Protein AF-0000000080988020 (afdb_homodimer)

Solvent-accessible surface area (backbone atoms only — not comparable to full-atom values): 21691 Å² total; per-residue (Å²): 130,79,79,67,74,65,74,64,48,17,72,82,79,58,51,64,45,86,57,64,85,36,54,38,65,32,44,47,107,84,44,82,41,38,26,29,44,51,51,42,49,70,73,42,59,46,46,32,17,86,78,80,43,48,66,62,51,99,72,67,59,69,86,47,51,36,59,26,80,86,51,73,35,31,30,45,45,88,68,57,84,64,92,52,88,73,61,70,84,49,68,44,68,56,76,75,34,79,84,65,71,76,54,59,79,51,40,87,88,72,38,30,24,46,47,66,26,47,42,40,43,31,38,28,33,24,53,21,29,34,30,40,41,52,50,50,49,51,51,49,53,50,50,50,50,50,50,49,51,51,50,49,50,52,48,52,51,48,51,53,52,52,54,51,51,52,53,53,52,50,54,52,52,52,52,54,54,55,56,56,55,59,62,68,61,67,68,71,63,68,78,113,131,80,78,69,74,64,68,62,46,16,73,81,81,58,52,62,39,78,59,67,84,35,55,38,64,31,44,47,107,84,45,81,41,38,27,29,44,51,51,41,49,69,72,43,58,46,46,32,17,87,78,81,40,48,66,64,52,99,73,65,57,68,86,48,50,38,60,26,80,85,50,73,34,31,28,43,45,88,69,58,85,65,93,51,88,73,61,72,84,48,68,45,68,57,77,75,35,78,85,65,71,77,54,60,78,52,39,87,86,72,38,31,26,47,47,65,27,47,43,39,44,30,38,28,33,24,53,20,27,33,30,40,41,52,50,51,51,52,52,48,52,50,51,50,50,51,50,50,52,52,50,48,51,51,48,52,51,48,53,52,51,53,54,51,52,51,55,54,51,51,54,55,53,54,52,54,54,55,57,55,56,59,64,67,60,68,69,70,66,68,80,116

Organism: Clitoria ternatea (NCBI:txid43366)

pLDDT: mean 82.25, std 14.52, range [19.45, 95.56]

Secondary structure (DSSP, 8-state):
--------B-TTT--B-SSGGGEEEEEETTEEEEEEHHHHHHH-TTSB-TTT--B--TTS-GGGEEE-SSSS-EEEGGG----SSSPPPP--HHHH-TT--S-PPPPTTT--B-HHHHHHHHHHHHHHHHHHHHHHHHHHHHHHHHHHHHHHHHHHHHHHHHHHHHHHHHHHHHHHHHHHHHHHHGGGSTT-/--------B-TTT--B-SSGGGEEEEEETTEEEEEEHHHHHHH-TTSB-TTT--B--TTS-GGGEEE-SSSS-EEEGGG----SSSPPPP--HHHH-TT--S-PPPPTTT--B-HHHHHHHHHHHHHHHHHHHHHHHHHHHHHHHHHHHHHHHHHHHHHHHHHHHHHHHHHHHHHHHHHHHHHHHGGGSTT-

Nearest PDB structures (foldseek):
  7zez-assembly1_B  TM=6.148E-01  e=2.085E-02  Homo sapiens
  2miq-assembly1_A  TM=4.624E-01  e=1.808E-01  Drosophila melanogaster
  8otz-assembly1_BQ  TM=6.153E-01  e=8.483E+00  Bos taurus
  7zez-assembly1_B  TM=6.147E-01  e=2.230E-02  Homo sapiens
  2miq-assembly1_A  TM=4.622E-01  e=1.905E-01  Drosophila melanogaster

Sequence (384 aa):
MNSSSSPSQCDLCSTTQSLSLIIHNVRSRFHNRRFCTNCVLKQHPGTFCPICFELFDDSISPHHRLMCVRCPAVAHRSCVFSSATPPPPFKCPTCLHPNLTFFNPPNPKTGAIDAQSAKVLVTAARIAAVSMSKAAAAARSEAERCAREACLAKKRAKEALETLLEIVAKEKEGHKEQQKGRASGAGRLHVAMNSSSSPSQCDLCSTTQSLSLIIHNVRSRFHNRRFCTNCVLKQHPGTFCPICFELFDDSISPHHRLMCVRCPAVAHRSCVFSSATPPPPFKCPTCLHPNLTFFNPPNPKTGAIDAQSAKVLVTAARIAAVSMSKAAAAARSEAERCAREACLAKKRAKEALETLLEIVAKEKEGHKEQQKGRASGAGRLHVA

Structure (mmCIF, N/CA/C/O backbone):
data_AF-0000000080988020-model_v1
#
loop_
_entity.id
_entity.type
_entity.pdbx_description
1 polymer 'RING-type domain-containing protein'
#
loop_
_atom_site.group_PDB
_atom_site.id
_atom_site.type_symbol
_atom_site.label_atom_id
_atom_site.label_alt_id
_atom_site.label_comp_id
_atom_site.label_asym_id
_atom_site.label_entity_id
_atom_site.label_seq_id
_atom_site.pdbx_PDB_ins_code
_atom_site.Cartn_x
_atom_site.Cartn_y
_atom_site.Cartn_z
_atom_site.occupancy
_atom_site.B_iso_or_equiv
_atom_site.auth_seq_id
_atom_site.auth_comp_id
_atom_site.auth_asym_id
_atom_site.auth_atom_id
_atom_site.pdbx_PDB_model_num
ATOM 1 N N . MET A 1 1 ? 27.359 -13.258 14.422 1 19.59 1 MET A N 1
ATOM 2 C CA . MET A 1 1 ? 25.938 -13.312 14.734 1 19.59 1 MET A CA 1
ATOM 3 C C . MET A 1 1 ? 25.109 -13.367 13.453 1 19.59 1 MET A C 1
ATOM 5 O O . MET A 1 1 ? 25.125 -12.422 12.656 1 19.59 1 MET A O 1
ATOM 9 N N . ASN A 1 2 ? 25.125 -14.445 12.703 1 24 2 ASN A N 1
ATOM 10 C CA . ASN A 1 2 ? 24.312 -14.812 11.539 1 24 2 ASN A CA 1
ATOM 11 C C . ASN A 1 2 ? 22.859 -14.391 11.703 1 24 2 ASN A C 1
ATOM 13 O O . ASN A 1 2 ? 22.188 -14.82 12.633 1 24 2 ASN A O 1
ATOM 17 N N . SER A 1 3 ? 22.578 -13.141 11.641 1 30.72 3 SER A N 1
ATOM 18 C CA . SER A 1 3 ? 21.172 -12.781 11.797 1 30.72 3 SER A CA 1
ATOM 19 C C . SER A 1 3 ? 20.266 -13.797 11.102 1 30.72 3 SER A C 1
ATOM 21 O O . SER A 1 3 ? 20.172 -13.805 9.875 1 30.72 3 SER A O 1
ATOM 23 N N . SER A 1 4 ? 20.25 -15.008 11.453 1 34.16 4 SER A N 1
ATOM 24 C CA . SER A 1 4 ? 19.219 -16 11.164 1 34.16 4 SER A CA 1
ATOM 25 C C . SER A 1 4 ? 17.844 -15.375 11.125 1 34.16 4 SER A C 1
ATOM 27 O O . SER A 1 4 ? 17.344 -14.883 12.141 1 34.16 4 SER A O 1
ATOM 29 N N . SER A 1 5 ? 17.578 -14.555 10.203 1 40.91 5 SER A N 1
ATOM 30 C CA . SER A 1 5 ? 16.234 -14 10.117 1 40.91 5 SER A CA 1
ATOM 31 C C . SER A 1 5 ? 15.172 -15.062 10.414 1 40.91 5 SER A C 1
ATOM 33 O O . SER A 1 5 ? 15.055 -16.047 9.68 1 40.91 5 SER A O 1
ATOM 35 N N . SER A 1 6 ? 15.062 -15.555 11.555 1 47 6 SER A N 1
ATOM 36 C CA . SER A 1 6 ? 13.953 -16.406 11.977 1 47 6 SER A CA 1
ATOM 37 C C . SER A 1 6 ? 12.695 -16.109 11.156 1 47 6 SER A C 1
ATOM 39 O O . SER A 1 6 ? 12.445 -14.961 10.789 1 47 6 SER A O 1
ATOM 41 N N . PRO A 1 7 ? 12.18 -17.203 10.5 1 57.81 7 PRO A N 1
ATOM 42 C CA . PRO A 1 7 ? 10.984 -17.016 9.664 1 57.81 7 PRO A CA 1
ATOM 43 C C . PRO A 1 7 ? 9.914 -16.172 10.344 1 57.81 7 PRO A C 1
ATOM 45 O O . PRO A 1 7 ? 9.672 -16.328 11.547 1 57.81 7 PRO A O 1
ATOM 48 N N . SER A 1 8 ? 9.711 -15.039 9.867 1 70.88 8 SER A N 1
ATOM 49 C CA . SER A 1 8 ? 8.68 -14.148 10.398 1 70.88 8 SER A CA 1
ATOM 50 C C . SER A 1 8 ? 7.344 -14.859 10.531 1 70.88 8 SER A C 1
ATOM 52 O O . SER A 1 8 ? 6.977 -15.672 9.672 1 70.88 8 SER A O 1
ATOM 54 N N . GLN A 1 9 ? 6.922 -15.047 11.859 1 81.44 9 GLN A N 1
ATOM 55 C CA . GLN A 1 9 ? 5.637 -15.648 12.188 1 81.44 9 GLN A CA 1
ATOM 56 C C . GLN A 1 9 ? 4.535 -14.594 12.266 1 81.44 9 GLN A C 1
ATOM 58 O O . GLN A 1 9 ? 4.797 -13.445 12.617 1 81.44 9 GLN A O 1
ATOM 63 N N . CYS A 1 10 ? 3.377 -15.117 11.836 1 87.06 10 CYS A N 1
ATOM 64 C CA . CYS A 1 10 ? 2.199 -14.273 11.977 1 87.06 10 CYS A CA 1
ATOM 65 C C . CYS A 1 10 ? 1.857 -14.055 13.445 1 87.06 10 CYS A C 1
ATOM 67 O O . CYS A 1 10 ? 1.812 -15.008 14.227 1 87.06 10 CYS A O 1
ATOM 69 N N . ASP A 1 11 ? 1.627 -12.906 13.828 1 86.06 11 ASP A N 1
ATOM 70 C CA . ASP A 1 11 ? 1.355 -12.562 15.219 1 86.06 11 ASP A CA 1
ATOM 71 C C . ASP A 1 11 ? -0.014 -13.078 15.656 1 86.06 11 ASP A C 1
ATOM 73 O O . ASP A 1 11 ? -0.269 -13.242 16.844 1 86.06 11 ASP A O 1
ATOM 77 N N . LEU A 1 12 ? -0.896 -13.32 14.742 1 83.81 12 LEU A N 1
ATOM 78 C CA . LEU A 1 12 ? -2.271 -13.664 15.094 1 83.81 12 LEU A CA 1
ATOM 79 C C . LEU A 1 12 ? -2.471 -15.172 15.102 1 83.81 12 LEU A C 1
ATOM 81 O O . LEU A 1 12 ? -3.033 -15.727 16.047 1 83.81 12 LEU A O 1
ATOM 85 N N . CYS A 1 13 ? -2.02 -15.891 14.109 1 84.69 13 CYS A N 1
ATOM 86 C CA . CYS A 1 13 ? -2.328 -17.312 14 1 84.69 13 CYS A CA 1
ATOM 87 C C . CYS A 1 13 ? -1.067 -18.156 14.141 1 84.69 13 CYS A C 1
ATOM 89 O O . CYS A 1 13 ? -1.131 -19.391 14.094 1 84.69 13 CYS A O 1
ATOM 91 N N . SER A 1 14 ? 0.144 -17.609 14.102 1 80.75 14 SER A N 1
ATOM 92 C CA . SER A 1 14 ? 1.421 -18.281 14.336 1 80.75 14 SER A CA 1
ATOM 93 C C . SER A 1 14 ? 1.867 -19.062 13.109 1 80.75 14 SER A C 1
ATOM 95 O O . SER A 1 14 ? 2.764 -19.906 13.195 1 80.75 14 SER A O 1
ATOM 97 N N . THR A 1 15 ? 1.072 -18.875 12.055 1 79.12 15 THR A N 1
ATOM 98 C CA . THR A 1 15 ? 1.525 -19.516 10.828 1 79.12 15 THR A CA 1
ATOM 99 C C . THR A 1 15 ? 2.914 -19.031 10.438 1 79.12 15 THR A C 1
ATOM 101 O O . THR A 1 15 ? 3.209 -17.828 10.555 1 79.12 15 THR A O 1
ATOM 104 N N . THR A 1 16 ? 3.713 -20.047 10.258 1 70.19 16 THR A N 1
ATOM 105 C CA . THR A 1 16 ? 5.082 -19.75 9.852 1 70.19 16 THR A CA 1
ATOM 106 C C . THR A 1 16 ? 5.254 -19.938 8.352 1 70.19 16 THR A C 1
ATOM 108 O O . THR A 1 16 ? 4.566 -20.766 7.742 1 70.19 16 THR A O 1
ATOM 111 N N . GLN A 1 17 ? 5.023 -19.062 7.387 1 58.59 17 GLN A N 1
ATOM 112 C CA . GLN A 1 17 ? 5.227 -19.484 6.008 1 58.59 17 GLN A CA 1
ATOM 113 C C . GLN A 1 17 ? 6.598 -19.062 5.496 1 58.59 17 GLN A C 1
ATOM 115 O O . GLN A 1 17 ? 7.156 -18.062 5.957 1 58.59 17 GLN A O 1
ATOM 120 N N . SER A 1 18 ? 7.184 -20.141 5.066 1 55 18 SER A N 1
ATOM 121 C CA . SER A 1 18 ? 8.516 -20.062 4.484 1 55 18 SER A CA 1
ATOM 122 C C . SER A 1 18 ? 8.617 -18.906 3.498 1 55 18 SER A C 1
ATOM 124 O O . SER A 1 18 ? 9.711 -18.375 3.26 1 55 18 SER A O 1
ATOM 126 N N . LEU A 1 19 ? 7.504 -18.828 2.688 1 54.41 19 LEU A N 1
ATOM 127 C CA . LEU A 1 19 ? 7.781 -17.812 1.671 1 54.41 19 LEU A CA 1
ATOM 128 C C . LEU A 1 19 ? 7.426 -16.422 2.174 1 54.41 19 LEU A C 1
ATOM 130 O O . LEU A 1 19 ? 6.418 -16.25 2.863 1 54.41 19 LEU A O 1
ATOM 134 N N . SER A 1 20 ? 8.391 -15.734 2.666 1 53.41 20 SER A N 1
ATOM 135 C CA . SER A 1 20 ? 8.359 -14.352 3.127 1 53.41 20 SER A CA 1
ATOM 136 C C . SER A 1 20 ? 7.141 -13.609 2.576 1 53.41 20 SER A C 1
ATOM 138 O O . SER A 1 20 ? 6.617 -12.703 3.217 1 53.41 20 SER A O 1
ATOM 140 N N . LEU A 1 21 ? 6.594 -14.141 1.385 1 57.28 21 LEU A N 1
ATOM 141 C CA . LEU A 1 21 ? 5.547 -13.406 0.681 1 57.28 21 LEU A CA 1
ATOM 142 C C . LEU A 1 21 ? 4.215 -13.523 1.413 1 57.28 21 LEU A C 1
ATOM 144 O O . LEU A 1 21 ? 3.309 -12.719 1.191 1 57.28 21 LEU A O 1
ATOM 148 N N . ILE A 1 22 ? 4.32 -14.125 2.662 1 69.62 22 ILE A N 1
ATOM 149 C CA . ILE A 1 22 ? 3.008 -14.391 3.242 1 69.62 22 ILE A CA 1
ATOM 150 C C . ILE A 1 22 ? 2.842 -13.602 4.535 1 69.62 22 ILE A C 1
ATOM 152 O O . ILE A 1 22 ? 1.721 -13.281 4.938 1 69.62 22 ILE A O 1
ATOM 156 N N . ILE A 1 23 ? 3.982 -12.969 4.77 1 81.5 23 ILE A N 1
ATOM 157 C CA . ILE A 1 23 ? 3.879 -12.164 5.988 1 81.5 23 ILE A CA 1
ATOM 158 C C . ILE A 1 23 ? 3.975 -10.688 5.637 1 81.5 23 ILE A C 1
ATOM 160 O O . ILE A 1 23 ? 4.871 -10.273 4.898 1 81.5 23 ILE A O 1
ATOM 164 N N . HIS A 1 24 ? 3.031 -9.945 6.152 1 88.12 24 HIS A N 1
ATOM 165 C CA . HIS A 1 24 ? 2.928 -8.516 5.871 1 88.12 24 HIS A CA 1
ATOM 166 C C . HIS A 1 24 ? 3.121 -7.691 7.141 1 88.12 24 HIS A C 1
ATOM 168 O O . HIS A 1 24 ? 2.674 -8.086 8.219 1 88.12 24 HIS A O 1
ATOM 174 N N . ASN A 1 25 ? 3.865 -6.625 6.953 1 83.19 25 ASN A N 1
ATOM 175 C CA . ASN A 1 25 ? 3.938 -5.648 8.039 1 83.19 25 ASN A CA 1
ATOM 176 C C . ASN A 1 25 ? 2.74 -4.699 8.016 1 83.19 25 ASN A C 1
ATOM 178 O O . ASN A 1 25 ? 2.482 -4.043 7.008 1 83.19 25 ASN A O 1
ATOM 182 N N . VAL A 1 26 ? 2.037 -4.691 9.133 1 87.25 26 VAL A N 1
ATOM 183 C CA . VAL A 1 26 ? 0.846 -3.854 9.242 1 87.25 26 VAL A CA 1
ATOM 184 C C . VAL A 1 26 ? 0.977 -2.924 10.445 1 87.25 26 VAL A C 1
ATOM 186 O O . VAL A 1 26 ? 1.487 -3.326 11.5 1 87.25 26 VAL A O 1
ATOM 189 N N . ARG A 1 27 ? 0.657 -1.691 10.133 1 81.44 27 ARG A N 1
ATOM 190 C CA . ARG A 1 27 ? 0.695 -0.728 11.234 1 81.44 27 ARG A CA 1
ATOM 191 C C . ARG A 1 27 ? -0.705 -0.463 11.773 1 81.44 27 ARG A C 1
ATOM 193 O O . ARG A 1 27 ? -1.631 -0.182 11.008 1 81.44 27 ARG A O 1
ATOM 200 N N . SER A 1 28 ? -0.8 -0.804 13.047 1 65.19 28 SER A N 1
ATOM 201 C CA . SER A 1 28 ? -2.031 -0.459 13.75 1 65.19 28 SER A CA 1
ATOM 202 C C . SER A 1 28 ? -1.773 0.567 14.852 1 65.19 28 SER A C 1
ATOM 204 O O . SER A 1 28 ? -1.042 0.294 15.805 1 65.19 28 SER A O 1
ATOM 206 N N . ARG A 1 29 ? -2.459 1.791 14.898 1 61.03 29 ARG A N 1
ATOM 207 C CA . ARG A 1 29 ? -2.443 2.898 15.852 1 61.03 29 ARG A CA 1
ATOM 208 C C . ARG A 1 29 ? -1.112 2.969 16.594 1 61.03 29 ARG A C 1
ATOM 210 O O . ARG A 1 29 ? -0.448 4.008 16.594 1 61.03 29 ARG A O 1
ATOM 217 N N . PHE A 1 30 ? -0.721 1.72 17.234 1 62.41 30 PHE A N 1
ATOM 218 C CA . PHE A 1 30 ? 0.412 1.91 18.125 1 62.41 30 PHE A CA 1
ATOM 219 C C . PHE A 1 30 ? 1.451 0.813 17.922 1 62.41 30 PHE A C 1
ATOM 221 O O . PHE A 1 30 ? 2.549 0.883 18.484 1 62.41 30 PHE A O 1
ATOM 228 N N . HIS A 1 31 ? 1.131 -0.056 17 1 77.19 31 HIS A N 1
ATOM 229 C CA . HIS A 1 31 ? 2.084 -1.16 16.969 1 77.19 31 HIS A CA 1
ATOM 230 C C . HIS A 1 31 ? 2.252 -1.703 15.562 1 77.19 31 HIS A C 1
ATOM 232 O O . HIS A 1 31 ? 1.314 -1.666 14.758 1 77.19 31 HIS A O 1
ATOM 238 N N . ASN A 1 32 ? 3.467 -2.098 15.328 1 83.19 32 ASN A N 1
ATOM 239 C CA . ASN A 1 32 ? 3.762 -2.891 14.141 1 83.19 32 ASN A CA 1
ATOM 240 C C . ASN A 1 32 ? 3.457 -4.367 14.367 1 83.19 32 ASN A C 1
ATOM 242 O O . ASN A 1 32 ? 3.854 -4.941 15.383 1 83.19 32 ASN A O 1
ATOM 246 N N . ARG A 1 33 ? 2.648 -4.875 13.586 1 87.44 33 ARG A N 1
ATOM 247 C CA . ARG A 1 33 ? 2.311 -6.293 13.656 1 87.44 33 ARG A CA 1
ATOM 248 C C . ARG A 1 33 ? 2.666 -7.008 12.359 1 87.44 33 ARG A C 1
ATOM 250 O O . ARG A 1 33 ? 2.729 -6.387 11.297 1 87.44 33 ARG A O 1
ATOM 257 N N . ARG A 1 34 ? 2.939 -8.336 12.57 1 88.69 34 ARG A N 1
ATOM 258 C CA . ARG A 1 34 ? 3.18 -9.195 11.422 1 88.69 34 ARG A CA 1
ATOM 259 C C . ARG A 1 34 ? 2.016 -10.156 11.203 1 88.69 34 ARG A C 1
ATOM 261 O O . ARG A 1 34 ? 1.716 -10.984 12.07 1 88.69 34 ARG A O 1
ATOM 268 N N . PHE A 1 35 ? 1.377 -9.969 10.039 1 90.12 35 PHE A N 1
ATOM 269 C CA . PHE A 1 35 ? 0.233 -10.812 9.719 1 90.12 35 PHE A CA 1
ATOM 270 C C . PHE A 1 35 ? 0.476 -11.594 8.43 1 90.12 35 PHE A C 1
ATOM 272 O O . PHE A 1 35 ? 1.073 -11.07 7.484 1 90.12 35 PHE A O 1
ATOM 279 N N . CYS A 1 36 ? -0.013 -12.781 8.477 1 90 36 CYS A N 1
ATOM 280 C CA . CYS A 1 36 ? -0.044 -13.508 7.207 1 90 36 CYS A CA 1
ATOM 281 C C . CYS A 1 36 ? -1.13 -12.961 6.289 1 90 36 CYS A C 1
ATOM 283 O O . CYS A 1 36 ? -1.943 -12.141 6.711 1 90 36 CYS A O 1
ATOM 285 N N . THR A 1 37 ? -1.157 -13.43 5.086 1 91.75 37 THR A N 1
ATOM 286 C CA . THR A 1 37 ? -2.08 -12.938 4.07 1 91.75 37 THR A CA 1
ATOM 287 C C . THR A 1 37 ? -3.527 -13.109 4.523 1 91.75 37 THR A C 1
ATOM 289 O O . THR A 1 37 ? -4.328 -12.18 4.43 1 91.75 37 THR A O 1
ATOM 292 N N . ASN A 1 38 ? -3.783 -14.219 5.094 1 91.19 38 ASN A N 1
ATOM 293 C CA . ASN A 1 38 ? -5.145 -14.477 5.551 1 91.19 38 ASN A CA 1
ATOM 294 C C . ASN A 1 38 ? -5.535 -13.555 6.703 1 91.19 38 ASN A C 1
ATOM 296 O O . ASN A 1 38 ? -6.625 -12.977 6.699 1 91.19 38 ASN A O 1
ATOM 300 N N . CYS A 1 39 ? -4.676 -13.359 7.578 1 90.62 39 CYS A N 1
ATOM 301 C CA . CYS A 1 39 ? -4.969 -12.57 8.773 1 90.62 39 CYS A CA 1
ATOM 302 C C . CYS A 1 39 ? -5.062 -11.086 8.438 1 90.62 39 CYS A C 1
ATOM 304 O O . CYS A 1 39 ? -5.836 -10.352 9.055 1 90.62 39 CYS A O 1
ATOM 306 N N . VAL A 1 40 ? -4.344 -10.641 7.457 1 93.44 40 VAL A N 1
ATOM 307 C CA . VAL A 1 40 ? -4.469 -9.25 7.023 1 93.44 40 VAL A CA 1
ATOM 308 C C . VAL A 1 40 ? -5.902 -8.977 6.586 1 93.44 40 VAL A C 1
ATOM 310 O O . VAL A 1 40 ? -6.516 -8 7.031 1 93.44 40 VAL A O 1
ATOM 313 N N . LEU A 1 41 ? -6.41 -9.836 5.789 1 93.69 41 LEU A N 1
ATOM 314 C CA . LEU A 1 41 ? -7.754 -9.633 5.25 1 93.69 41 LEU A CA 1
ATOM 315 C C . LEU A 1 41 ? -8.805 -9.773 6.348 1 93.69 41 LEU A C 1
ATOM 317 O O . LEU A 1 41 ? -9.734 -8.969 6.43 1 93.69 41 LEU A O 1
ATOM 321 N N . LYS A 1 42 ? -8.602 -10.719 7.215 1 90.94 42 LYS A N 1
ATOM 322 C CA . LYS A 1 42 ? -9.562 -10.945 8.289 1 90.94 42 LYS A CA 1
ATOM 323 C C . LYS A 1 42 ? -9.609 -9.766 9.25 1 90.94 42 LYS A C 1
ATOM 325 O O . LYS A 1 42 ? -10.656 -9.461 9.82 1 90.94 42 LYS A O 1
ATOM 330 N N . GLN A 1 43 ? -8.508 -9.102 9.359 1 91.31 43 GLN A N 1
ATOM 331 C CA . GLN A 1 43 ? -8.406 -8.008 10.32 1 91.31 43 GLN A CA 1
ATOM 332 C C . GLN A 1 43 ? -8.836 -6.688 9.695 1 91.31 43 GLN A C 1
ATOM 334 O O . GLN A 1 43 ? -8.977 -5.68 10.391 1 91.31 43 GLN A O 1
ATOM 339 N N . HIS A 1 44 ? -9.102 -6.648 8.406 1 92.5 44 HIS A N 1
ATOM 340 C CA . HIS A 1 44 ? -9.438 -5.402 7.73 1 92.5 44 HIS A CA 1
ATOM 341 C C . HIS A 1 44 ? -10.688 -5.562 6.875 1 92.5 44 HIS A C 1
ATOM 343 O O . HIS A 1 44 ? -10.695 -5.188 5.699 1 92.5 44 HIS A O 1
ATOM 349 N N . PRO A 1 45 ? -11.711 -6 7.664 1 90.75 45 PRO A N 1
ATOM 350 C CA . PRO A 1 45 ? -12.953 -6.113 6.898 1 90.75 45 PRO A CA 1
ATOM 351 C C . PRO A 1 45 ? -13.461 -4.762 6.406 1 90.75 45 PRO A C 1
ATOM 353 O O . PRO A 1 45 ? -13.266 -3.742 7.07 1 90.75 45 PRO A O 1
ATOM 356 N N . GLY A 1 46 ? -14 -4.613 5.23 1 92.06 46 GLY A N 1
ATOM 357 C CA . GLY A 1 46 ? -14.609 -3.387 4.742 1 92.06 46 GLY A CA 1
ATOM 358 C C . GLY A 1 46 ? -13.688 -2.588 3.836 1 92.06 46 GLY A C 1
ATOM 359 O O . GLY A 1 46 ? -14.109 -1.6 3.23 1 92.06 46 GLY A O 1
ATOM 360 N N . THR A 1 47 ? -12.406 -2.994 3.848 1 91.81 47 THR A N 1
ATOM 361 C CA . THR A 1 47 ? -11.461 -2.25 3.029 1 91.81 47 THR A CA 1
ATOM 362 C C . THR A 1 47 ? -11.383 -2.834 1.622 1 91.81 47 THR A C 1
ATOM 364 O O . THR A 1 47 ? -10.797 -2.227 0.723 1 91.81 47 THR A O 1
ATOM 367 N N . PHE A 1 48 ? -11.945 -3.984 1.473 1 93.12 48 PHE A N 1
ATOM 368 C CA . PHE A 1 48 ? -11.906 -4.676 0.19 1 93.12 48 PHE A CA 1
ATOM 369 C C . PHE A 1 48 ? -13.203 -5.445 -0.045 1 93.12 48 PHE A C 1
ATOM 371 O O . PHE A 1 48 ? -13.945 -5.723 0.899 1 93.12 48 PHE A O 1
ATOM 378 N N . CYS A 1 49 ? -13.461 -5.734 -1.256 1 94.19 49 CYS A N 1
ATOM 379 C CA . CYS A 1 49 ? -14.562 -6.625 -1.596 1 94.19 49 CYS A CA 1
ATOM 380 C C . CYS A 1 49 ? -14.164 -8.086 -1.4 1 94.19 49 CYS A C 1
ATOM 382 O O . CYS A 1 49 ? -13.219 -8.562 -2.029 1 94.19 49 CYS A O 1
ATOM 384 N N . PRO A 1 50 ? -14.898 -8.82 -0.606 1 94.88 50 PRO A N 1
ATOM 385 C CA . PRO A 1 50 ? -14.508 -10.203 -0.325 1 94.88 50 PRO A CA 1
ATOM 386 C C . PRO A 1 50 ? -14.836 -11.156 -1.476 1 94.88 50 PRO A C 1
ATOM 388 O O . PRO A 1 50 ? -14.523 -12.352 -1.402 1 94.88 50 PRO A O 1
ATOM 391 N N . ILE A 1 51 ? -15.336 -10.625 -2.568 1 92.88 51 ILE A N 1
ATOM 392 C CA . ILE A 1 51 ? -15.703 -11.438 -3.723 1 92.88 51 ILE A CA 1
ATOM 393 C C . ILE A 1 51 ? -14.656 -11.258 -4.824 1 92.88 51 ILE A C 1
ATOM 395 O O . ILE A 1 51 ? -14.094 -12.234 -5.32 1 92.88 51 ILE A O 1
ATOM 399 N N . CYS A 1 52 ? -14.297 -10.094 -5.086 1 90.31 52 CYS A N 1
ATOM 400 C CA . CYS A 1 52 ? -13.359 -9.859 -6.18 1 90.31 52 CYS A CA 1
ATOM 401 C C . CYS A 1 52 ? -11.984 -9.477 -5.645 1 90.31 52 CYS A C 1
ATOM 403 O O . CYS A 1 52 ? -11.016 -9.422 -6.402 1 90.31 52 CYS A O 1
ATOM 405 N N . PHE A 1 53 ? -11.867 -9.055 -4.406 1 91.81 53 PHE A N 1
ATOM 406 C CA . PHE A 1 53 ? -10.633 -8.766 -3.686 1 91.81 53 PHE A CA 1
ATOM 407 C C . PHE A 1 53 ? -10.039 -7.438 -4.145 1 91.81 53 PHE A C 1
ATOM 409 O O . PHE A 1 53 ? -8.844 -7.191 -3.969 1 91.81 53 PHE A O 1
ATOM 416 N N . GLU A 1 54 ? -10.906 -6.57 -4.676 1 88.12 54 GLU A N 1
ATOM 417 C CA . GLU A 1 54 ? -10.469 -5.215 -4.992 1 88.12 54 GLU A CA 1
ATOM 418 C C . GLU A 1 54 ? -10.578 -4.305 -3.771 1 88.12 54 GLU A C 1
ATOM 420 O O . GLU A 1 54 ? -11.555 -4.367 -3.025 1 88.12 54 GLU A O 1
ATOM 425 N N . LEU A 1 55 ? -9.547 -3.529 -3.607 1 89.19 55 LEU A N 1
ATOM 426 C CA . LEU A 1 55 ? -9.547 -2.564 -2.512 1 89.19 55 LEU A CA 1
ATOM 427 C C . LEU A 1 55 ? -10.516 -1.42 -2.801 1 89.19 55 LEU A C 1
ATOM 429 O O . LEU A 1 55 ? -10.656 -0.997 -3.951 1 89.19 55 LEU A O 1
ATOM 433 N N . PHE A 1 56 ? -11.164 -1.029 -1.715 1 85.06 56 PHE A N 1
ATOM 434 C CA . PHE A 1 56 ? -12.031 0.14 -1.85 1 85.06 56 PHE A CA 1
ATOM 435 C C . PHE A 1 56 ? -11.219 1.425 -1.754 1 85.06 56 PHE A C 1
ATOM 437 O O . PHE A 1 56 ? -10.406 1.586 -0.839 1 85.06 56 PHE A O 1
ATOM 444 N N . ASP A 1 57 ? -11.086 1.967 -3.008 1 67.31 57 ASP A N 1
ATOM 445 C CA . ASP A 1 57 ? -10.438 3.271 -2.973 1 67.31 57 ASP A CA 1
ATOM 446 C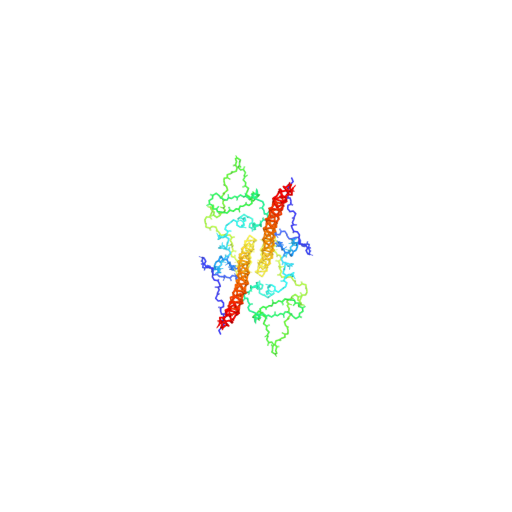 C . ASP A 1 57 ? -11.414 4.367 -2.561 1 67.31 57 ASP A C 1
ATOM 448 O O . ASP A 1 57 ? -12.625 4.148 -2.551 1 67.31 57 ASP A O 1
ATOM 452 N N . ASP A 1 58 ? -10.93 5.387 -1.83 1 59.31 58 ASP A N 1
ATOM 453 C CA . ASP A 1 58 ? -11.773 6.48 -1.351 1 59.31 58 ASP A CA 1
ATOM 454 C C . ASP A 1 58 ? -12.727 6.953 -2.441 1 59.31 58 ASP A C 1
ATOM 456 O O . ASP A 1 58 ? -13.594 7.797 -2.191 1 59.31 58 ASP A O 1
ATOM 460 N N . SER A 1 59 ? -12.625 6.223 -3.6 1 57.59 59 SER A N 1
ATOM 461 C CA . SER A 1 59 ? -13.367 6.82 -4.707 1 57.59 59 SER A CA 1
ATOM 462 C C . SER A 1 59 ? -14.68 6.086 -4.957 1 57.59 59 SER A C 1
ATOM 464 O O . SER A 1 59 ? -15.539 6.574 -5.695 1 57.59 59 SER A O 1
ATOM 466 N N . ILE A 1 60 ? -14.859 4.98 -4.363 1 62.81 60 ILE A N 1
ATOM 467 C CA . ILE A 1 60 ? -16.062 4.262 -4.777 1 62.81 60 ILE A CA 1
ATOM 468 C C . ILE A 1 60 ? -17.266 4.785 -4.004 1 62.81 60 ILE A C 1
ATOM 470 O O . ILE A 1 60 ? -17.25 4.859 -2.773 1 62.81 60 ILE A O 1
ATOM 474 N N . SER A 1 61 ? -18.266 5.137 -4.781 1 71.56 61 SER A N 1
ATOM 475 C CA . SER A 1 61 ? -19.516 5.66 -4.234 1 71.56 61 SER A CA 1
ATOM 476 C C . SER A 1 61 ? -20.219 4.625 -3.357 1 71.56 61 SER A C 1
ATOM 478 O O . SER A 1 61 ? -20.203 3.432 -3.672 1 71.56 61 SER A O 1
ATOM 480 N N . PRO A 1 62 ? -20.75 5.105 -2.314 1 69 62 PRO A N 1
ATOM 481 C CA . PRO A 1 62 ? -21.484 4.238 -1.397 1 69 62 PRO A CA 1
ATOM 482 C C . PRO A 1 62 ? -22.609 3.463 -2.092 1 69 62 PRO A C 1
ATOM 484 O O . PRO A 1 62 ? -22.938 2.346 -1.686 1 69 62 PRO A O 1
ATOM 487 N N . HIS A 1 63 ? -23.078 3.986 -3.096 1 75.12 63 HIS A N 1
ATOM 488 C CA . HIS A 1 63 ? -24.203 3.355 -3.764 1 75.12 63 HIS A CA 1
ATOM 489 C C . HIS A 1 63 ? -23.781 2.061 -4.453 1 75.12 63 HIS A C 1
ATOM 491 O O . HIS A 1 63 ? -24.625 1.206 -4.742 1 75.12 63 HIS A O 1
ATOM 497 N N . HIS A 1 64 ? -22.609 1.96 -4.516 1 84.56 64 HIS A N 1
ATOM 498 C CA . HIS A 1 64 ? -22.125 0.774 -5.207 1 84.56 64 HIS A CA 1
ATOM 499 C C . HIS A 1 64 ? -21.578 -0.257 -4.219 1 84.56 64 HIS A C 1
ATOM 501 O O . HIS A 1 64 ? -21.031 -1.281 -4.621 1 84.56 64 HIS A O 1
ATOM 507 N N . ARG A 1 65 ? -22.016 0.013 -2.932 1 88.56 65 ARG A N 1
ATOM 508 C CA . ARG A 1 65 ? -21.5 -0.865 -1.89 1 88.56 65 ARG A CA 1
ATOM 509 C C . ARG A 1 65 ? -22.625 -1.618 -1.19 1 88.56 65 ARG A C 1
ATOM 511 O O . ARG A 1 65 ? -23.734 -1.105 -1.068 1 88.56 65 ARG A O 1
ATOM 518 N N . LEU A 1 66 ? -22.422 -2.826 -0.854 1 91.81 66 LEU A N 1
ATOM 519 C CA . LEU A 1 66 ? -23.312 -3.668 -0.072 1 91.81 66 LEU A CA 1
ATOM 520 C C . LEU A 1 66 ? -22.641 -4.137 1.213 1 91.81 66 LEU A C 1
ATOM 522 O O . LEU A 1 66 ? -21.594 -4.781 1.168 1 91.81 66 LEU A O 1
ATOM 526 N N . MET A 1 67 ? -23.234 -3.896 2.312 1 93.75 67 MET A N 1
ATOM 527 C CA . MET A 1 67 ? -22.656 -4.262 3.602 1 93.75 67 MET A CA 1
ATOM 528 C C . MET A 1 67 ? -23.203 -5.598 4.09 1 93.75 67 MET A C 1
ATOM 530 O O . MET A 1 67 ? -24.391 -5.879 3.934 1 93.75 67 MET A O 1
ATOM 534 N N . CYS A 1 68 ? -22.328 -6.375 4.625 1 95.56 68 CYS A N 1
ATOM 535 C CA . CYS A 1 68 ? -22.734 -7.633 5.242 1 95.56 68 CYS A CA 1
ATOM 536 C C . CYS A 1 68 ? -23.656 -7.383 6.441 1 95.56 68 CYS A C 1
ATOM 538 O O . CYS A 1 68 ? -23.438 -6.438 7.203 1 95.56 68 CYS A O 1
ATOM 540 N N . VAL A 1 69 ? -24.609 -8.266 6.668 1 95.5 69 VAL A N 1
ATOM 541 C CA . VAL A 1 69 ? -25.594 -8.07 7.727 1 95.5 69 VAL A CA 1
ATOM 542 C C . VAL A 1 69 ? -25.016 -8.523 9.062 1 95.5 69 VAL A C 1
ATOM 544 O O . VAL A 1 69 ? -25.547 -8.188 10.125 1 95.5 69 VAL A O 1
ATOM 547 N N . ARG A 1 70 ? -23.891 -9.195 9.109 1 95.06 70 ARG A N 1
ATOM 548 C CA . ARG A 1 70 ? -23.375 -9.797 10.336 1 95.06 70 ARG A CA 1
ATOM 549 C C . ARG A 1 70 ? -22.062 -9.148 10.758 1 95.06 70 ARG A C 1
ATOM 551 O O . ARG A 1 70 ? -21.656 -9.273 11.914 1 95.06 70 ARG A O 1
ATOM 558 N N . CYS A 1 71 ? -21.344 -8.492 9.875 1 94.69 71 CYS A N 1
ATOM 559 C CA . CYS A 1 71 ? -20.031 -7.926 10.164 1 94.69 71 CYS A CA 1
ATOM 560 C C . CYS A 1 71 ? -19.781 -6.691 9.312 1 94.69 71 CYS A C 1
ATOM 562 O O . CYS A 1 71 ? -20.578 -6.344 8.445 1 94.69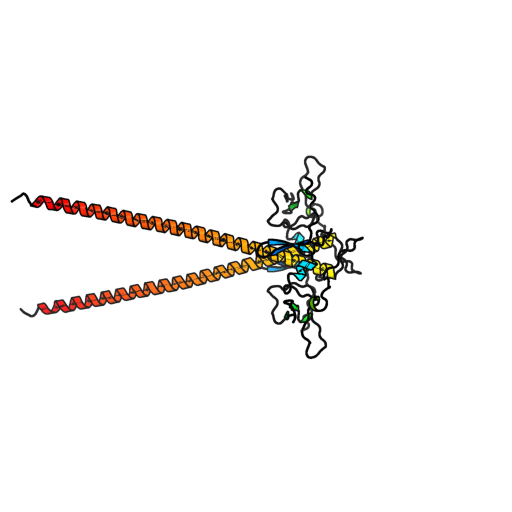 71 CYS A O 1
ATOM 564 N N . PRO A 1 72 ? -18.672 -5.965 9.477 1 94.56 72 PRO A N 1
ATOM 565 C CA . PRO A 1 72 ? -18.422 -4.719 8.75 1 94.56 72 PRO A CA 1
ATOM 566 C C . PRO A 1 72 ? -17.891 -4.953 7.336 1 94.56 72 PRO A C 1
ATOM 568 O O . PRO A 1 72 ? -17.406 -4.023 6.695 1 94.56 72 PRO A O 1
ATOM 571 N N . ALA A 1 73 ? -17.984 -6.129 6.82 1 95 73 ALA A N 1
ATOM 572 C CA . ALA A 1 73 ? -17.531 -6.395 5.457 1 95 73 ALA A CA 1
ATOM 573 C C . ALA A 1 73 ? -18.422 -5.695 4.434 1 95 73 ALA A C 1
ATOM 575 O O . ALA A 1 73 ? -19.641 -5.57 4.645 1 95 73 ALA A O 1
ATOM 576 N N . VAL A 1 74 ? -17.797 -5.203 3.367 1 94.62 74 VAL A N 1
ATOM 577 C CA . VAL A 1 74 ? -18.469 -4.492 2.293 1 94.62 74 VAL A CA 1
ATOM 578 C C . VAL A 1 74 ? -18.125 -5.125 0.948 1 94.62 74 VAL A C 1
ATOM 580 O O . VAL A 1 74 ? -16.969 -5.461 0.696 1 94.62 74 VAL A O 1
ATOM 583 N N . ALA A 1 75 ? -19.156 -5.359 0.109 1 94.5 75 ALA A N 1
ATOM 584 C CA . ALA A 1 75 ? -18.938 -5.895 -1.23 1 94.5 75 ALA A CA 1
ATOM 585 C C . ALA A 1 75 ? -19.469 -4.945 -2.299 1 94.5 75 ALA A C 1
ATOM 587 O O . ALA A 1 75 ? -20.266 -4.059 -2.004 1 94.5 75 ALA A O 1
ATOM 588 N N . HIS A 1 76 ? -18.844 -5.121 -3.459 1 90.75 76 HIS A N 1
ATOM 589 C CA . HIS A 1 76 ? -19.484 -4.461 -4.594 1 90.75 76 HIS A CA 1
ATOM 590 C C . HIS A 1 76 ? -20.891 -5.004 -4.832 1 90.75 76 HIS A C 1
ATOM 592 O O . HIS A 1 76 ? -21.109 -6.219 -4.785 1 90.75 76 HIS A O 1
ATOM 598 N N . ARG A 1 77 ? -21.75 -4.078 -5.082 1 90.62 77 ARG A N 1
ATOM 599 C CA . ARG A 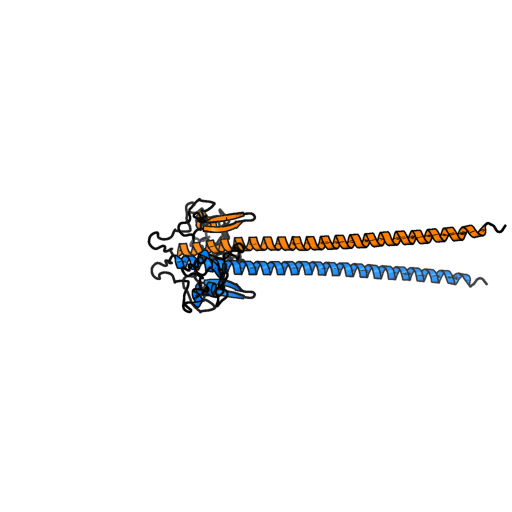1 77 ? -23.078 -4.547 -5.43 1 90.62 77 ARG A CA 1
ATOM 600 C C . ARG A 1 77 ? -23.047 -5.43 -6.672 1 90.62 77 ARG A C 1
ATOM 602 O O . ARG A 1 77 ? -23.766 -6.434 -6.742 1 90.62 77 ARG A O 1
ATOM 609 N N . SER A 1 78 ? -22.188 -5.043 -7.602 1 88.69 78 SER A N 1
ATOM 610 C CA . SER A 1 78 ? -22.078 -5.762 -8.867 1 88.69 78 SER A CA 1
ATOM 611 C C . SER A 1 78 ? -21.469 -7.145 -8.664 1 88.69 78 SER A C 1
ATOM 613 O O . SER A 1 78 ? -21.609 -8.023 -9.516 1 88.69 78 SER A O 1
ATOM 615 N N . CYS A 1 79 ? -20.828 -7.355 -7.551 1 92.25 79 CYS A N 1
ATOM 616 C CA . CYS A 1 79 ? -20.156 -8.633 -7.305 1 92.25 79 CYS A CA 1
ATOM 617 C C . CYS A 1 79 ? -21.094 -9.609 -6.605 1 92.25 79 CYS A C 1
ATOM 619 O O . CYS A 1 79 ? -20.844 -10.812 -6.578 1 92.25 79 CYS A O 1
ATOM 621 N N . VAL A 1 80 ? -22.125 -9.094 -6.066 1 90.56 80 VAL A N 1
ATOM 622 C CA . VAL A 1 80 ? -23.078 -9.938 -5.344 1 90.56 80 VAL A CA 1
ATOM 623 C C . VAL A 1 80 ? -24.281 -10.25 -6.238 1 90.56 80 VAL A C 1
ATOM 625 O O . VAL A 1 80 ? -25.062 -9.359 -6.578 1 90.56 80 VAL A O 1
ATOM 628 N N . PHE A 1 81 ? -24.156 -11.469 -6.883 1 79.69 81 PHE A N 1
ATOM 629 C CA . PHE A 1 81 ? -25.25 -11.852 -7.777 1 79.69 81 PHE A CA 1
ATOM 630 C C . PHE A 1 81 ? -26.375 -12.516 -7 1 79.69 81 PHE A C 1
ATOM 632 O O . PHE A 1 81 ? -26.125 -13.352 -6.129 1 79.69 81 PHE A O 1
ATOM 639 N N . SER A 1 82 ? -27.625 -11.852 -7.039 1 76.19 82 SER A N 1
ATOM 640 C CA . SER A 1 82 ? -28.781 -12.562 -6.512 1 76.19 82 SER A CA 1
ATOM 641 C C . SER A 1 82 ? -29.891 -12.641 -7.547 1 76.19 82 SER A C 1
ATOM 643 O O . SER A 1 82 ? -30.25 -11.633 -8.164 1 76.19 82 SER A O 1
ATOM 645 N N . SER A 1 83 ? -30.281 -13.875 -7.879 1 78.5 83 SER A N 1
ATOM 646 C CA . SER A 1 83 ? -31.406 -14.094 -8.773 1 78.5 83 SER A CA 1
ATOM 647 C C . SER A 1 83 ? -32.719 -13.883 -8.047 1 78.5 83 SER A C 1
ATOM 649 O O . SER A 1 83 ? -33.781 -13.727 -8.68 1 78.5 83 SER A O 1
ATOM 651 N N . ALA A 1 84 ? -32.75 -13.781 -6.746 1 76.25 84 ALA A N 1
ATOM 652 C CA . ALA A 1 84 ? -34 -13.68 -5.969 1 76.25 84 ALA A CA 1
ATOM 653 C C . ALA A 1 84 ? -34.5 -12.25 -5.938 1 76.25 84 ALA A C 1
ATOM 655 O O . ALA A 1 84 ? -33.719 -11.297 -5.961 1 76.25 84 ALA A O 1
ATOM 656 N N . THR A 1 85 ? -35.844 -12.047 -6.172 1 81.69 85 THR A N 1
ATOM 657 C CA . THR A 1 85 ? -36.5 -10.766 -6.008 1 81.69 85 THR A CA 1
ATOM 658 C C . THR A 1 85 ? -37.469 -10.812 -4.836 1 81.69 85 THR A C 1
ATOM 660 O O . THR A 1 85 ? -38.438 -11.586 -4.852 1 81.69 85 THR A O 1
ATOM 663 N N . PRO A 1 86 ? -37.25 -10.07 -3.719 1 83.12 86 PRO A N 1
ATOM 664 C CA . PRO A 1 86 ? -36.125 -9.148 -3.52 1 83.12 86 PRO A CA 1
ATOM 665 C C . PRO A 1 86 ? -34.844 -9.867 -3.152 1 83.12 86 PRO A C 1
ATOM 667 O O . PRO A 1 86 ? -34.875 -11 -2.658 1 83.12 86 PRO A O 1
ATOM 670 N N . PRO A 1 87 ? -33.812 -9.234 -3.385 1 84.94 87 PRO A N 1
ATOM 671 C CA . PRO A 1 87 ? -32.531 -9.898 -3.039 1 84.94 87 PRO A CA 1
ATOM 672 C C . PRO A 1 87 ? -32.375 -10.109 -1.536 1 84.94 87 PRO A C 1
ATOM 674 O O . PRO A 1 87 ? -32.781 -9.258 -0.741 1 84.94 87 PRO A O 1
ATOM 677 N N . PRO A 1 88 ? -32 -11.266 -1.169 1 88.81 88 PRO A N 1
ATOM 678 C CA . PRO A 1 88 ? -31.75 -11.508 0.254 1 88.81 88 PRO A CA 1
ATOM 679 C C . PRO A 1 88 ? -30.656 -10.609 0.821 1 88.81 88 PRO A C 1
ATOM 681 O O . PRO A 1 88 ? -29.891 -10.023 0.063 1 88.81 88 PRO A O 1
ATOM 684 N N . PRO A 1 89 ? -30.688 -10.555 2.164 1 92.5 89 PRO A N 1
ATOM 685 C CA . PRO A 1 89 ? -29.609 -9.797 2.797 1 92.5 89 PRO A CA 1
ATOM 686 C C . PRO A 1 89 ? -28.219 -10.383 2.508 1 92.5 89 PRO A C 1
ATOM 688 O O . PRO A 1 89 ? -28.078 -11.602 2.43 1 92.5 89 PRO A O 1
ATOM 691 N N . PHE A 1 90 ? -27.359 -9.5 2.314 1 94.31 90 PHE A N 1
ATOM 692 C CA . PHE A 1 90 ? -26.031 -9.945 1.929 1 94.31 90 PHE A CA 1
ATOM 693 C C . PHE A 1 90 ? -25.266 -10.477 3.135 1 94.31 90 PHE A C 1
ATOM 695 O O . PHE A 1 90 ? -25.188 -9.812 4.172 1 94.31 90 PHE A O 1
ATOM 702 N N . LYS A 1 91 ? -24.766 -11.688 3 1 94.94 91 LYS A N 1
ATOM 703 C CA . LYS A 1 91 ? -23.812 -12.273 3.936 1 94.94 91 LYS A CA 1
ATOM 704 C C . LYS A 1 91 ? -22.469 -12.523 3.256 1 94.94 91 LYS A C 1
ATOM 706 O O . LYS A 1 91 ? -22.406 -13.141 2.193 1 94.94 91 LYS A O 1
ATOM 711 N N . CYS A 1 92 ? -21.391 -12.039 3.947 1 94.44 92 CYS A N 1
ATOM 712 C CA . CYS A 1 92 ? -20.062 -12.164 3.338 1 94.44 92 CYS A CA 1
ATOM 713 C C . CYS A 1 92 ? -19.562 -13.602 3.432 1 94.44 92 CYS A C 1
ATOM 715 O O . CYS A 1 92 ? -20.078 -14.398 4.215 1 94.44 92 CYS A O 1
ATOM 717 N N . PRO A 1 93 ? -18.594 -13.938 2.639 1 93.06 93 PRO A N 1
ATOM 718 C CA . PRO A 1 93 ? -18.078 -15.312 2.604 1 93.06 93 PRO A CA 1
ATOM 719 C C . PRO A 1 93 ? -17.578 -15.789 3.965 1 93.06 93 PRO A C 1
ATOM 721 O O . PRO A 1 93 ? -17.781 -16.953 4.328 1 93.06 93 PRO A O 1
ATOM 724 N N . THR A 1 94 ? -16.984 -14.969 4.719 1 92 94 THR A N 1
ATOM 725 C CA . THR A 1 94 ? -16.438 -15.375 6.012 1 92 94 THR A CA 1
ATOM 726 C C . THR A 1 94 ? -17.562 -15.68 6.996 1 92 94 THR A C 1
ATOM 728 O O . THR A 1 94 ? -17.438 -16.562 7.852 1 92 94 THR A O 1
ATOM 731 N N . CYS A 1 95 ? -18.641 -14.93 6.887 1 94.06 95 CYS A N 1
ATOM 732 C CA . CYS A 1 95 ? -19.781 -15.172 7.754 1 94.06 95 CYS A CA 1
ATOM 733 C C . CYS A 1 95 ? -20.547 -16.406 7.309 1 94.06 95 CYS A C 1
ATOM 735 O O . CYS A 1 95 ? -21.125 -17.125 8.141 1 94.06 95 CYS A O 1
ATOM 737 N N . LEU A 1 96 ? -20.578 -16.672 5.996 1 93.38 96 LEU A N 1
ATOM 738 C CA . LEU A 1 96 ? -21.25 -17.844 5.465 1 93.38 96 LEU A CA 1
ATOM 739 C C . LEU A 1 96 ? -20.453 -19.109 5.777 1 93.38 96 LEU A C 1
ATOM 741 O O . LEU A 1 96 ? -21.031 -20.172 6.039 1 93.38 96 LEU A O 1
ATOM 745 N N . HIS A 1 97 ? -19.094 -18.969 5.734 1 93.56 97 HIS A N 1
ATOM 746 C CA . HIS A 1 97 ? -18.188 -20.078 5.977 1 93.56 97 HIS A CA 1
ATOM 747 C C . HIS A 1 97 ? -17.094 -19.688 6.965 1 93.56 97 HIS A C 1
ATOM 749 O O . HIS A 1 97 ? -16.016 -19.25 6.559 1 93.56 97 HIS A O 1
ATOM 755 N N . PRO A 1 98 ? -17.281 -19.875 8.242 1 87.62 98 PRO A N 1
ATOM 756 C CA . PRO A 1 98 ? -16.375 -19.375 9.281 1 87.62 98 PRO A CA 1
ATOM 757 C C . PRO A 1 98 ? -14.961 -19.938 9.148 1 87.62 98 PRO A C 1
ATOM 759 O O . PRO A 1 98 ? -14 -19.297 9.586 1 87.62 98 PRO A O 1
ATOM 762 N N . ASN A 1 99 ? -14.734 -21.062 8.484 1 87.88 99 ASN A N 1
ATOM 763 C CA . ASN A 1 99 ? -13.406 -21.672 8.375 1 87.88 99 ASN A CA 1
ATOM 764 C C . ASN A 1 99 ? -12.789 -21.406 7.004 1 87.88 99 ASN A C 1
ATOM 766 O O . ASN A 1 99 ? -11.828 -22.078 6.617 1 87.88 99 ASN A O 1
ATOM 770 N N . LEU A 1 100 ? -13.273 -20.391 6.363 1 90.12 100 LEU A N 1
ATOM 771 C CA . LEU A 1 100 ? -12.805 -20.094 5.016 1 90.12 100 LEU A CA 1
ATOM 772 C C . LEU A 1 100 ? -11.422 -19.453 5.047 1 90.12 100 LEU A C 1
ATOM 774 O O . LEU A 1 100 ? -11.156 -18.578 5.879 1 90.12 100 LEU A O 1
ATOM 778 N N . THR A 1 101 ? -10.562 -19.984 4.176 1 90.75 101 THR A N 1
ATOM 779 C CA . THR A 1 101 ? -9.273 -19.328 3.932 1 90.75 101 THR A CA 1
ATOM 780 C C . THR A 1 101 ? -9.258 -18.656 2.564 1 90.75 101 THR A C 1
ATOM 782 O O . THR A 1 101 ? -9.609 -19.266 1.557 1 90.75 101 THR A O 1
ATOM 785 N N . PHE A 1 102 ? -8.93 -17.359 2.586 1 91.75 102 PHE A N 1
ATOM 786 C CA . PHE A 1 102 ? -8.883 -16.625 1.334 1 91.75 102 PHE A CA 1
ATOM 787 C C . PHE A 1 102 ? -7.676 -17.031 0.501 1 91.75 102 PHE A C 1
ATOM 789 O O . PHE A 1 102 ? -7.746 -17.078 -0.729 1 91.75 102 PHE A O 1
ATOM 796 N N . PHE A 1 103 ? -6.637 -17.375 1.208 1 91.69 103 PHE A N 1
ATOM 797 C CA . PHE A 1 103 ? -5.34 -17.562 0.569 1 91.69 103 PHE A CA 1
ATOM 798 C C . PHE A 1 103 ? -4.902 -19.016 0.665 1 91.69 103 PHE A C 1
ATOM 800 O O . PHE A 1 103 ? -4.859 -19.594 1.757 1 91.69 103 PHE A O 1
ATOM 807 N N . ASN A 1 104 ? -4.547 -19.547 -0.489 1 89.81 104 ASN A N 1
ATOM 808 C CA . ASN A 1 104 ? -3.924 -20.859 -0.545 1 89.81 104 ASN A CA 1
ATOM 809 C C . ASN A 1 104 ? -2.408 -20.75 -0.692 1 89.81 104 ASN A C 1
ATOM 811 O O . ASN A 1 104 ? -1.913 -20.031 -1.561 1 89.81 104 ASN A O 1
ATOM 815 N N . PRO A 1 105 ? -1.757 -21.531 0.168 1 85.75 105 PRO A N 1
ATOM 816 C CA . PRO A 1 105 ? -0.296 -21.484 0.07 1 85.75 105 PRO A CA 1
ATOM 817 C C . PRO A 1 105 ? 0.22 -21.938 -1.293 1 85.75 105 PRO A C 1
ATOM 819 O O . PRO A 1 105 ? -0.484 -22.641 -2.021 1 85.75 105 PRO A O 1
ATOM 822 N N . PRO A 1 106 ? 1.427 -21.5 -1.604 1 87.88 106 PRO A N 1
ATOM 823 C CA . PRO A 1 106 ? 2.025 -21.906 -2.877 1 87.88 106 PRO A CA 1
ATOM 824 C C . PRO A 1 106 ? 2.221 -23.406 -2.977 1 87.88 106 PRO A C 1
ATOM 826 O O . PRO A 1 106 ? 2.348 -24.094 -1.955 1 87.88 106 PRO A O 1
ATOM 829 N N . ASN A 1 107 ? 2.227 -23.844 -4.262 1 88.56 107 ASN A N 1
ATOM 830 C CA . ASN A 1 107 ? 2.574 -25.25 -4.496 1 88.56 107 ASN A CA 1
ATOM 831 C C . ASN A 1 107 ? 3.939 -25.594 -3.904 1 88.56 107 ASN A C 1
ATOM 833 O O . ASN A 1 107 ? 4.934 -24.922 -4.203 1 88.56 107 ASN A O 1
ATOM 837 N N . PRO A 1 108 ? 3.988 -26.578 -3.121 1 84.88 108 PRO A N 1
ATOM 838 C CA . PRO A 1 108 ? 5.25 -26.875 -2.438 1 84.88 108 PRO A CA 1
ATOM 839 C C . PRO A 1 108 ? 6.352 -27.312 -3.4 1 84.88 108 PRO A C 1
ATOM 841 O O . PRO A 1 108 ? 7.539 -27.156 -3.098 1 84.88 108 PRO A O 1
ATOM 844 N N . LYS A 1 109 ? 6.047 -27.844 -4.559 1 87 109 LYS A N 1
ATOM 845 C CA . LYS A 1 109 ? 7.039 -28.328 -5.512 1 87 109 LYS A CA 1
ATOM 846 C C . LYS A 1 109 ? 7.496 -27.219 -6.445 1 87 109 LYS A C 1
ATOM 848 O O . LYS A 1 109 ? 8.695 -27.047 -6.676 1 87 109 LYS A O 1
ATOM 853 N N . THR A 1 110 ? 6.578 -26.391 -6.871 1 86.69 110 THR A N 1
ATOM 854 C CA . THR A 1 110 ? 6.902 -25.438 -7.918 1 86.69 110 THR A CA 1
ATOM 855 C C . THR A 1 110 ? 6.984 -24.016 -7.348 1 86.69 110 THR A C 1
ATOM 857 O O . THR A 1 110 ? 7.547 -23.125 -7.977 1 86.69 110 THR A O 1
ATOM 860 N N . GLY A 1 111 ? 6.355 -23.828 -6.215 1 87.31 111 GLY A N 1
ATOM 861 C CA . GLY A 1 111 ? 6.27 -22.484 -5.66 1 87.31 111 GLY A CA 1
ATOM 862 C C . GLY A 1 111 ? 5.203 -21.625 -6.324 1 87.31 111 GLY A C 1
ATOM 863 O O . GLY A 1 111 ? 5.086 -20.438 -6.031 1 87.31 111 GLY A O 1
ATOM 864 N N . ALA A 1 112 ? 4.441 -22.219 -7.133 1 89.06 112 ALA A N 1
ATOM 865 C CA . ALA A 1 112 ? 3.438 -21.484 -7.902 1 89.06 112 ALA A CA 1
ATOM 866 C C . ALA A 1 112 ? 2.221 -21.156 -7.043 1 89.06 112 ALA A C 1
ATOM 868 O O . ALA A 1 112 ? 1.864 -21.922 -6.141 1 89.06 112 ALA A O 1
ATOM 869 N N . ILE A 1 113 ? 1.673 -20.016 -7.344 1 90.69 113 ILE A N 1
ATOM 870 C CA . ILE A 1 113 ? 0.46 -19.562 -6.672 1 90.69 113 ILE A CA 1
ATOM 871 C C . ILE A 1 113 ? -0.698 -19.531 -7.664 1 90.69 113 ILE A C 1
ATOM 873 O O . ILE A 1 113 ? -0.529 -19.094 -8.805 1 90.69 113 ILE A O 1
ATOM 877 N N . ASP A 1 114 ? -1.811 -20.016 -7.18 1 90.94 114 ASP A N 1
ATOM 878 C CA . ASP A 1 114 ? -2.961 -19.984 -8.078 1 90.94 114 ASP A CA 1
ATOM 879 C C . ASP A 1 114 ? -3.471 -18.562 -8.266 1 90.94 114 ASP A C 1
ATOM 881 O O . ASP A 1 114 ? -3.105 -17.656 -7.512 1 90.94 114 ASP A O 1
ATOM 885 N N . ALA A 1 115 ? -4.328 -18.391 -9.234 1 88.12 115 ALA A N 1
ATOM 886 C CA . ALA A 1 115 ? -4.777 -17.062 -9.648 1 88.12 115 ALA A CA 1
ATOM 887 C C . ALA A 1 115 ? -5.5 -16.344 -8.516 1 88.12 115 ALA A C 1
ATOM 889 O O . ALA A 1 115 ? -5.25 -15.164 -8.266 1 88.12 115 ALA A O 1
ATOM 890 N N . GLN A 1 116 ? -6.406 -16.969 -7.906 1 89.94 116 GLN A N 1
ATOM 891 C CA . GLN A 1 116 ? -7.164 -16.344 -6.828 1 89.94 116 GLN A CA 1
ATOM 892 C C . GLN A 1 116 ? -6.25 -15.961 -5.664 1 89.94 116 GLN A C 1
ATOM 894 O O . GLN A 1 116 ? -6.371 -14.875 -5.102 1 89.94 116 GLN A O 1
ATOM 899 N N . SER A 1 117 ? -5.367 -16.828 -5.355 1 92.25 117 SER A N 1
ATOM 900 C CA . SER A 1 117 ? -4.438 -16.562 -4.266 1 92.25 117 SER A CA 1
ATOM 901 C C . SER A 1 117 ? -3.508 -15.398 -4.605 1 92.25 117 SER A C 1
ATOM 903 O O . SER A 1 117 ? -3.119 -14.625 -3.723 1 92.25 117 SER A O 1
ATOM 905 N N . ALA A 1 118 ? -3.232 -15.305 -5.824 1 90.5 118 ALA A N 1
ATOM 906 C CA . ALA A 1 118 ? -2.424 -14.164 -6.25 1 90.5 118 ALA A CA 1
ATOM 907 C C . ALA A 1 118 ? -3.158 -12.844 -6.012 1 90.5 118 ALA A C 1
ATOM 909 O O . ALA A 1 118 ? -2.57 -11.883 -5.523 1 90.5 118 ALA A O 1
ATOM 910 N N . LYS A 1 119 ? -4.398 -12.836 -6.293 1 89.69 119 LYS A N 1
ATOM 911 C CA . LYS A 1 119 ? -5.211 -11.641 -6.051 1 89.69 119 LYS A CA 1
ATOM 912 C C . LYS A 1 119 ? -5.273 -11.312 -4.562 1 89.69 119 LYS A C 1
ATOM 914 O O . LYS A 1 119 ? -5.16 -10.148 -4.172 1 89.69 119 LYS A O 1
ATOM 919 N N . VAL A 1 120 ? -5.453 -12.305 -3.867 1 93.06 120 VAL A N 1
ATOM 920 C CA . VAL A 1 120 ? -5.566 -12.148 -2.42 1 93.06 120 VAL A CA 1
ATOM 921 C C . VAL A 1 120 ? -4.246 -11.625 -1.854 1 93.06 120 VAL A C 1
ATOM 923 O O . VAL A 1 120 ? -4.242 -10.75 -0.984 1 93.06 120 VAL A O 1
ATOM 926 N N . LEU A 1 121 ? -3.215 -12.172 -2.375 1 91.62 121 LEU A N 1
ATOM 927 C CA . LEU A 1 121 ? -1.882 -11.75 -1.96 1 91.62 121 LEU A CA 1
ATOM 928 C C . LEU A 1 121 ? -1.663 -10.273 -2.26 1 91.62 121 LEU A C 1
ATOM 930 O O . LEU A 1 121 ? -1.155 -9.531 -1.415 1 91.62 121 LEU A O 1
ATOM 934 N N . VAL A 1 122 ? -2.053 -9.875 -3.369 1 91.81 122 VAL A N 1
ATOM 935 C CA . VAL A 1 122 ? -1.931 -8.484 -3.779 1 91.81 122 VAL A CA 1
ATOM 936 C C . VAL A 1 122 ? -2.771 -7.598 -2.861 1 91.81 122 VAL A C 1
ATOM 938 O O . VAL A 1 122 ? -2.307 -6.555 -2.395 1 91.81 122 VAL A O 1
ATOM 941 N N . THR A 1 123 ? -3.932 -7.98 -2.582 1 92.94 123 THR A N 1
ATOM 942 C CA . THR A 1 123 ? -4.832 -7.215 -1.729 1 92.94 123 THR A CA 1
ATOM 943 C C . THR A 1 123 ? -4.242 -7.047 -0.333 1 92.94 123 THR A C 1
ATOM 945 O O . THR A 1 123 ? -4.234 -5.941 0.216 1 92.94 123 THR A O 1
ATOM 948 N N . ALA A 1 124 ? -3.76 -8.102 0.158 1 93.62 124 ALA A N 1
ATOM 949 C CA . ALA A 1 124 ? -3.145 -8.055 1.482 1 93.62 124 ALA A CA 1
ATOM 950 C C . ALA A 1 124 ? -1.967 -7.082 1.502 1 93.62 124 ALA A C 1
ATOM 952 O O . ALA A 1 124 ? -1.821 -6.293 2.436 1 93.62 124 ALA A O 1
ATOM 953 N N . ALA A 1 125 ? -1.215 -7.188 0.474 1 92.19 125 ALA A N 1
ATOM 954 C CA . ALA A 1 125 ? -0.049 -6.312 0.386 1 92.19 125 ALA A CA 1
ATOM 955 C C . ALA A 1 125 ? -0.468 -4.844 0.332 1 92.19 125 ALA A C 1
ATOM 957 O O . ALA A 1 125 ? 0.152 -3.992 0.973 1 92.19 125 ALA A O 1
ATOM 958 N N . ARG A 1 126 ? -1.475 -4.582 -0.416 1 91.56 126 ARG A N 1
ATOM 959 C CA . ARG A 1 126 ? -1.963 -3.211 -0.529 1 91.56 126 ARG A CA 1
ATOM 960 C C . ARG A 1 126 ? -2.492 -2.705 0.809 1 91.56 126 ARG A C 1
ATOM 962 O O . ARG A 1 126 ? -2.193 -1.581 1.216 1 91.56 126 ARG A O 1
ATOM 969 N N . ILE A 1 127 ? -3.221 -3.49 1.447 1 92.5 127 ILE A N 1
ATOM 970 C CA . ILE A 1 127 ? -3.775 -3.129 2.748 1 92.5 127 ILE A CA 1
ATOM 971 C C . ILE A 1 127 ? -2.645 -2.82 3.725 1 92.5 127 ILE A C 1
ATOM 973 O O . ILE A 1 127 ? -2.674 -1.801 4.418 1 92.5 127 ILE A O 1
ATOM 977 N N . ALA A 1 128 ? -1.73 -3.689 3.709 1 91.56 128 ALA A N 1
ATOM 978 C CA . ALA A 1 128 ? -0.592 -3.512 4.605 1 91.56 128 ALA A CA 1
ATOM 979 C C . ALA A 1 128 ? 0.155 -2.217 4.297 1 91.56 128 ALA A C 1
ATOM 981 O O . ALA A 1 128 ? 0.475 -1.445 5.203 1 91.56 128 ALA A O 1
ATOM 982 N N . ALA A 1 129 ? 0.394 -1.963 3.049 1 90.69 129 ALA A N 1
ATOM 983 C CA . ALA A 1 129 ? 1.126 -0.77 2.631 1 90.69 129 ALA A CA 1
ATOM 984 C C . ALA A 1 129 ? 0.37 0.5 3.012 1 90.69 129 ALA A C 1
ATOM 986 O O . ALA A 1 129 ? 0.967 1.466 3.492 1 90.69 129 ALA A O 1
ATOM 987 N N . VAL A 1 130 ? -0.873 0.465 2.848 1 88.25 130 VAL A N 1
ATOM 988 C CA . VAL A 1 130 ? -1.7 1.621 3.176 1 88.25 130 VAL A CA 1
ATOM 989 C C . VAL A 1 130 ? -1.682 1.859 4.684 1 88.25 130 VAL A C 1
ATOM 991 O O . VAL A 1 130 ? -1.589 3.002 5.137 1 88.25 130 VAL A O 1
ATOM 994 N N . SER A 1 131 ? -1.761 0.824 5.426 1 89.06 131 SER A N 1
ATOM 995 C CA . SER A 1 131 ? -1.722 0.948 6.879 1 89.06 131 SER A CA 1
ATOM 996 C C . SER A 1 131 ? -0.416 1.584 7.344 1 89.06 131 SER A C 1
ATOM 998 O O . SER A 1 131 ? -0.42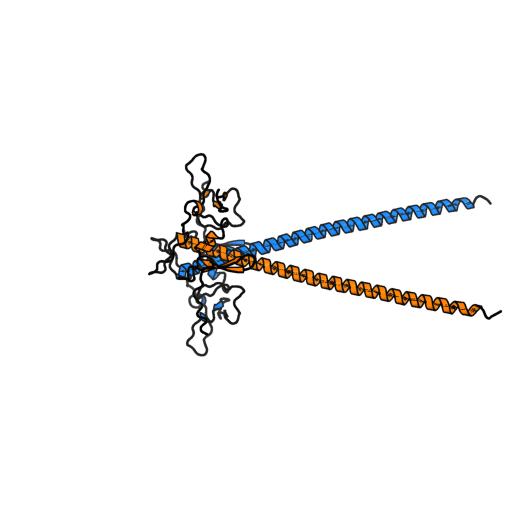 2.445 8.227 1 89.06 131 SER A O 1
ATOM 1000 N N . MET A 1 132 ? 0.637 1.208 6.691 1 86.19 132 MET A N 1
ATOM 1001 C CA . MET A 1 132 ? 1.952 1.727 7.055 1 86.19 132 MET A CA 1
ATOM 1002 C C . MET A 1 132 ? 2.082 3.199 6.676 1 86.19 132 MET A C 1
ATOM 1004 O O . MET A 1 132 ? 2.645 3.992 7.434 1 86.19 132 MET A O 1
ATOM 1008 N N . SER A 1 133 ? 1.544 3.566 5.531 1 85.5 133 SER A N 1
ATOM 1009 C CA . SER A 1 133 ? 1.607 4.941 5.055 1 85.5 133 SER A CA 1
ATOM 1010 C C . SER A 1 133 ? 0.78 5.871 5.934 1 85.5 133 SER A C 1
ATOM 1012 O O . SER A 1 133 ? 1.195 6.996 6.223 1 85.5 133 SER A O 1
ATOM 1014 N N . LYS A 1 134 ? -0.345 5.406 6.352 1 83.94 134 LYS A N 1
ATOM 1015 C CA . LYS A 1 134 ? -1.207 6.195 7.227 1 83.94 134 LYS A CA 1
ATOM 1016 C C . LYS A 1 134 ? -0.534 6.457 8.57 1 83.94 134 LYS A C 1
ATOM 1018 O O . LYS A 1 134 ? -0.633 7.559 9.117 1 83.94 134 LYS A O 1
ATOM 1023 N N . ALA A 1 135 ? 0.117 5.461 8.984 1 84.5 135 ALA A N 1
ATOM 1024 C CA . ALA A 1 135 ? 0.826 5.602 10.258 1 84.5 135 ALA A CA 1
ATOM 1025 C C . ALA A 1 135 ? 1.964 6.609 10.141 1 84.5 135 ALA A C 1
ATOM 1027 O O . ALA A 1 135 ? 2.164 7.434 11.039 1 84.5 135 ALA A O 1
ATOM 1028 N N . ALA A 1 136 ? 2.633 6.598 9.031 1 83.88 136 ALA A N 1
ATOM 1029 C CA . ALA A 1 136 ? 3.738 7.523 8.805 1 83.88 136 ALA A CA 1
ATOM 1030 C C . ALA A 1 136 ? 3.229 8.953 8.664 1 83.88 136 ALA A C 1
ATOM 1032 O O . ALA A 1 136 ? 3.836 9.891 9.188 1 83.88 136 ALA A O 1
ATOM 1033 N N . ALA A 1 137 ? 2.131 9.078 8.031 1 83.25 137 ALA A N 1
ATOM 1034 C CA . ALA A 1 137 ? 1.54 10.398 7.859 1 83.25 137 ALA A CA 1
ATOM 1035 C C . ALA A 1 137 ? 1.088 10.977 9.203 1 83.25 137 ALA A C 1
ATOM 1037 O O . ALA A 1 137 ? 1.289 12.164 9.469 1 83.25 137 ALA A O 1
ATOM 1038 N N . ALA A 1 138 ? 0.519 10.117 9.977 1 83.06 138 ALA A N 1
ATOM 1039 C CA . ALA A 1 138 ? 0.07 10.562 11.289 1 83.06 138 ALA A CA 1
ATOM 1040 C C . ALA A 1 138 ? 1.251 10.984 12.164 1 83.06 138 ALA A C 1
ATOM 1042 O O . ALA A 1 138 ? 1.177 11.992 12.875 1 83.06 138 ALA A O 1
ATOM 1043 N N . ALA A 1 139 ? 2.291 10.266 12.039 1 83.44 139 ALA A N 1
ATOM 1044 C CA . ALA A 1 139 ? 3.488 10.594 12.805 1 83.44 139 ALA A CA 1
ATOM 1045 C C . ALA A 1 139 ? 4.086 11.922 12.344 1 83.44 139 ALA A C 1
ATOM 1047 O O . ALA A 1 139 ? 4.516 12.734 13.172 1 83.44 139 ALA A O 1
ATOM 1048 N N . ARG A 1 140 ? 4.051 12.164 11.117 1 82.81 140 ARG A N 1
ATOM 1049 C CA . ARG A 1 140 ? 4.57 13.414 10.562 1 82.81 140 ARG A CA 1
ATOM 1050 C C . ARG A 1 140 ? 3.705 14.602 10.969 1 82.81 140 ARG A C 1
ATOM 1052 O O . ARG A 1 140 ? 4.223 15.656 11.328 1 82.81 140 ARG A O 1
ATOM 1059 N N . SER A 1 141 ? 2.426 14.398 10.891 1 82.69 141 SER A N 1
ATOM 1060 C CA . SER A 1 141 ? 1.51 15.461 11.297 1 82.69 141 SER A CA 1
ATOM 1061 C C . SER A 1 141 ? 1.699 15.82 12.773 1 82.69 141 SER A C 1
ATOM 1063 O O . SER A 1 141 ? 1.676 17 13.141 1 82.69 141 SER A O 1
ATOM 1065 N N . GLU A 1 142 ? 1.897 14.781 13.516 1 83.62 142 GLU A N 1
ATOM 1066 C CA . GLU A 1 142 ? 2.129 15.008 14.938 1 83.62 142 GLU A CA 1
ATOM 1067 C C . GLU A 1 142 ? 3.447 15.742 15.172 1 83.62 142 GLU A C 1
ATOM 1069 O O . GLU A 1 142 ? 3.52 16.656 16 1 83.62 142 GLU A O 1
ATOM 1074 N N . ALA A 1 143 ? 4.387 15.344 14.422 1 86.38 143 ALA A N 1
ATOM 1075 C CA . ALA A 1 143 ? 5.684 16 14.539 1 86.38 143 ALA A CA 1
ATOM 1076 C C . ALA A 1 143 ? 5.594 17.469 14.133 1 86.38 143 ALA A C 1
ATOM 1078 O O . ALA A 1 143 ? 6.16 18.344 14.797 1 86.38 143 ALA A O 1
ATOM 1079 N N . GLU A 1 144 ? 4.879 17.781 13.148 1 83.25 144 GLU A N 1
ATOM 1080 C CA . GLU A 1 144 ? 4.695 19.141 12.688 1 83.25 144 GLU A CA 1
ATOM 1081 C C . GLU A 1 144 ? 3.902 19.969 13.695 1 83.25 144 GLU A C 1
ATOM 1083 O O . GLU A 1 144 ? 4.227 21.125 13.953 1 83.25 144 GLU A O 1
ATOM 1088 N N . ARG A 1 145 ? 2.926 19.406 14.258 1 83.56 145 ARG A N 1
ATOM 1089 C CA . ARG A 1 145 ? 2.141 20.078 15.297 1 83.56 145 ARG A CA 1
ATOM 1090 C C . ARG A 1 145 ? 3.004 20.406 16.516 1 83.56 145 ARG A C 1
ATOM 1092 O O . ARG A 1 145 ? 2.932 21.5 17.047 1 83.56 145 ARG A O 1
ATOM 1099 N N . CYS A 1 146 ? 3.807 19.438 16.781 1 88.88 146 CYS A N 1
ATOM 1100 C CA . CYS A 1 146 ? 4.695 19.641 17.906 1 88.88 146 CYS A CA 1
ATOM 1101 C C . CYS A 1 146 ? 5.703 20.75 17.625 1 88.88 146 CYS A C 1
ATOM 1103 O O . CYS A 1 146 ? 5.973 21.578 18.484 1 88.88 146 CYS A O 1
ATOM 1105 N N . ALA A 1 147 ? 6.195 20.859 16.406 1 89.12 147 ALA A N 1
ATOM 1106 C CA . ALA A 1 147 ? 7.148 21.906 16.016 1 89.12 147 ALA A CA 1
ATOM 1107 C C . ALA A 1 147 ? 6.496 23.281 16.016 1 89.12 147 ALA A C 1
ATOM 1109 O O . ALA A 1 147 ? 7.086 24.25 16.484 1 89.12 147 ALA A O 1
ATOM 1110 N N . ARG A 1 148 ? 5.316 23.359 15.602 1 83.94 148 ARG A N 1
ATOM 1111 C CA . ARG A 1 148 ? 4.578 24.609 15.609 1 83.94 148 ARG A CA 1
ATOM 1112 C C . ARG A 1 148 ? 4.309 25.094 17.031 1 83.94 148 ARG A C 1
ATOM 1114 O O . ARG A 1 148 ? 4.461 26.266 17.344 1 83.94 148 ARG A O 1
ATOM 1121 N N . GLU A 1 149 ? 3.869 24.125 17.781 1 87.12 149 GLU A N 1
ATOM 1122 C CA . GLU A 1 149 ? 3.613 24.438 19.172 1 87.12 149 GLU A CA 1
ATOM 1123 C C . GLU A 1 149 ? 4.887 24.906 19.875 1 87.12 149 GLU A C 1
ATOM 1125 O O . GLU A 1 149 ? 4.859 25.859 20.656 1 87.12 149 GLU A O 1
ATOM 1130 N N . ALA A 1 150 ? 5.949 24.234 19.484 1 90.94 150 ALA A N 1
ATOM 1131 C CA . ALA A 1 150 ? 7.238 24.625 20.047 1 90.94 150 ALA A CA 1
ATOM 1132 C C . ALA A 1 150 ? 7.648 26.016 19.578 1 90.94 150 ALA A C 1
ATOM 1134 O O . ALA A 1 150 ? 8.148 26.828 20.375 1 90.94 150 ALA A O 1
ATOM 1135 N N . CYS A 1 151 ? 7.383 26.375 18.422 1 88.56 151 CYS A N 1
ATOM 1136 C CA . CYS A 1 151 ? 7.703 27.688 17.859 1 88.56 151 CYS A CA 1
ATOM 1137 C C . CYS A 1 151 ? 6.84 28.781 18.484 1 88.56 151 CYS A C 1
ATOM 1139 O O . CYS A 1 151 ? 7.34 29.844 18.844 1 88.56 151 CYS A O 1
ATOM 1141 N N . LEU A 1 152 ? 5.578 28.453 18.672 1 87.69 152 LEU A N 1
ATOM 1142 C CA . LEU A 1 152 ? 4.668 29.406 19.312 1 87.69 152 LEU A CA 1
ATOM 1143 C C . LEU A 1 152 ? 5.059 29.641 20.766 1 87.69 152 LEU A C 1
ATOM 1145 O O . LEU A 1 152 ? 5.008 30.766 21.25 1 87.69 152 LEU A O 1
ATOM 1149 N N . ALA A 1 153 ? 5.441 28.547 21.312 1 90.19 153 ALA A N 1
ATOM 1150 C CA . ALA A 1 153 ? 5.867 28.672 22.703 1 90.19 153 ALA A CA 1
ATOM 1151 C C . ALA A 1 153 ? 7.117 29.547 22.812 1 90.19 153 ALA A C 1
ATOM 1153 O O . ALA A 1 153 ? 7.234 30.359 23.734 1 90.19 153 ALA A O 1
ATOM 1154 N N . LYS A 1 154 ? 8 29.469 21.891 1 90.44 154 LYS A N 1
ATOM 1155 C CA . LYS A 1 154 ? 9.195 30.312 21.859 1 90.44 154 LYS A CA 1
ATOM 1156 C C . LYS A 1 154 ? 8.836 31.766 21.609 1 90.44 154 LYS A C 1
ATOM 1158 O O . LYS A 1 154 ? 9.391 32.688 22.234 1 90.44 154 LYS A O 1
ATOM 1163 N N . LYS A 1 155 ? 7.918 32 20.781 1 85.56 155 LYS A N 1
ATOM 1164 C CA . LYS A 1 155 ? 7.457 33.344 20.469 1 85.56 155 LYS A CA 1
ATOM 1165 C C . LYS A 1 155 ? 6.77 34 21.688 1 85.56 155 LYS A C 1
ATOM 1167 O O . LYS A 1 155 ? 7.023 35.156 22.016 1 85.56 155 LYS A O 1
ATOM 1172 N N . ARG A 1 156 ? 5.895 33.25 22.266 1 88.31 156 ARG A N 1
ATOM 1173 C CA . ARG A 1 156 ? 5.215 33.719 23.469 1 88.31 156 ARG A CA 1
ATOM 1174 C C . ARG A 1 156 ? 6.219 34.062 24.578 1 88.31 156 ARG A C 1
ATOM 1176 O O . ARG A 1 156 ? 6.07 35.062 25.266 1 88.31 156 ARG A O 1
ATOM 1183 N N . ALA A 1 157 ? 7.223 33.188 24.625 1 90.56 157 ALA A N 1
ATOM 1184 C CA . ALA A 1 157 ? 8.266 33.438 25.625 1 90.56 157 ALA A CA 1
ATOM 1185 C C . ALA A 1 157 ? 9.047 34.719 25.312 1 90.56 157 ALA A C 1
ATOM 1187 O O . ALA A 1 157 ? 9.344 35.5 26.203 1 90.56 157 ALA A O 1
ATOM 1188 N N . LYS A 1 158 ? 9.273 35 24.094 1 90 158 LYS A N 1
ATOM 1189 C CA . LYS A 1 158 ? 9.984 36.188 23.672 1 90 158 LYS A CA 1
ATOM 1190 C C . LYS A 1 158 ? 9.133 37.438 23.906 1 90 158 LYS A C 1
ATOM 1192 O O . LYS A 1 158 ? 9.633 38.438 24.422 1 90 158 LYS A O 1
ATOM 1197 N N . GLU A 1 159 ? 7.844 37.312 23.516 1 88.31 159 GLU A N 1
ATOM 1198 C CA . GLU A 1 159 ? 6.922 38.438 23.719 1 88.31 159 GLU A CA 1
ATOM 1199 C C . GLU A 1 159 ? 6.754 38.75 25.203 1 88.31 159 GLU A C 1
ATOM 1201 O O . GLU A 1 159 ? 6.703 39.906 25.594 1 88.31 159 GLU A O 1
ATOM 1206 N N . ALA A 1 160 ? 6.703 37.75 26.016 1 91 160 ALA A N 1
ATOM 1207 C CA . ALA A 1 160 ? 6.586 37.938 27.469 1 91 160 ALA A CA 1
ATOM 1208 C C . ALA A 1 160 ? 7.844 38.562 28.031 1 91 160 ALA A C 1
ATOM 1210 O O . ALA A 1 160 ? 7.758 39.469 28.891 1 91 160 ALA A O 1
ATOM 1211 N N . LEU A 1 161 ? 9.008 38.25 27.5 1 89.81 161 LEU A N 1
ATOM 1212 C CA . LEU A 1 161 ? 10.266 38.844 27.938 1 89.81 161 LEU A CA 1
ATOM 1213 C C . LEU A 1 161 ? 10.359 40.312 27.516 1 89.81 161 LEU A C 1
ATOM 1215 O O . LEU A 1 161 ? 10.812 41.156 28.281 1 89.81 161 LEU A O 1
ATOM 1219 N N . GLU A 1 162 ? 9.844 40.625 26.328 1 89 162 GLU A N 1
ATOM 1220 C CA . GLU A 1 162 ? 9.836 42 25.828 1 89 162 GLU A CA 1
ATOM 1221 C C . GLU A 1 162 ? 8.883 42.875 26.641 1 89 162 GLU A C 1
ATOM 1223 O O . GLU A 1 162 ? 9.219 44 26.984 1 89 162 GLU A O 1
ATOM 1228 N N . THR A 1 163 ? 7.723 42.375 27 1 90.19 163 THR A N 1
ATOM 1229 C CA . THR A 1 163 ? 6.766 43.094 27.844 1 90.19 163 THR A CA 1
ATOM 1230 C C . THR A 1 163 ? 7.344 43.344 29.219 1 90.19 163 THR A C 1
ATOM 1232 O O . THR A 1 163 ? 7.184 44.438 29.781 1 90.19 163 THR A O 1
ATOM 1235 N N . LEU A 1 164 ? 8.141 42.438 29.797 1 89.81 164 LEU A N 1
ATOM 1236 C CA . LEU A 1 164 ? 8.766 42.594 31.109 1 89.81 164 LEU A CA 1
ATOM 1237 C C . LEU A 1 164 ? 9.844 43.656 31.062 1 89.81 164 LEU A C 1
ATOM 1239 O O . LEU A 1 164 ? 9.945 44.5 31.984 1 89.81 164 LEU A O 1
ATOM 1243 N N . LEU A 1 165 ? 10.508 43.75 29.984 1 91.19 165 LEU A N 1
ATOM 1244 C CA . LEU A 1 165 ? 11.562 44.75 29.844 1 91.19 165 LEU A CA 1
ATOM 1245 C C . LEU A 1 165 ? 10.977 46.156 29.688 1 91.19 165 LEU A C 1
ATOM 1247 O O . LEU A 1 165 ? 11.516 47.125 30.234 1 91.19 165 LEU A O 1
ATOM 1251 N N . GLU A 1 166 ? 9.844 46.25 29.078 1 89.62 166 GLU A N 1
ATOM 1252 C CA . GLU A 1 166 ? 9.156 47.531 28.938 1 89.62 166 GLU A CA 1
ATOM 1253 C C . GLU A 1 166 ? 8.602 48 30.281 1 89.62 166 GLU A C 1
ATOM 1255 O O . GLU A 1 166 ? 8.672 49.188 30.594 1 89.62 166 GLU A O 1
ATOM 1260 N N . ILE A 1 167 ? 8.148 47.094 31.109 1 89.88 167 ILE A N 1
ATOM 1261 C CA . ILE A 1 167 ? 7.605 47.406 32.406 1 89.88 167 ILE A CA 1
ATOM 1262 C C . ILE A 1 167 ? 8.734 47.875 33.344 1 89.88 167 ILE A C 1
ATOM 1264 O O . ILE A 1 167 ? 8.609 48.875 34.062 1 89.88 167 ILE A O 1
ATOM 1268 N N . VAL A 1 168 ? 9.852 47.281 33.188 1 90.69 168 VAL A N 1
ATOM 1269 C CA . VAL A 1 168 ? 11 47.594 34.031 1 90.69 168 VAL A CA 1
ATOM 1270 C C . VAL A 1 168 ? 11.578 48.938 33.625 1 90.69 168 VAL A C 1
ATOM 1272 O O . VAL A 1 168 ? 11.938 49.781 34.469 1 90.69 168 VAL A O 1
ATOM 1275 N N . ALA A 1 169 ? 11.492 49.281 32.375 1 90.56 169 ALA A N 1
ATOM 1276 C CA . ALA A 1 169 ? 11.992 50.562 31.844 1 90.56 169 ALA A CA 1
ATOM 1277 C C . ALA A 1 169 ? 11.086 51.719 32.25 1 90.56 169 ALA A C 1
ATOM 1279 O O . ALA A 1 169 ? 11.57 52.781 32.656 1 90.56 169 ALA A O 1
ATOM 1280 N N . LYS A 1 170 ? 9.875 51.5 32.344 1 88.06 170 LYS A N 1
ATOM 1281 C CA . LYS A 1 170 ? 8.914 52.531 32.75 1 88.06 170 LYS A CA 1
ATOM 1282 C C . LYS A 1 170 ? 8.992 52.812 34.25 1 88.06 170 LYS A C 1
ATOM 1284 O O . LYS A 1 170 ? 8.891 53.969 34.688 1 88.06 170 LYS A O 1
ATOM 1289 N N . GLU A 1 171 ? 9.289 51.781 34.969 1 87.12 171 GLU A N 1
ATOM 1290 C CA . GLU A 1 171 ? 9.422 51.938 36.438 1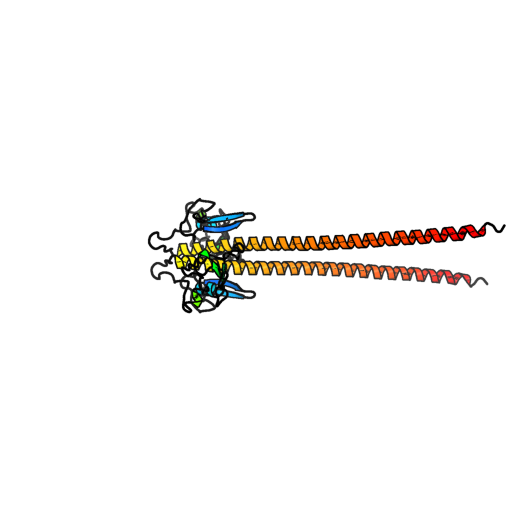 87.12 171 GLU A CA 1
ATOM 1291 C C . GLU A 1 171 ? 10.695 52.688 36.781 1 87.12 171 GLU A C 1
ATOM 1293 O O . GLU A 1 171 ? 10.688 53.531 37.688 1 87.12 171 GLU A O 1
ATOM 1298 N N . LYS A 1 172 ? 11.695 52.656 36 1 88.06 172 LYS A N 1
ATOM 1299 C CA . LYS A 1 172 ? 12.953 53.375 36.25 1 88.06 172 LYS A CA 1
ATOM 1300 C C . LYS A 1 172 ? 12.844 54.844 35.875 1 88.06 172 LYS A C 1
ATOM 1302 O O . LYS A 1 172 ? 13.383 55.719 36.562 1 88.06 172 LYS A O 1
ATOM 1307 N N . GLU A 1 173 ? 12.07 55.094 34.875 1 85.19 173 GLU A N 1
ATOM 1308 C CA . GLU A 1 173 ? 11.844 56.469 34.469 1 85.19 173 GLU A CA 1
ATOM 1309 C C . GLU A 1 173 ? 10.922 57.219 35.406 1 85.19 173 GLU A C 1
ATOM 1311 O O . GLU A 1 173 ? 11.148 58.375 35.719 1 85.19 173 GLU A O 1
ATOM 1316 N N . GLY A 1 174 ? 10 56.5 35.906 1 81.81 174 GLY A N 1
ATOM 1317 C CA . GLY A 1 174 ? 9.133 57.094 36.938 1 81.81 174 GLY A CA 1
ATOM 1318 C C . GLY A 1 174 ? 9.859 57.406 38.219 1 81.81 174 GLY A C 1
ATOM 1319 O O . GLY A 1 174 ? 9.609 58.469 38.812 1 81.81 174 GLY A O 1
ATOM 1320 N N . HIS A 1 175 ? 10.805 56.719 38.594 1 83.69 175 HIS A N 1
ATOM 1321 C CA . HIS A 1 175 ? 11.594 56.938 39.812 1 83.69 175 HIS A CA 1
ATOM 1322 C C . HIS A 1 175 ? 12.555 58.094 39.625 1 83.69 175 HIS A C 1
ATOM 1324 O O . HIS A 1 175 ? 12.742 58.906 40.531 1 83.69 175 HIS A O 1
ATOM 1330 N N . LYS A 1 176 ? 13.055 58.344 38.469 1 82.62 176 LYS A N 1
ATOM 1331 C CA . LYS A 1 176 ? 13.945 59.469 38.188 1 82.62 176 LYS A CA 1
ATOM 1332 C C . LYS A 1 176 ? 13.188 60.781 38.219 1 82.62 176 LYS A C 1
ATOM 1334 O O . LYS A 1 176 ? 13.695 61.812 38.719 1 82.62 176 LYS A O 1
ATOM 1339 N N . GLU A 1 177 ? 11.984 60.719 37.812 1 78.06 177 GLU A N 1
ATOM 1340 C CA . GLU A 1 177 ? 11.156 61.938 37.781 1 78.06 177 GLU A CA 1
ATOM 1341 C C . GLU A 1 177 ? 10.719 62.312 39.188 1 78.06 177 GLU A C 1
ATOM 1343 O O . GLU A 1 177 ? 10.695 63.5 39.531 1 78.06 177 GLU A O 1
ATOM 1348 N N . GLN A 1 178 ? 10.5 61.406 40 1 78.75 178 GLN A N 1
ATOM 1349 C CA . GLN A 1 178 ? 10.109 61.656 41.406 1 78.75 178 GLN A CA 1
ATOM 1350 C C . GLN A 1 178 ? 11.289 62.219 42.188 1 78.75 178 GLN A C 1
ATOM 1352 O O . GLN A 1 178 ? 11.109 63.062 43.062 1 78.75 178 GLN A O 1
ATOM 1357 N N . GLN A 1 179 ? 12.461 61.781 41.906 1 76.88 179 GLN A N 1
ATOM 1358 C CA . GLN A 1 179 ? 13.656 62.25 42.625 1 76.88 179 GLN A CA 1
ATOM 1359 C C . GLN A 1 179 ? 14.023 63.688 42.188 1 76.88 179 GLN A C 1
ATOM 1361 O O . GLN A 1 179 ? 14.453 64.5 43 1 76.88 179 GLN A O 1
ATOM 1366 N N . LYS A 1 180 ? 13.734 64.125 41.031 1 75.56 180 LYS A N 1
ATOM 1367 C CA . LYS A 1 180 ? 13.969 65.5 40.562 1 75.56 180 LYS A CA 1
ATOM 1368 C C . LYS A 1 180 ? 12.945 66.438 41.156 1 75.56 180 LYS A C 1
ATOM 1370 O O . LYS A 1 180 ? 13.281 67.625 41.469 1 75.56 180 LYS A O 1
ATOM 1375 N N . GLY A 1 181 ? 11.828 66 41.312 1 70.12 181 GLY A N 1
ATOM 1376 C CA . GLY A 1 181 ? 10.805 66.812 41.938 1 70.12 181 GLY A CA 1
ATOM 1377 C C . GLY A 1 181 ? 11.062 67.062 43.406 1 70.12 181 GLY A C 1
ATOM 1378 O O . GLY A 1 181 ? 10.805 68.188 43.875 1 70.12 181 GLY A O 1
ATOM 1379 N N . ARG A 1 182 ? 11.641 66.312 44.188 1 77.88 182 ARG A N 1
ATOM 1380 C CA . ARG A 1 182 ? 11.938 66.5 45.594 1 77.88 182 ARG A CA 1
ATOM 1381 C C . ARG A 1 182 ? 13.125 67.438 45.781 1 77.88 182 ARG A C 1
ATOM 1383 O O . ARG A 1 182 ? 13.164 68.25 46.719 1 77.88 182 ARG A O 1
ATOM 1390 N N . ALA A 1 183 ? 14.039 67.562 44.938 1 74.62 183 ALA A N 1
ATOM 1391 C CA . ALA A 1 183 ? 15.211 68.438 45.062 1 74.62 183 ALA A CA 1
ATOM 1392 C C . ALA A 1 183 ? 14.844 69.875 44.781 1 74.62 183 ALA A C 1
ATOM 1394 O O . ALA A 1 183 ? 15.406 70.812 45.375 1 74.62 183 ALA A O 1
ATOM 1395 N N . SER A 1 184 ? 13.945 70.125 44.031 1 67.88 184 SER A N 1
ATOM 1396 C CA . SER A 1 184 ? 13.57 71.5 43.688 1 67.88 184 SER A CA 1
ATOM 1397 C C . SER A 1 184 ? 12.727 72.125 44.812 1 67.88 184 SER A C 1
ATOM 1399 O O . SER A 1 184 ? 12.664 73.375 44.906 1 67.88 184 SER A O 1
ATOM 1401 N N . GLY A 1 185 ? 12.164 71.5 45.656 1 64.69 185 GLY A N 1
ATOM 1402 C CA . GLY A 1 185 ? 11.359 72 46.719 1 64.69 185 GLY A CA 1
ATOM 1403 C C . GLY A 1 185 ? 12.172 72.438 47.938 1 64.69 185 GLY A C 1
ATOM 1404 O O . GLY A 1 185 ? 11.719 73.312 48.75 1 64.69 185 GLY A O 1
ATOM 1405 N N . ALA A 1 186 ? 13.273 72.062 48.219 1 63.69 186 ALA A N 1
ATOM 1406 C CA . ALA A 1 186 ? 14.031 72.438 49.438 1 63.69 186 ALA A CA 1
ATOM 1407 C C . ALA A 1 186 ? 14.688 73.812 49.281 1 63.69 186 ALA A C 1
ATOM 1409 O O . ALA A 1 186 ? 15.203 74.375 50.281 1 63.69 186 ALA A O 1
ATOM 1410 N N . GLY A 1 187 ? 14.68 74.375 48.219 1 57.94 187 GLY A N 1
ATOM 1411 C CA . GLY A 1 187 ? 15.391 75.625 48.125 1 57.94 187 GLY A CA 1
ATOM 1412 C C . GLY A 1 187 ? 14.57 76.812 48.625 1 57.94 187 GLY A C 1
ATOM 1413 O O . GLY A 1 187 ? 15.078 77.938 48.719 1 57.94 187 GLY A O 1
ATOM 1414 N N . ARG A 1 188 ? 13.281 76.75 48.781 1 55.56 188 ARG A N 1
ATOM 1415 C CA . ARG A 1 188 ? 12.594 78 49.062 1 55.56 188 ARG A CA 1
ATOM 1416 C C . ARG A 1 188 ? 12.531 78.25 50.562 1 55.56 188 ARG A C 1
ATOM 1418 O O . ARG A 1 188 ? 11.977 79.312 50.969 1 55.56 188 ARG A O 1
ATOM 1425 N N . LEU A 1 189 ? 12.977 77.438 51.375 1 53.59 189 LEU A N 1
ATOM 1426 C CA . LEU A 1 189 ? 12.625 77.812 52.75 1 53.59 189 LEU A CA 1
ATOM 1427 C C . LEU A 1 189 ? 13.688 78.75 53.344 1 53.59 189 LEU A C 1
ATOM 1429 O O . LEU A 1 189 ? 13.484 79.312 54.375 1 53.59 189 LEU A O 1
ATOM 1433 N N . HIS A 1 190 ? 14.789 78.812 52.875 1 49.72 190 HIS A N 1
ATOM 1434 C CA . HIS A 1 190 ? 15.633 79.5 53.844 1 49.72 190 HIS A CA 1
ATOM 1435 C C . HIS A 1 190 ? 15.5 81 53.688 1 49.72 190 HIS A C 1
ATOM 1437 O O . HIS A 1 190 ? 16.141 81.75 54.438 1 49.72 190 HIS A O 1
ATOM 1443 N N . VAL A 1 191 ? 14.914 81.438 52.656 1 43.66 191 VAL A N 1
ATOM 1444 C CA . VAL A 1 191 ? 15.219 82.875 52.656 1 43.66 191 VAL A CA 1
ATOM 1445 C C . VAL A 1 191 ? 14.203 83.625 53.531 1 43.66 191 VAL A C 1
ATOM 1447 O O . VAL A 1 191 ? 14.305 84.812 53.719 1 43.66 191 VAL A O 1
ATOM 1450 N N . ALA A 1 192 ? 13.398 82.938 54.5 1 34.25 192 ALA A N 1
ATOM 1451 C CA . ALA A 1 192 ? 12.906 84 55.344 1 34.25 192 ALA A CA 1
ATOM 1452 C C . ALA A 1 192 ? 13.938 84.438 56.375 1 34.25 192 ALA A C 1
ATOM 1454 O O . ALA A 1 192 ? 14.641 83.562 56.906 1 34.25 192 ALA A O 1
ATOM 1455 N N . MET B 1 1 ? -26.078 0.832 -20.438 1 19.45 1 MET B N 1
ATOM 1456 C CA . MET B 1 1 ? -24.656 1.112 -20.688 1 19.45 1 MET B CA 1
ATOM 1457 C C . MET B 1 1 ? -23.781 0.127 -19.922 1 19.45 1 MET B C 1
ATOM 1459 O O . MET B 1 1 ? -23.812 0.076 -18.688 1 19.45 1 MET B O 1
ATOM 1463 N N . ASN B 1 2 ? -23.703 -1.123 -20.297 1 24.08 2 ASN B N 1
ATOM 1464 C CA . ASN B 1 2 ? -22.828 -2.207 -19.859 1 24.08 2 ASN B CA 1
ATOM 1465 C C . ASN B 1 2 ? -21.406 -1.712 -19.609 1 24.08 2 ASN B C 1
ATOM 1467 O O . ASN B 1 2 ? -20.75 -1.191 -20.516 1 24.08 2 ASN B O 1
ATOM 1471 N N . SER B 1 3 ? -21.188 -0.949 -18.625 1 30.72 3 SER B N 1
ATOM 1472 C CA . SER B 1 3 ? -19.812 -0.488 -18.438 1 30.72 3 SER B CA 1
ATOM 1473 C C . SER B 1 3 ? -18.812 -1.589 -18.766 1 30.72 3 SER B C 1
ATOM 1475 O O . SER B 1 3 ? -18.641 -2.531 -17.984 1 30.72 3 SER B O 1
ATOM 1477 N N . SER B 1 4 ? -18.734 -2.086 -19.906 1 33.94 4 SER B N 1
ATOM 1478 C CA . SER B 1 4 ? -17.625 -2.85 -20.484 1 33.94 4 SER B CA 1
ATOM 1479 C C . SER B 1 4 ? -16.281 -2.355 -19.953 1 33.94 4 SER B C 1
ATOM 1481 O O . SER B 1 4 ? -15.875 -1.232 -20.25 1 33.94 4 SER B O 1
ATOM 1483 N N . SER B 1 5 ? -16.016 -2.463 -18.734 1 40.88 5 SER B N 1
ATOM 1484 C CA . SER B 1 5 ? -14.711 -2.053 -18.219 1 40.88 5 SER B CA 1
ATOM 1485 C C . SER B 1 5 ? -13.602 -2.455 -19.188 1 40.88 5 SER B C 1
ATOM 1487 O O . SER B 1 5 ? -13.391 -3.643 -19.438 1 40.88 5 SER B O 1
ATOM 1489 N N . SER B 1 6 ? -13.477 -1.897 -20.297 1 47.12 6 SER B N 1
ATOM 1490 C CA . SER B 1 6 ? -12.312 -2.047 -21.156 1 47.12 6 SER B CA 1
ATOM 1491 C C . SER B 1 6 ? -11.07 -2.41 -20.359 1 47.12 6 SER B C 1
ATOM 1493 O O . SER B 1 6 ? -10.898 -1.953 -19.219 1 47.12 6 SER B O 1
ATOM 1495 N N . PRO B 1 7 ? -10.453 -3.561 -20.766 1 57.72 7 PRO B N 1
ATOM 1496 C CA . PRO B 1 7 ? -9.273 -4.012 -20.031 1 57.72 7 PRO B CA 1
ATOM 1497 C C . PRO B 1 7 ? -8.289 -2.881 -19.734 1 57.72 7 PRO B C 1
ATOM 1499 O O . PRO B 1 7 ? -8.047 -2.033 -20.594 1 57.72 7 PRO B O 1
ATOM 1502 N N . SER B 1 8 ? -8.164 -2.525 -18.547 1 71.31 8 SER B N 1
ATOM 1503 C CA . SER B 1 8 ? -7.223 -1.483 -18.141 1 71.31 8 SER B CA 1
ATOM 1504 C C . SER B 1 8 ? -5.832 -1.736 -18.719 1 71.31 8 SER B C 1
ATOM 1506 O O . SER B 1 8 ? -5.391 -2.885 -18.797 1 71.31 8 SER B O 1
ATOM 1508 N N . GLN B 1 9 ? -5.426 -0.812 -19.688 1 81.38 9 GLN B N 1
ATOM 1509 C CA . GLN B 1 9 ? -4.102 -0.851 -20.281 1 81.38 9 GLN B CA 1
ATOM 1510 C C . GLN B 1 9 ? -3.102 -0.033 -19.469 1 81.38 9 GLN B C 1
ATOM 1512 O O . GLN B 1 9 ? -3.473 0.952 -18.828 1 81.38 9 GLN B O 1
ATOM 1517 N N . CYS B 1 10 ? -1.9 -0.601 -19.531 1 86.94 10 CYS B N 1
ATOM 1518 C CA . CYS B 1 10 ? -0.807 0.141 -18.906 1 86.94 10 CYS B CA 1
ATOM 1519 C C . CYS B 1 10 ? -0.536 1.439 -19.656 1 86.94 10 CYS B C 1
ATOM 1521 O O . CYS B 1 10 ? -0.43 1.441 -20.891 1 86.94 10 CYS B O 1
ATOM 1523 N N . ASP B 1 11 ? -0.427 2.484 -19.016 1 85.94 11 ASP B N 1
ATOM 1524 C CA . ASP B 1 11 ? -0.236 3.799 -19.609 1 85.94 11 ASP B CA 1
ATOM 1525 C C . ASP B 1 11 ? 1.152 3.922 -20.234 1 85.94 11 ASP B C 1
ATOM 1527 O O . ASP B 1 11 ? 1.369 4.75 -21.125 1 85.94 11 ASP B O 1
ATOM 1531 N N . LEU B 1 12 ? 2.074 3.135 -19.812 1 83.81 12 LEU B N 1
ATOM 1532 C CA . LEU B 1 12 ? 3.459 3.303 -20.25 1 83.81 12 LEU B CA 1
ATOM 1533 C C . LEU B 1 12 ? 3.787 2.365 -21.406 1 83.81 12 LEU B C 1
ATOM 1535 O O . LEU B 1 12 ? 4.359 2.791 -22.406 1 83.81 12 LEU B O 1
ATOM 1539 N N . CYS B 1 13 ? 3.443 1.098 -21.344 1 84.75 13 CYS B N 1
ATOM 1540 C CA . CYS B 1 13 ? 3.883 0.142 -22.359 1 84.75 13 CYS B CA 1
ATOM 1541 C C . CYS B 1 13 ? 2.695 -0.395 -23.156 1 84.75 13 CYS B C 1
ATOM 1543 O O . CYS B 1 13 ? 2.869 -1.206 -24.062 1 84.75 13 CYS B O 1
ATOM 1545 N N . SER B 1 14 ? 1.457 -0.186 -22.766 1 80.75 14 SER B N 1
ATOM 1546 C CA . SER B 1 14 ? 0.237 -0.534 -23.484 1 80.75 14 SER B CA 1
ATOM 1547 C C . SER B 1 14 ? -0.101 -2.012 -23.328 1 80.75 14 SER B C 1
ATOM 1549 O O . SER B 1 14 ? -0.918 -2.557 -24.062 1 80.75 14 SER B O 1
ATOM 1551 N N . THR B 1 15 ? 0.667 -2.584 -22.406 1 79.88 15 THR B N 1
ATOM 1552 C CA . THR B 1 15 ? 0.303 -3.967 -22.125 1 79.88 15 THR B CA 1
ATOM 1553 C C . THR B 1 15 ? -1.112 -4.047 -21.547 1 79.88 15 THR B C 1
ATOM 1555 O O . THR B 1 15 ? -1.515 -3.199 -20.75 1 79.88 15 THR B O 1
ATOM 1558 N N . THR B 1 16 ? -1.813 -4.91 -22.188 1 71.38 16 THR B N 1
ATOM 1559 C CA . THR B 1 16 ? -3.203 -5.051 -21.766 1 71.38 16 THR B CA 1
ATOM 1560 C C . THR B 1 16 ? -3.338 -6.137 -20.703 1 71.38 16 THR B C 1
ATOM 1562 O O . THR B 1 16 ? -2.451 -6.977 -20.547 1 71.38 16 THR B O 1
ATOM 1565 N N . GLN B 1 17 ? -4.293 -5.953 -19.797 1 58.41 17 GLN B N 1
ATOM 1566 C CA . GLN B 1 17 ? -4.594 -6.734 -18.594 1 58.41 17 GLN B CA 1
ATOM 1567 C C . GLN B 1 17 ? -4.969 -8.172 -18.953 1 58.41 17 GLN B C 1
ATOM 1569 O O . GLN B 1 17 ? -5.922 -8.398 -19.703 1 58.41 17 GLN B O 1
ATOM 1574 N N . SER B 1 18 ? -4.098 -9.062 -19.281 1 55.41 18 SER B N 1
ATOM 1575 C CA . SER B 1 18 ? -4.863 -10.297 -19.094 1 55.41 18 SER B CA 1
ATOM 1576 C C . SER B 1 18 ? -5.43 -10.383 -17.688 1 55.41 18 SER B C 1
ATOM 1578 O O . SER B 1 18 ? -6.621 -10.633 -17.5 1 55.41 18 SER B O 1
ATOM 1580 N N . LEU B 1 19 ? -4.668 -10.75 -16.688 1 54.56 19 LEU B N 1
ATOM 1581 C CA . LEU B 1 19 ? -5.238 -10.922 -15.352 1 54.56 19 LEU B CA 1
ATOM 1582 C C . LEU B 1 19 ? -5.176 -9.625 -14.562 1 54.56 19 LEU B C 1
ATOM 1584 O O . LEU B 1 19 ? -4.23 -8.844 -14.703 1 54.56 19 LEU B O 1
ATOM 1588 N N . SER B 1 20 ? -6.281 -8.828 -14.508 1 52.62 20 SER B N 1
ATOM 1589 C CA . SER B 1 20 ? -6.512 -7.605 -13.75 1 52.62 20 SER B CA 1
ATOM 1590 C C . SER B 1 20 ? -5.41 -7.379 -12.719 1 52.62 20 SER B C 1
ATOM 1592 O O . SER B 1 20 ? -5.082 -6.238 -12.391 1 52.62 20 SER B O 1
ATOM 1594 N N . LEU B 1 21 ? -4.762 -8.5 -12.297 1 56.97 21 LEU B N 1
ATOM 1595 C CA . LEU B 1 21 ? -3.795 -8.445 -11.203 1 56.97 21 LEU B CA 1
ATOM 1596 C C . LEU B 1 21 ? -2.488 -7.812 -11.664 1 56.97 21 LEU B C 1
ATOM 1598 O O . LEU B 1 21 ? -1.665 -7.41 -10.844 1 56.97 21 LEU B O 1
ATOM 1602 N N . ILE B 1 22 ? -2.562 -7.223 -12.992 1 69 22 ILE B N 1
ATOM 1603 C CA . ILE B 1 22 ? -1.257 -6.816 -13.5 1 69 22 ILE B CA 1
ATOM 1604 C C . ILE B 1 22 ? -1.225 -5.301 -13.688 1 69 22 ILE B C 1
ATOM 1606 O O . ILE B 1 22 ? -0.155 -4.688 -13.664 1 69 22 ILE B O 1
ATOM 1610 N N . ILE B 1 23 ? -2.432 -4.781 -13.398 1 81.5 23 ILE B N 1
ATOM 1611 C CA . ILE B 1 23 ? -2.445 -3.33 -13.547 1 81.5 23 ILE B CA 1
ATOM 1612 C C . ILE B 1 23 ? -2.65 -2.674 -12.188 1 81.5 23 ILE B C 1
ATOM 1614 O O . ILE B 1 23 ? -3.537 -3.068 -11.43 1 81.5 23 ILE B O 1
ATOM 1618 N N . HIS B 1 24 ? -1.802 -1.699 -11.898 1 88 24 HIS B N 1
ATOM 1619 C CA . HIS B 1 24 ? -1.811 -1.002 -10.617 1 88 24 HIS B CA 1
ATOM 1620 C C . HIS B 1 24 ? -2.129 0.479 -10.805 1 88 24 HIS B C 1
ATOM 1622 O O . HIS B 1 24 ? -1.698 1.096 -11.773 1 88 24 HIS B O 1
ATOM 1628 N N . ASN B 1 25 ? -2.953 0.95 -9.898 1 83 25 ASN B N 1
ATOM 1629 C CA . ASN B 1 25 ? -3.16 2.393 -9.836 1 83 25 ASN B CA 1
ATOM 1630 C C . ASN B 1 25 ? -2.059 3.084 -9.039 1 83 25 ASN B C 1
ATOM 1632 O O . ASN B 1 25 ? -1.826 2.748 -7.879 1 83 25 ASN B O 1
ATOM 1636 N N . VAL B 1 26 ? -1.4 4 -9.711 1 86.88 26 VAL B N 1
ATOM 1637 C CA . VAL B 1 26 ? -0.299 4.719 -9.078 1 86.88 26 VAL B CA 1
ATOM 1638 C C . VAL B 1 26 ? -0.565 6.223 -9.125 1 86.88 26 VAL B C 1
ATOM 1640 O O . VAL B 1 26 ? -1.077 6.734 -10.125 1 86.88 26 VAL B O 1
ATOM 1643 N N . ARG B 1 27 ? -0.353 6.777 -7.973 1 80.88 27 ARG B N 1
ATOM 1644 C CA . ARG B 1 27 ? -0.534 8.227 -7.918 1 80.88 27 ARG B CA 1
ATOM 1645 C C . ARG B 1 27 ? 0.808 8.945 -7.977 1 80.88 27 ARG B C 1
ATOM 1647 O O . ARG B 1 27 ? 1.729 8.617 -7.223 1 80.88 27 ARG B O 1
ATOM 1654 N N . SER B 1 28 ? 0.886 9.734 -9.023 1 64.88 28 SER B N 1
ATOM 1655 C CA . SER B 1 28 ? 2.047 10.617 -9.125 1 64.88 28 SER B CA 1
ATOM 1656 C C . SER B 1 28 ? 1.637 12.078 -9.047 1 64.88 28 SER B C 1
ATOM 1658 O O . SER B 1 28 ? 0.891 12.57 -9.898 1 64.88 28 SER B O 1
ATOM 1660 N N . ARG B 1 29 ? 2.184 12.961 -8.086 1 60.94 29 ARG B N 1
ATOM 1661 C CA . ARG B 1 29 ? 2.01 14.391 -7.84 1 60.94 29 ARG B CA 1
ATOM 1662 C C . ARG B 1 29 ? 0.652 14.867 -8.344 1 60.94 29 ARG B C 1
ATOM 1664 O O . ARG B 1 29 ? -0.131 15.438 -7.582 1 60.94 29 ARG B O 1
ATOM 1671 N N . PHE B 1 30 ? 0.386 14.547 -9.742 1 62.03 30 PHE B N 1
ATOM 1672 C CA . PHE B 1 30 ? -0.785 15.25 -10.25 1 62.03 30 PHE B CA 1
ATOM 1673 C C . PHE B 1 30 ? -1.7 14.312 -11.016 1 62.03 30 PHE B C 1
ATOM 1675 O O . PHE B 1 30 ? -2.822 14.68 -11.367 1 62.03 30 PHE B O 1
ATOM 1682 N N . HIS B 1 31 ? -1.257 13.078 -11.094 1 77.06 31 HIS B N 1
ATOM 1683 C CA . HIS B 1 31 ? -2.096 12.273 -11.977 1 77.06 31 HIS B CA 1
ATOM 1684 C C . HIS B 1 31 ? -2.154 10.828 -11.5 1 77.06 31 HIS B C 1
ATOM 1686 O O . HIS B 1 31 ? -1.189 10.312 -10.93 1 77.06 31 HIS B O 1
ATOM 1692 N N . ASN B 1 32 ? -3.32 10.281 -11.719 1 82.88 32 ASN B N 1
ATOM 1693 C CA . ASN B 1 32 ? -3.488 8.844 -11.594 1 82.88 32 ASN B CA 1
ATOM 1694 C C . ASN B 1 32 ? -3.053 8.117 -12.859 1 82.88 32 ASN B C 1
ATOM 1696 O O . ASN B 1 32 ? -3.426 8.508 -13.969 1 82.88 32 ASN B O 1
ATOM 1700 N N . ARG B 1 33 ? -2.166 7.262 -12.719 1 87.31 33 ARG B N 1
ATOM 1701 C CA . ARG B 1 33 ? -1.704 6.457 -13.844 1 87.31 33 ARG B CA 1
ATOM 1702 C C . ARG B 1 33 ? -1.942 4.973 -13.594 1 87.31 33 ARG B C 1
ATOM 1704 O O . ARG B 1 33 ? -2.008 4.539 -12.438 1 87.31 33 ARG B O 1
ATOM 1711 N N . ARG B 1 34 ? -2.113 4.289 -14.758 1 88.62 34 ARG B N 1
ATOM 1712 C CA . ARG B 1 34 ? -2.234 2.836 -14.703 1 88.62 34 ARG B CA 1
ATOM 1713 C C . ARG B 1 34 ? -0.981 2.162 -15.25 1 88.62 34 ARG B C 1
ATOM 1715 O O . ARG B 1 34 ? -0.64 2.338 -16.422 1 88.62 34 ARG B O 1
ATOM 1722 N N . PHE B 1 35 ? -0.309 1.425 -14.344 1 90.12 35 PHE B N 1
ATOM 1723 C CA . PHE B 1 35 ? 0.917 0.744 -14.742 1 90.12 35 PHE B CA 1
ATOM 1724 C C . PHE B 1 35 ? 0.793 -0.761 -14.531 1 90.12 35 PHE B C 1
ATOM 1726 O O . PHE B 1 35 ? 0.192 -1.21 -13.555 1 90.12 35 PHE B O 1
ATOM 1733 N N . CYS B 1 36 ? 1.384 -1.436 -15.453 1 89.81 36 CYS B N 1
ATOM 1734 C CA . CYS B 1 36 ? 1.529 -2.867 -15.211 1 89.81 36 CYS B CA 1
ATOM 1735 C C . CYS B 1 36 ? 2.6 -3.135 -14.156 1 89.81 36 CYS B C 1
ATOM 1737 O O . CYS B 1 36 ? 3.324 -2.221 -13.758 1 89.81 36 CYS B O 1
ATOM 1739 N N . THR B 1 37 ? 2.713 -4.359 -13.75 1 91.69 37 THR B N 1
ATOM 1740 C CA . THR B 1 37 ? 3.631 -4.75 -12.68 1 91.69 37 THR B CA 1
ATOM 1741 C C . THR B 1 37 ? 5.066 -4.387 -13.047 1 91.69 37 THR B C 1
ATOM 1743 O O . THR B 1 37 ? 5.789 -3.803 -12.234 1 91.69 37 THR B O 1
ATOM 1746 N N . ASN B 1 38 ? 5.391 -4.629 -14.25 1 91.19 38 ASN B N 1
ATOM 1747 C CA . ASN B 1 38 ? 6.75 -4.328 -14.688 1 91.19 38 ASN B CA 1
ATOM 1748 C C . ASN B 1 38 ? 7.016 -2.824 -14.695 1 91.19 38 ASN B C 1
ATOM 1750 O O . ASN B 1 38 ? 8.055 -2.369 -1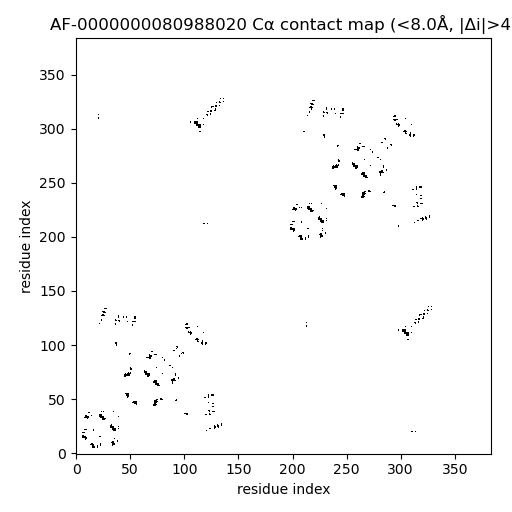4.203 1 91.19 38 ASN B O 1
ATOM 1754 N N . CYS B 1 39 ? 6.109 -2.098 -15.133 1 90.69 39 CYS B N 1
ATOM 1755 C CA . CYS B 1 39 ? 6.285 -0.656 -15.273 1 90.69 39 CYS B CA 1
ATOM 1756 C C . CYS B 1 39 ? 6.262 0.034 -13.922 1 90.69 39 CYS B C 1
ATOM 1758 O O . CYS B 1 39 ? 6.945 1.039 -13.719 1 90.69 39 CYS B O 1
ATOM 1760 N N . VAL B 1 40 ? 5.543 -0.488 -12.969 1 93.25 40 VAL B N 1
ATOM 1761 C CA . VAL B 1 40 ? 5.562 0.068 -11.625 1 93.25 40 VAL B CA 1
ATOM 1762 C C . VAL B 1 40 ? 6.984 0.031 -11.07 1 93.25 40 VAL B C 1
ATOM 1764 O O . VAL B 1 40 ? 7.492 1.041 -10.578 1 93.25 40 VAL B O 1
ATOM 1767 N N . LEU B 1 41 ? 7.598 -1.089 -11.203 1 93.69 41 LEU B N 1
ATOM 1768 C CA . LEU B 1 41 ? 8.938 -1.256 -10.641 1 93.69 41 LEU B CA 1
ATOM 1769 C C . LEU B 1 41 ? 9.953 -0.409 -11.406 1 93.69 41 LEU B C 1
ATOM 1771 O O . LEU B 1 41 ? 10.805 0.24 -10.797 1 93.69 41 LEU B O 1
ATOM 1775 N N . LYS B 1 42 ? 9.805 -0.357 -12.695 1 90.81 42 LYS B N 1
ATOM 1776 C CA . LYS B 1 42 ? 10.742 0.408 -13.516 1 90.81 42 LYS B CA 1
ATOM 1777 C C . LYS B 1 42 ? 10.641 1.901 -13.219 1 90.81 42 LYS B C 1
ATOM 1779 O O . LYS B 1 42 ? 11.633 2.627 -13.305 1 90.81 42 LYS B O 1
ATOM 1784 N N . GLN B 1 43 ? 9.484 2.309 -12.82 1 91.25 43 GLN B N 1
ATOM 1785 C CA . GLN B 1 43 ? 9.242 3.73 -12.602 1 91.25 43 GLN B CA 1
ATOM 1786 C C . GLN B 1 43 ? 9.578 4.125 -11.164 1 91.25 43 GLN B C 1
ATOM 1788 O O . GLN B 1 43 ? 9.602 5.312 -10.828 1 91.25 43 GLN B O 1
ATOM 1793 N N . HIS B 1 44 ? 9.891 3.174 -10.305 1 92.44 44 HIS B N 1
ATOM 1794 C CA . HIS B 1 44 ? 10.141 3.473 -8.898 1 92.44 44 HIS B CA 1
ATOM 1795 C C . HIS B 1 44 ? 11.438 2.822 -8.422 1 92.44 44 HIS B C 1
ATOM 1797 O O . HIS B 1 44 ? 11.453 2.15 -7.391 1 92.44 44 HIS B O 1
ATOM 1803 N N . PRO B 1 45 ? 12.453 3.25 -9.219 1 90.81 45 PRO B N 1
ATOM 1804 C CA . PRO B 1 45 ? 13.734 2.691 -8.766 1 90.81 45 PRO B CA 1
ATOM 1805 C C . PRO B 1 45 ? 14.148 3.207 -7.391 1 90.81 45 PRO B C 1
ATOM 1807 O O . PRO B 1 45 ? 13.828 4.344 -7.031 1 90.81 45 PRO B O 1
ATOM 1810 N N . GLY B 1 46 ? 14.711 2.443 -6.504 1 92 46 GLY B N 1
ATOM 1811 C CA . GLY B 1 46 ? 15.234 2.889 -5.219 1 92 46 GLY B CA 1
ATOM 1812 C C . GLY B 1 46 ? 14.281 2.621 -4.07 1 92 46 GLY B C 1
ATOM 1813 O O . GLY B 1 46 ? 14.633 2.818 -2.906 1 92 46 GLY B O 1
ATOM 1814 N N . THR B 1 47 ? 13.039 2.262 -4.441 1 91.75 47 THR B N 1
ATOM 1815 C CA . THR B 1 47 ? 12.055 2.025 -3.391 1 91.75 47 THR B CA 1
ATOM 1816 C C . THR B 1 47 ? 12.086 0.565 -2.943 1 91.75 47 THR B C 1
ATOM 1818 O O . THR B 1 47 ? 11.477 0.21 -1.93 1 91.75 47 THR B O 1
ATOM 1821 N N . PHE B 1 48 ? 12.75 -0.233 -3.703 1 93.06 48 PHE B N 1
ATOM 1822 C CA . PHE B 1 48 ? 12.828 -1.661 -3.42 1 93.06 48 PHE B CA 1
ATOM 1823 C C . PHE B 1 48 ? 14.195 -2.217 -3.805 1 93.06 48 PHE B C 1
ATOM 1825 O O . PHE B 1 48 ? 14.922 -1.603 -4.586 1 93.06 48 PHE B O 1
ATOM 1832 N N . CYS B 1 49 ? 14.531 -3.305 -3.254 1 94.12 49 CYS B N 1
ATOM 1833 C CA . CYS B 1 49 ? 15.719 -4.035 -3.674 1 94.12 49 CYS B CA 1
ATOM 1834 C C . CYS B 1 49 ? 15.445 -4.844 -4.938 1 94.12 49 CYS B C 1
ATOM 1836 O O . CYS B 1 49 ? 14.57 -5.715 -4.941 1 94.12 49 CYS B O 1
ATOM 1838 N N . PRO B 1 50 ? 16.203 -4.641 -5.969 1 94.81 50 PRO B N 1
ATOM 1839 C CA . PRO B 1 50 ? 15.93 -5.336 -7.23 1 94.81 50 PRO B CA 1
ATOM 1840 C C . PRO B 1 50 ? 16.375 -6.793 -7.211 1 94.81 50 PRO B C 1
ATOM 1842 O O . PRO B 1 50 ? 16.172 -7.52 -8.188 1 94.81 50 PRO B O 1
ATOM 1845 N N . ILE B 1 51 ? 16.891 -7.25 -6.09 1 92.75 51 ILE B N 1
ATOM 1846 C CA . ILE B 1 51 ? 17.359 -8.625 -5.961 1 92.75 51 ILE B CA 1
ATOM 1847 C C . ILE B 1 51 ? 16.359 -9.445 -5.164 1 92.75 51 ILE B C 1
ATOM 1849 O O . ILE B 1 51 ? 15.898 -10.5 -5.625 1 92.75 51 ILE B O 1
ATOM 1853 N N . CYS B 1 52 ? 15.898 -8.93 -4.117 1 90.38 52 CYS B N 1
ATOM 1854 C CA . CYS B 1 52 ? 14.992 -9.703 -3.281 1 90.38 52 CYS B CA 1
ATOM 1855 C C . CYS B 1 52 ? 13.562 -9.172 -3.387 1 90.38 52 CYS B C 1
ATOM 1857 O O . CYS B 1 52 ? 12.625 -9.805 -2.9 1 90.38 52 CYS B O 1
ATOM 1859 N N . PHE B 1 53 ? 13.367 -7.965 -3.855 1 91.81 53 PHE B N 1
ATOM 1860 C CA . PHE B 1 53 ? 12.078 -7.336 -4.145 1 91.81 53 PHE B CA 1
ATOM 1861 C C . PHE B 1 53 ? 11.391 -6.898 -2.855 1 91.81 53 PHE B C 1
ATOM 1863 O O . PHE B 1 53 ? 10.172 -6.719 -2.828 1 91.81 53 PHE B O 1
ATOM 1870 N N . GLU B 1 54 ? 12.195 -6.676 -1.807 1 88.06 54 GLU B N 1
ATOM 1871 C CA . GLU B 1 54 ? 11.648 -6.098 -0.583 1 88.06 54 GLU B CA 1
ATOM 1872 C C . GLU B 1 54 ? 11.625 -4.574 -0.656 1 88.06 54 GLU B C 1
ATOM 1874 O O . GLU B 1 54 ? 12.578 -3.957 -1.14 1 88.06 54 GLU B O 1
ATOM 1879 N N . LEU B 1 55 ? 10.523 -4.055 -0.225 1 89.12 55 LEU B N 1
ATOM 1880 C CA . LEU B 1 55 ? 10.391 -2.602 -0.184 1 89.12 55 LEU B CA 1
ATOM 1881 C C . LEU B 1 55 ? 11.25 -2.012 0.926 1 89.12 55 LEU B C 1
ATOM 1883 O O . LEU B 1 55 ? 11.391 -2.609 1.995 1 89.12 55 LEU B O 1
ATOM 1887 N N . PHE B 1 56 ? 11.828 -0.875 0.557 1 85.12 56 PHE B N 1
ATOM 1888 C CA . PHE B 1 56 ? 12.586 -0.16 1.58 1 85.12 56 PHE B CA 1
ATOM 1889 C C . PHE B 1 56 ? 11.656 0.663 2.463 1 85.12 56 PHE B C 1
ATOM 1891 O O . PHE B 1 56 ? 10.797 1.395 1.962 1 85.12 56 PHE B O 1
ATOM 1898 N N . ASP B 1 57 ? 11.523 0.038 3.678 1 67.44 57 ASP B N 1
ATOM 1899 C CA . ASP B 1 57 ? 10.758 0.84 4.625 1 67.44 57 ASP B CA 1
ATOM 1900 C C . ASP B 1 57 ? 11.625 1.925 5.258 1 67.44 57 ASP B C 1
ATOM 1902 O O . ASP B 1 57 ? 12.852 1.888 5.145 1 67.44 57 ASP B O 1
ATOM 1906 N N . ASP B 1 58 ? 11.031 3.078 5.566 1 59.31 58 ASP B N 1
ATOM 1907 C CA . ASP B 1 58 ? 11.758 4.203 6.145 1 59.31 58 ASP B CA 1
ATOM 1908 C C . ASP B 1 58 ? 12.711 3.738 7.246 1 59.31 58 ASP B C 1
ATOM 1910 O O . ASP B 1 58 ? 13.5 4.527 7.77 1 59.31 58 ASP B O 1
ATOM 1914 N N . SER B 1 59 ? 12.703 2.379 7.426 1 57.41 59 SER B N 1
ATOM 1915 C CA . SER B 1 59 ? 13.422 1.964 8.625 1 57.41 59 SER B CA 1
ATOM 1916 C C . SER B 1 59 ? 14.797 1.416 8.273 1 57.41 59 SER B C 1
ATOM 1918 O O . SER B 1 59 ? 15.633 1.223 9.164 1 57.41 59 SER B O 1
ATOM 1920 N N . ILE B 1 60 ? 15.047 1.197 7.055 1 62.47 60 ILE B N 1
ATOM 1921 C CA . ILE B 1 60 ? 16.312 0.521 6.82 1 62.47 60 ILE B CA 1
ATOM 1922 C C . ILE B 1 60 ? 17.453 1.547 6.789 1 62.47 60 ILE B C 1
ATOM 1924 O O . ILE B 1 60 ? 17.375 2.539 6.059 1 62.47 60 ILE B O 1
ATOM 1928 N N . SER B 1 61 ? 18.438 1.256 7.598 1 70.81 61 SER B N 1
ATOM 1929 C CA . SER B 1 61 ? 19.625 2.107 7.703 1 70.81 61 SER B CA 1
ATOM 1930 C C . SER B 1 61 ? 20.375 2.184 6.379 1 70.81 61 SER B C 1
ATOM 1932 O O . SER B 1 61 ? 20.484 1.188 5.66 1 70.81 61 SER B O 1
ATOM 1934 N N . PRO B 1 62 ? 20.797 3.33 6.094 1 68.44 62 PRO B N 1
ATOM 1935 C CA . PRO B 1 62 ? 21.594 3.547 4.875 1 68.44 62 PRO B CA 1
ATOM 1936 C C . PRO B 1 62 ? 22.797 2.619 4.777 1 68.44 62 PRO B C 1
ATOM 1938 O O . PRO B 1 62 ? 23.219 2.256 3.674 1 68.44 62 PRO B O 1
ATOM 1941 N N . HIS B 1 63 ? 23.25 2.23 5.852 1 74.5 63 HIS B N 1
ATOM 1942 C CA . HIS B 1 63 ? 24.469 1.413 5.852 1 74.5 63 HIS B CA 1
ATOM 1943 C C . HIS B 1 63 ? 24.188 0.028 5.273 1 74.5 63 HIS B C 1
ATOM 1945 O O . HIS B 1 63 ? 25.125 -0.659 4.84 1 74.5 63 HIS B O 1
ATOM 1951 N N . HIS B 1 64 ? 23.047 -0.182 5.168 1 84.25 64 HIS B N 1
ATOM 1952 C CA . HIS B 1 64 ? 22.688 -1.507 4.676 1 84.25 64 HIS B CA 1
ATOM 1953 C C . HIS B 1 64 ? 22.203 -1.445 3.229 1 84.25 64 HIS B C 1
ATOM 1955 O O . HIS B 1 64 ? 21.75 -2.449 2.678 1 84.25 64 HIS B O 1
ATOM 1961 N N . ARG B 1 65 ? 22.594 -0.251 2.643 1 88.25 65 ARG B N 1
ATOM 1962 C CA . ARG B 1 65 ? 22.109 -0.052 1.279 1 88.25 65 ARG B CA 1
ATOM 1963 C C . ARG B 1 65 ? 23.281 0.108 0.307 1 88.25 65 ARG B C 1
ATOM 1965 O O . ARG B 1 65 ? 24.328 0.622 0.676 1 88.25 65 ARG B O 1
ATOM 1972 N N . LEU B 1 66 ? 23.172 -0.411 -0.86 1 91.75 66 LEU B N 1
ATOM 1973 C CA . LEU B 1 66 ? 24.125 -0.259 -1.966 1 91.75 66 LEU B CA 1
ATOM 1974 C C . LEU B 1 66 ? 23.438 0.378 -3.172 1 91.75 66 LEU B C 1
ATOM 1976 O O . LEU B 1 66 ? 22.453 -0.152 -3.686 1 91.75 66 LEU B O 1
ATOM 1980 N N . MET B 1 67 ? 23.953 1.432 -3.66 1 93.69 67 MET B N 1
ATOM 1981 C CA . MET B 1 67 ? 23.359 2.145 -4.785 1 93.69 67 MET B CA 1
ATOM 1982 C C . MET B 1 67 ? 24.016 1.725 -6.102 1 93.69 67 MET B C 1
ATOM 1984 O O . MET B 1 67 ? 25.219 1.533 -6.168 1 93.69 67 MET B O 1
ATOM 1988 N N . CYS B 1 68 ? 23.203 1.582 -7.082 1 95.56 68 CYS B N 1
ATOM 1989 C CA . CYS B 1 68 ? 23.688 1.3 -8.422 1 95.56 68 CYS B CA 1
ATOM 1990 C C . CYS B 1 68 ? 24.531 2.457 -8.953 1 95.56 68 CYS B C 1
ATOM 1992 O O . CYS B 1 68 ? 24.203 3.623 -8.719 1 95.56 68 CYS B O 1
ATOM 1994 N N . VAL B 1 69 ? 25.562 2.158 -9.742 1 95.5 69 VAL B N 1
ATOM 1995 C CA . VAL B 1 69 ? 26.484 3.182 -10.219 1 95.5 69 VAL B CA 1
ATOM 1996 C C . VAL B 1 69 ? 25.891 3.875 -11.445 1 95.5 69 VAL B C 1
ATOM 1998 O O . VAL B 1 69 ? 26.344 4.949 -11.844 1 95.5 69 VAL B O 1
ATOM 2001 N N . ARG B 1 70 ? 24.828 3.395 -12.047 1 95.12 70 ARG B N 1
ATOM 2002 C CA . ARG B 1 70 ? 24.328 3.908 -13.312 1 95.12 70 ARG B CA 1
ATOM 2003 C C . ARG B 1 70 ? 22.953 4.527 -13.141 1 95.12 70 ARG B C 1
ATOM 2005 O O . ARG B 1 70 ? 22.5 5.297 -13.992 1 95.12 70 ARG B O 1
ATOM 2012 N N . CYS B 1 71 ? 22.203 4.199 -12.109 1 94.69 71 CYS B N 1
ATOM 2013 C CA . CYS B 1 71 ? 20.828 4.668 -11.922 1 94.69 71 CYS B CA 1
ATOM 2014 C C . CYS B 1 71 ? 20.484 4.77 -10.438 1 94.69 71 CYS B C 1
ATOM 2016 O O . CYS B 1 71 ? 21.297 4.391 -9.586 1 94.69 71 CYS B O 1
ATOM 2018 N N . PRO B 1 72 ? 19.344 5.258 -10.031 1 94.5 72 PRO B N 1
ATOM 2019 C CA . PRO B 1 72 ? 19 5.469 -8.617 1 94.5 72 PRO B CA 1
ATOM 2020 C C . PRO B 1 72 ? 18.547 4.188 -7.918 1 94.5 72 PRO B C 1
ATOM 2022 O O . PRO B 1 72 ? 18.016 4.238 -6.812 1 94.5 72 PRO B O 1
ATOM 2025 N N . ALA B 1 73 ? 18.766 3.059 -8.484 1 95.06 73 ALA B N 1
ATOM 2026 C CA . ALA B 1 73 ? 18.391 1.803 -7.844 1 95.06 73 ALA B CA 1
ATOM 2027 C C . ALA B 1 73 ? 19.25 1.533 -6.617 1 95.06 73 ALA B C 1
ATOM 2029 O O . ALA B 1 73 ? 20.438 1.873 -6.605 1 95.06 73 ALA B O 1
ATOM 2030 N N . VAL B 1 74 ? 18.625 0.953 -5.582 1 94.56 74 VAL B N 1
ATOM 2031 C CA . VAL B 1 74 ? 19.281 0.633 -4.324 1 94.56 74 VAL B CA 1
ATOM 2032 C C . VAL B 1 74 ? 19.047 -0.833 -3.971 1 94.56 74 VAL B C 1
ATOM 2034 O O . VAL B 1 74 ? 17.938 -1.341 -4.121 1 94.56 74 VAL B O 1
ATOM 2037 N N . ALA B 1 75 ? 20.125 -1.53 -3.568 1 94.38 75 ALA B N 1
ATOM 2038 C CA . ALA B 1 75 ? 20 -2.922 -3.141 1 94.38 75 ALA B CA 1
ATOM 2039 C C . ALA B 1 75 ? 20.484 -3.1 -1.705 1 94.38 75 ALA B C 1
ATOM 2041 O O . ALA B 1 75 ? 21.188 -2.24 -1.172 1 94.38 75 ALA B O 1
ATOM 2042 N N . HIS B 1 76 ? 19.922 -4.16 -1.121 1 90.75 76 HIS B N 1
ATOM 2043 C CA . HIS B 1 76 ? 20.531 -4.559 0.139 1 90.75 76 HIS B CA 1
ATOM 2044 C C . HIS B 1 76 ? 21.984 -4.965 -0.063 1 90.75 76 HIS B C 1
ATOM 2046 O O . HIS B 1 76 ? 22.312 -5.68 -1.015 1 90.75 76 HIS B O 1
ATOM 2052 N N . ARG B 1 77 ? 22.766 -4.488 0.852 1 90.62 77 ARG B N 1
ATOM 2053 C CA . ARG B 1 77 ? 24.156 -4.934 0.773 1 90.62 77 ARG B CA 1
ATOM 2054 C C . ARG B 1 77 ? 24.25 -6.453 0.885 1 90.62 77 ARG B C 1
ATOM 2056 O O . ARG B 1 77 ? 25.047 -7.082 0.188 1 90.62 77 ARG B O 1
ATOM 2063 N N . SER B 1 78 ? 23.406 -7.004 1.729 1 88.75 78 SER B N 1
ATOM 2064 C CA . SER B 1 78 ? 23.391 -8.438 1.978 1 88.75 78 SER B CA 1
ATOM 2065 C C . SER B 1 78 ? 22.906 -9.211 0.759 1 88.75 78 SER B C 1
ATOM 2067 O O . SER B 1 78 ? 23.156 -10.414 0.631 1 88.75 78 SER B O 1
ATOM 2069 N N . CYS B 1 79 ? 22.234 -8.547 -0.137 1 92.25 79 CYS B N 1
ATOM 2070 C CA . CYS B 1 79 ? 21.688 -9.219 -1.304 1 92.25 79 CYS B CA 1
ATOM 2071 C C . CYS B 1 79 ? 22.672 -9.227 -2.459 1 92.25 79 CYS B C 1
ATOM 2073 O O . CYS B 1 79 ? 22.516 -9.984 -3.416 1 92.25 79 CYS B O 1
ATOM 2075 N N . VAL B 1 80 ? 23.641 -8.398 -2.355 1 90.56 80 VAL B N 1
ATOM 2076 C CA . VAL B 1 80 ? 24.641 -8.297 -3.418 1 90.56 80 VAL B CA 1
ATOM 2077 C C . VAL B 1 80 ? 25.875 -9.094 -3.035 1 90.56 80 VAL B C 1
ATOM 2079 O O . VAL B 1 80 ? 26.578 -8.734 -2.088 1 90.56 80 VAL B O 1
ATOM 2082 N N . PHE B 1 81 ? 25.906 -10.359 -3.613 1 80.12 81 PHE B N 1
ATOM 2083 C CA . PHE B 1 81 ? 27.047 -11.203 -3.297 1 80.12 81 PHE B CA 1
ATOM 2084 C C . PHE B 1 81 ? 28.203 -10.914 -4.242 1 80.12 81 PHE B C 1
ATOM 2086 O O . PHE B 1 81 ? 28.016 -10.766 -5.449 1 80.12 81 PHE B O 1
ATOM 2093 N N . SER B 1 82 ? 29.391 -10.438 -3.633 1 76.38 82 SER B N 1
ATOM 2094 C CA . SER B 1 82 ? 30.594 -10.375 -4.461 1 76.38 82 SER B CA 1
ATOM 2095 C C . SER B 1 82 ? 31.75 -11.125 -3.82 1 76.38 82 SER B C 1
ATOM 2097 O O . SER B 1 82 ? 32.031 -10.961 -2.631 1 76.38 82 SER B O 1
ATOM 2099 N N . SER B 1 83 ? 32.25 -12.117 -4.566 1 78.56 83 SER B N 1
ATOM 2100 C CA . SER B 1 83 ? 33.438 -12.852 -4.125 1 78.56 83 SER B CA 1
ATOM 2101 C C . SER B 1 83 ? 34.719 -12.039 -4.352 1 78.56 83 SER B C 1
ATOM 2103 O O . SER B 1 83 ? 35.75 -12.344 -3.773 1 78.56 83 SER B O 1
ATOM 2105 N N . ALA B 1 84 ? 34.688 -10.977 -5.098 1 76.19 84 ALA B N 1
ATOM 2106 C CA . ALA B 1 84 ? 35.875 -10.203 -5.453 1 76.19 84 ALA B CA 1
ATOM 2107 C C . ALA B 1 84 ? 36.25 -9.234 -4.34 1 76.19 84 ALA B C 1
ATOM 2109 O O . ALA B 1 84 ? 35.375 -8.719 -3.637 1 76.19 84 ALA B O 1
ATOM 2110 N N . THR B 1 85 ? 37.562 -9.172 -3.969 1 81.44 85 THR B N 1
ATOM 2111 C CA . THR B 1 85 ? 38.094 -8.18 -3.049 1 81.44 85 THR B CA 1
ATOM 2112 C C . THR B 1 85 ? 39.031 -7.211 -3.783 1 81.44 85 THR B C 1
ATOM 2114 O O . THR B 1 85 ? 40.031 -7.621 -4.34 1 81.44 85 THR B O 1
ATOM 2117 N N . PRO B 1 86 ? 38.719 -5.906 -3.93 1 83 86 PRO B N 1
ATOM 2118 C CA . PRO B 1 86 ? 37.5 -5.27 -3.404 1 83 86 PRO B CA 1
ATOM 2119 C C . PRO B 1 86 ? 36.281 -5.555 -4.254 1 83 86 PRO B C 1
ATOM 2121 O O . PRO B 1 86 ? 36.375 -5.883 -5.438 1 83 86 PRO B O 1
ATOM 2124 N N . PRO B 1 87 ? 35.188 -5.422 -3.666 1 84.69 87 PRO B N 1
ATOM 2125 C CA . PRO B 1 87 ? 33.969 -5.684 -4.453 1 84.69 87 PRO B CA 1
ATOM 2126 C C . PRO B 1 87 ? 33.781 -4.676 -5.582 1 84.69 87 PRO B C 1
ATOM 2128 O O . PRO B 1 87 ? 34.062 -3.488 -5.414 1 84.69 87 PRO B O 1
ATOM 2131 N N . PRO B 1 88 ? 33.5 -5.145 -6.719 1 88.56 88 PRO B N 1
ATOM 2132 C CA . PRO B 1 88 ? 33.219 -4.223 -7.824 1 88.56 88 PRO B CA 1
ATOM 2133 C C . PRO B 1 88 ? 32.031 -3.312 -7.543 1 88.56 88 PRO B C 1
ATOM 2135 O O . PRO B 1 88 ? 31.219 -3.59 -6.641 1 88.56 88 PRO B O 1
ATOM 2138 N N . PRO B 1 89 ? 31.984 -2.242 -8.367 1 92.5 89 PRO B N 1
ATOM 2139 C CA . PRO B 1 89 ? 30.828 -1.366 -8.234 1 92.5 89 PRO B CA 1
ATOM 2140 C C . PRO B 1 89 ? 29.516 -2.076 -8.562 1 92.5 89 PRO B C 1
ATOM 2142 O O . PRO B 1 89 ? 29.469 -2.922 -9.461 1 92.5 89 PRO B O 1
ATOM 2145 N N . PHE B 1 90 ? 28.578 -1.748 -7.801 1 94.31 90 PHE B N 1
ATOM 2146 C CA . PHE B 1 90 ? 27.312 -2.441 -7.953 1 94.31 90 PHE B CA 1
ATOM 2147 C C . PHE B 1 90 ? 26.547 -1.913 -9.164 1 94.31 90 PHE B C 1
ATOM 2149 O O . PHE B 1 90 ? 26.375 -0.702 -9.32 1 94.31 90 PHE B O 1
ATOM 2156 N N . LYS B 1 91 ? 26.156 -2.824 -10.039 1 94.94 91 LYS B N 1
ATOM 2157 C CA . LYS B 1 91 ? 25.219 -2.555 -11.117 1 94.94 91 LYS B CA 1
ATOM 2158 C C . LYS B 1 91 ? 23.922 -3.35 -10.938 1 94.94 91 LYS B C 1
ATOM 2160 O O . LYS B 1 91 ? 23.969 -4.566 -10.734 1 94.94 91 LYS B O 1
ATOM 2165 N N . CYS B 1 92 ? 22.781 -2.607 -11.047 1 94.38 92 CYS B N 1
ATOM 2166 C CA . CYS B 1 92 ? 21.5 -3.271 -10.82 1 94.38 92 CYS B CA 1
ATOM 2167 C C . CYS B 1 92 ? 21.125 -4.152 -12 1 94.38 92 CYS B C 1
ATOM 2169 O O . CYS B 1 92 ? 21.688 -4.012 -13.086 1 94.38 92 CYS B O 1
ATOM 2171 N N . PRO B 1 93 ? 20.219 -5.051 -11.805 1 93.06 93 PRO B N 1
ATOM 2172 C CA . PRO B 1 93 ? 19.828 -5.992 -12.859 1 93.06 93 PRO B CA 1
ATOM 2173 C C . PRO B 1 93 ? 19.328 -5.289 -14.125 1 93.06 93 PRO B C 1
ATOM 2175 O O . PRO B 1 93 ? 19.625 -5.727 -15.234 1 93.06 93 PRO B O 1
ATOM 2178 N N . THR B 1 94 ? 18.641 -4.242 -14 1 92 94 THR B N 1
ATOM 2179 C CA . THR B 1 94 ? 18.094 -3.553 -15.156 1 92 94 THR B CA 1
ATOM 2180 C C . THR B 1 94 ? 19.203 -2.889 -15.969 1 92 94 THR B C 1
ATOM 2182 O O . THR B 1 94 ? 19.109 -2.803 -17.188 1 92 94 THR B O 1
ATOM 2185 N N . CYS B 1 95 ? 20.203 -2.406 -15.273 1 94.06 95 CYS B N 1
ATOM 2186 C CA . CYS B 1 95 ? 21.328 -1.794 -15.969 1 94.06 95 CYS B CA 1
ATOM 2187 C C . CYS B 1 95 ? 22.219 -2.855 -16.609 1 94.06 95 CYS B C 1
ATOM 2189 O O . CYS B 1 95 ? 22.828 -2.619 -17.656 1 94.06 95 CYS B O 1
ATOM 2191 N N . LEU B 1 96 ? 22.312 -4.031 -15.961 1 93.38 96 LEU B N 1
ATOM 2192 C CA . LEU B 1 96 ? 23.109 -5.129 -16.5 1 93.38 96 LEU B CA 1
ATOM 2193 C C . LEU B 1 96 ? 22.406 -5.758 -17.703 1 93.38 96 LEU B C 1
ATOM 2195 O O . LEU B 1 96 ? 23.062 -6.18 -18.656 1 93.38 96 LEU B O 1
ATOM 2199 N N . HIS B 1 97 ? 21.062 -5.809 -17.625 1 93.62 97 HIS B N 1
ATOM 2200 C CA . HIS B 1 97 ? 20.234 -6.402 -18.688 1 93.62 97 HIS B CA 1
ATOM 2201 C C . HIS B 1 97 ? 19.078 -5.488 -19.062 1 93.62 97 HIS B C 1
ATOM 2203 O O . HIS B 1 97 ? 17.984 -5.621 -18.516 1 93.62 97 HIS B O 1
ATOM 2209 N N . PRO B 1 98 ? 19.234 -4.613 -20.016 1 87.75 98 PRO B N 1
ATOM 2210 C CA . PRO B 1 98 ? 18.266 -3.576 -20.344 1 87.75 98 PRO B CA 1
ATOM 2211 C C . PRO B 1 98 ? 16.906 -4.152 -20.75 1 87.75 98 PRO B C 1
ATOM 2213 O O . PRO B 1 98 ? 15.875 -3.498 -20.594 1 87.75 98 PRO B O 1
ATOM 2216 N N . ASN B 1 99 ? 16.797 -5.398 -21.203 1 87.94 99 ASN B N 1
ATOM 2217 C CA . ASN B 1 99 ? 15.547 -5.977 -21.656 1 87.94 99 ASN B CA 1
ATOM 2218 C C . ASN B 1 99 ? 14.953 -6.914 -20.609 1 87.94 99 ASN B C 1
ATOM 2220 O O . ASN B 1 99 ? 14.07 -7.723 -20.922 1 87.94 99 ASN B O 1
ATOM 2224 N N . LEU B 1 100 ? 15.359 -6.715 -19.406 1 90.06 100 LEU B N 1
ATOM 2225 C CA . LEU 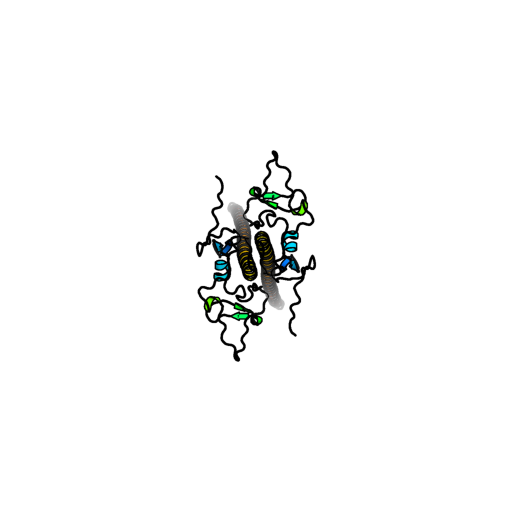B 1 100 ? 14.922 -7.602 -18.328 1 90.06 100 LEU B CA 1
ATOM 2226 C C . LEU B 1 100 ? 13.484 -7.289 -17.922 1 90.06 100 LEU B C 1
ATOM 2228 O O . LEU B 1 100 ? 13.102 -6.121 -17.812 1 90.06 100 LEU B O 1
ATOM 2232 N N . THR B 1 101 ? 12.703 -8.375 -17.797 1 90.69 101 THR B N 1
ATOM 2233 C CA . THR B 1 101 ? 11.375 -8.266 -17.219 1 90.69 101 THR B CA 1
ATOM 2234 C C . THR B 1 101 ? 11.344 -8.891 -15.82 1 90.69 101 THR B C 1
ATOM 2236 O O . THR B 1 101 ? 11.797 -10.016 -15.633 1 90.69 101 THR B O 1
ATOM 2239 N N . PHE B 1 102 ? 10.898 -8.086 -14.852 1 91.75 102 PHE B N 1
ATOM 2240 C CA . PHE B 1 102 ? 10.836 -8.578 -13.484 1 91.75 102 PHE B CA 1
ATOM 2241 C C . PHE B 1 102 ? 9.703 -9.586 -13.328 1 91.75 102 PHE B C 1
ATOM 2243 O O . PHE B 1 102 ? 9.82 -10.539 -12.555 1 91.75 102 PHE B O 1
ATOM 2250 N N . PHE B 1 103 ? 8.68 -9.352 -14.086 1 91.69 103 PHE B N 1
ATOM 2251 C CA . PHE B 1 103 ? 7.434 -10.078 -13.883 1 91.69 103 PHE B CA 1
ATOM 2252 C C . PHE B 1 103 ? 7.125 -10.969 -15.078 1 91.69 103 PHE B C 1
ATOM 2254 O O . PHE B 1 103 ? 7.086 -10.492 -16.219 1 91.69 103 PHE B O 1
ATOM 2261 N N . ASN B 1 104 ? 6.871 -12.211 -14.758 1 89.81 104 ASN B N 1
ATOM 2262 C CA . ASN B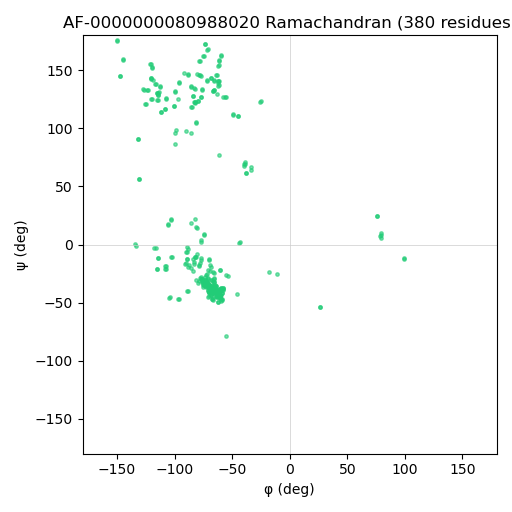 1 104 ? 6.371 -13.148 -15.758 1 89.81 104 ASN B CA 1
ATOM 2263 C C . ASN B 1 104 ? 4.859 -13.328 -15.656 1 89.81 104 ASN B C 1
ATOM 2265 O O . ASN B 1 104 ? 4.336 -13.586 -14.57 1 89.81 104 ASN B O 1
ATOM 2269 N N . PRO B 1 105 ? 4.242 -13.219 -16.828 1 85.75 105 PRO B N 1
ATOM 2270 C CA . PRO B 1 105 ? 2.787 -13.391 -16.781 1 85.75 105 PRO B CA 1
ATOM 2271 C C . PRO B 1 105 ? 2.367 -14.766 -16.281 1 85.75 105 PRO B C 1
ATOM 2273 O O . PRO B 1 105 ? 3.158 -15.711 -16.328 1 85.75 105 PRO B O 1
ATOM 2276 N N . PRO B 1 106 ? 1.13 -14.836 -15.805 1 87.75 106 PRO B N 1
ATOM 2277 C CA . PRO B 1 106 ? 0.622 -16.125 -15.328 1 87.75 106 PRO B CA 1
ATOM 2278 C C . PRO B 1 106 ? 0.567 -17.172 -16.438 1 87.75 106 PRO B C 1
ATOM 2280 O O . PRO B 1 106 ? 0.463 -16.828 -17.625 1 87.75 106 PRO B O 1
ATOM 2283 N N . ASN B 1 107 ? 0.664 -18.438 -15.953 1 88.56 107 ASN B N 1
ATOM 2284 C CA . ASN B 1 107 ? 0.454 -19.531 -16.891 1 88.56 107 ASN B CA 1
ATOM 2285 C C . ASN B 1 107 ? -0.894 -19.422 -17.594 1 88.56 107 ASN B C 1
ATOM 2287 O O . ASN B 1 107 ? -1.935 -19.312 -16.938 1 88.56 107 ASN B O 1
ATOM 2291 N N . PRO B 1 108 ? -0.877 -19.469 -18.875 1 84.81 108 PRO B N 1
ATOM 2292 C CA . PRO B 1 108 ? -2.131 -19.25 -19.594 1 84.81 108 PRO B CA 1
ATOM 2293 C C . PRO B 1 108 ? -3.152 -20.359 -19.359 1 84.81 108 PRO B C 1
ATOM 2295 O O . PRO B 1 108 ? -4.359 -20.125 -19.5 1 84.81 108 PRO B O 1
ATOM 2298 N N . LYS B 1 109 ? -2.76 -21.547 -19 1 86.88 109 LYS B N 1
ATOM 2299 C CA . LYS B 1 109 ? -3.67 -22.672 -18.812 1 86.88 109 LYS B CA 1
ATOM 2300 C C . LYS B 1 109 ? -4.188 -22.719 -17.375 1 86.88 109 LYS B C 1
ATOM 2302 O O . LYS B 1 109 ? -5.387 -22.891 -17.141 1 86.88 109 LYS B O 1
ATOM 2307 N N . THR B 1 110 ? -3.322 -22.453 -16.438 1 86.56 110 THR B N 1
ATOM 2308 C CA . THR B 1 110 ? -3.689 -22.672 -15.047 1 86.56 110 THR B CA 1
ATOM 2309 C C . THR B 1 110 ? -3.918 -21.344 -14.328 1 86.56 110 THR B C 1
ATOM 2311 O O . THR B 1 110 ? -4.531 -21.312 -13.258 1 86.56 110 THR B O 1
ATOM 2314 N N . GLY B 1 111 ? -3.365 -20.281 -14.867 1 87.06 111 GLY B N 1
ATOM 2315 C CA . GLY B 1 111 ? -3.422 -19 -14.188 1 87.06 111 GLY B CA 1
ATOM 2316 C C . GLY B 1 111 ? -2.412 -18.875 -13.062 1 87.06 111 GLY B C 1
ATOM 2317 O O . GLY B 1 111 ? -2.408 -17.891 -12.336 1 87.06 111 GLY B O 1
ATOM 2318 N N . ALA B 1 112 ? -1.574 -19.812 -12.953 1 89 112 ALA B N 1
ATOM 2319 C CA . ALA B 1 112 ? -0.61 -19.859 -11.859 1 89 112 ALA B CA 1
ATOM 2320 C C . ALA B 1 112 ? 0.536 -18.875 -12.102 1 89 112 ALA B C 1
ATOM 2322 O O . ALA B 1 112 ? 0.922 -18.641 -13.242 1 89 112 ALA B O 1
ATOM 2323 N N . ILE B 1 113 ? 0.984 -18.328 -11.008 1 90.62 113 ILE B N 1
ATOM 2324 C CA . ILE B 1 113 ? 2.121 -17.422 -11.039 1 90.62 113 ILE B CA 1
ATOM 2325 C C . ILE B 1 113 ? 3.312 -18.047 -10.32 1 90.62 113 ILE B C 1
ATOM 2327 O O . ILE B 1 113 ? 3.154 -18.656 -9.266 1 90.62 113 ILE B O 1
ATOM 2331 N N . ASP B 1 114 ? 4.445 -17.906 -10.961 1 90.88 114 ASP B N 1
ATOM 2332 C CA . ASP B 1 114 ? 5.625 -18.484 -10.32 1 90.88 114 ASP B CA 1
ATOM 2333 C C . ASP B 1 114 ? 6.016 -17.672 -9.078 1 90.88 114 ASP B C 1
ATOM 2335 O O . ASP B 1 114 ? 5.547 -16.547 -8.883 1 90.88 114 ASP B O 1
ATOM 2339 N N . ALA B 1 115 ? 6.895 -18.234 -8.305 1 88.31 115 ALA B N 1
ATOM 2340 C CA . ALA B 1 115 ? 7.242 -17.672 -7 1 88.31 115 ALA B CA 1
ATOM 2341 C C . ALA B 1 115 ? 7.852 -16.281 -7.141 1 88.31 115 ALA B C 1
ATOM 2343 O O . ALA B 1 115 ? 7.492 -15.367 -6.402 1 88.31 115 ALA B O 1
ATOM 2344 N N . GLN B 1 116 ? 8.781 -16.141 -7.977 1 90.06 116 GLN B N 1
ATOM 2345 C CA . GLN B 1 116 ? 9.438 -14.844 -8.148 1 90.06 116 GLN B CA 1
ATOM 2346 C C . GLN B 1 116 ? 8.445 -13.781 -8.641 1 90.06 116 GLN B C 1
ATOM 2348 O O . GLN B 1 116 ? 8.445 -12.656 -8.148 1 90.06 116 GLN B O 1
ATOM 2353 N N . SER B 1 117 ? 7.629 -14.172 -9.539 1 92.06 117 SER B N 1
ATOM 2354 C CA . SER B 1 117 ? 6.637 -13.242 -10.062 1 92.06 117 SER B CA 1
ATOM 2355 C C . SER B 1 117 ? 5.625 -12.852 -8.992 1 92.06 117 SER B C 1
ATOM 2357 O O . SER B 1 117 ? 5.129 -11.719 -8.984 1 92.06 117 SER B O 1
ATOM 2359 N N . ALA B 1 118 ? 5.387 -13.75 -8.156 1 90.44 118 ALA B N 1
ATOM 2360 C CA . ALA B 1 118 ? 4.5 -13.438 -7.039 1 90.44 118 ALA B CA 1
ATOM 2361 C C . ALA B 1 118 ? 5.105 -12.352 -6.148 1 90.44 118 ALA B C 1
ATOM 2363 O O . ALA B 1 118 ? 4.414 -11.414 -5.742 1 90.44 118 ALA B O 1
ATOM 2364 N N . LYS B 1 119 ? 6.352 -12.445 -5.906 1 89.81 119 LYS B N 1
ATOM 2365 C CA . LYS B 1 119 ? 7.047 -11.43 -5.113 1 89.81 119 LYS B CA 1
ATOM 2366 C C . LYS B 1 119 ? 7.016 -10.07 -5.805 1 89.81 119 LYS B C 1
ATOM 2368 O O . LYS B 1 119 ? 6.785 -9.047 -5.164 1 89.81 119 LYS B O 1
ATOM 2373 N N . VAL B 1 120 ? 7.25 -10.156 -7 1 93 120 VAL B N 1
ATOM 2374 C CA . VAL B 1 120 ? 7.289 -8.93 -7.797 1 93 120 VAL B CA 1
ATOM 2375 C C . VAL B 1 120 ? 5.906 -8.281 -7.812 1 93 120 VAL B C 1
ATOM 2377 O O . VAL B 1 120 ? 5.789 -7.059 -7.691 1 93 120 VAL B O 1
ATOM 2380 N N . LEU B 1 121 ? 4.945 -9.125 -7.949 1 91.62 121 LEU B N 1
ATOM 2381 C CA . LEU B 1 121 ? 3.566 -8.656 -7.945 1 91.62 121 LEU B CA 1
ATOM 2382 C C . LEU B 1 121 ? 3.23 -7.969 -6.625 1 91.62 121 LEU B C 1
ATOM 2384 O O . LEU B 1 121 ? 2.627 -6.895 -6.617 1 91.62 121 LEU B O 1
ATOM 2388 N N . VAL B 1 122 ? 3.623 -8.539 -5.586 1 91.81 122 VAL B N 1
ATOM 2389 C CA . VAL B 1 122 ? 3.395 -7.98 -4.258 1 91.81 122 VAL B CA 1
ATOM 2390 C C . VAL B 1 122 ? 4.117 -6.641 -4.125 1 91.81 122 VAL B C 1
ATOM 2392 O O . VAL B 1 122 ? 3.545 -5.664 -3.639 1 91.81 122 VAL B O 1
ATOM 2395 N N . THR B 1 123 ? 5.301 -6.57 -4.551 1 93 123 THR B N 1
ATOM 2396 C CA . THR B 1 123 ? 6.094 -5.352 -4.469 1 93 123 THR B CA 1
ATOM 2397 C C . THR B 1 123 ? 5.434 -4.219 -5.25 1 93 123 THR B C 1
ATOM 2399 O O . THR B 1 123 ? 5.305 -3.102 -4.75 1 93 123 THR B O 1
ATOM 2402 N N . ALA B 1 124 ? 5.027 -4.559 -6.398 1 93.56 124 ALA B N 1
ATOM 2403 C CA . ALA B 1 124 ? 4.359 -3.559 -7.227 1 93.56 124 ALA B CA 1
ATOM 2404 C C . ALA B 1 124 ? 3.1 -3.033 -6.539 1 93.56 124 ALA B C 1
ATOM 2406 O O . ALA B 1 124 ? 2.846 -1.826 -6.531 1 93.56 124 ALA B O 1
ATOM 2407 N N . ALA B 1 125 ? 2.402 -3.953 -6 1 92.12 125 ALA B N 1
ATOM 2408 C CA . ALA B 1 125 ? 1.17 -3.57 -5.316 1 92.12 125 ALA B CA 1
ATOM 2409 C C . ALA B 1 125 ? 1.461 -2.648 -4.137 1 92.12 125 ALA B C 1
ATOM 2411 O O . ALA B 1 125 ? 0.743 -1.672 -3.912 1 92.12 125 ALA B O 1
ATOM 2412 N N . ARG B 1 126 ? 2.469 -2.967 -3.406 1 91.5 126 ARG B N 1
ATOM 2413 C CA . ARG B 1 126 ? 2.84 -2.145 -2.26 1 91.5 126 ARG B CA 1
ATOM 2414 C C . ARG B 1 126 ? 3.266 -0.75 -2.701 1 91.5 126 ARG B C 1
ATOM 2416 O O . ARG B 1 126 ? 2.852 0.249 -2.107 1 91.5 126 ARG B O 1
ATOM 2423 N N . ILE B 1 127 ? 4.031 -0.691 -3.689 1 92.5 127 ILE B N 1
ATOM 2424 C CA . ILE B 1 127 ? 4.5 0.586 -4.219 1 92.5 127 ILE B CA 1
ATOM 2425 C C . ILE B 1 127 ? 3.305 1.434 -4.648 1 92.5 127 ILE B C 1
ATOM 2427 O O . ILE B 1 127 ? 3.217 2.615 -4.301 1 92.5 127 ILE B O 1
ATOM 2431 N N . ALA B 1 128 ? 2.471 0.8 -5.34 1 91.56 128 ALA B N 1
ATOM 2432 C CA . ALA B 1 128 ? 1.284 1.504 -5.82 1 91.56 128 ALA B CA 1
ATOM 2433 C C . ALA B 1 128 ? 0.441 2.016 -4.656 1 91.56 128 ALA B C 1
ATOM 2435 O O . ALA B 1 128 ? 0.015 3.174 -4.652 1 91.56 128 ALA B O 1
ATOM 2436 N N . ALA B 1 129 ? 0.23 1.188 -3.672 1 90.62 129 ALA B N 1
ATOM 2437 C CA . ALA B 1 129 ? -0.585 1.555 -2.516 1 90.62 129 ALA B CA 1
ATOM 2438 C C . ALA B 1 129 ? 0.041 2.717 -1.75 1 90.62 129 ALA B C 1
ATOM 2440 O O . ALA B 1 129 ? -0.659 3.643 -1.335 1 90.62 129 ALA B O 1
ATOM 2441 N N . VAL B 1 130 ? 1.291 2.676 -1.625 1 88.25 130 VAL B N 1
ATOM 2442 C CA . VAL B 1 130 ? 1.998 3.732 -0.91 1 88.25 130 VAL B CA 1
ATOM 2443 C C . VAL B 1 130 ? 1.891 5.043 -1.687 1 88.25 130 VAL B C 1
ATOM 2445 O O . VAL B 1 130 ? 1.68 6.105 -1.097 1 88.25 130 VAL B O 1
ATOM 2448 N N . SER B 1 131 ? 2.033 4.969 -2.949 1 89.06 131 SER B N 1
ATOM 2449 C CA . SER B 1 131 ? 1.918 6.164 -3.779 1 89.06 131 SER B CA 1
ATOM 2450 C C . SER B 1 131 ? 0.543 6.809 -3.635 1 89.06 131 SER B C 1
ATOM 2452 O O . SER B 1 131 ? 0.433 8.031 -3.535 1 89.06 131 SER B O 1
ATOM 2454 N N . MET B 1 132 ? -0.443 5.98 -3.555 1 86 132 MET B N 1
ATOM 2455 C CA . MET B 1 132 ? -1.812 6.473 -3.439 1 86 132 MET B CA 1
ATOM 2456 C C . MET B 1 132 ? -2.051 7.098 -2.068 1 86 132 MET B C 1
ATOM 2458 O O . MET B 1 132 ? -2.711 8.133 -1.961 1 86 132 MET B O 1
ATOM 2462 N N . SER B 1 133 ? -1.514 6.484 -1.021 1 85.5 133 SER B N 1
ATOM 2463 C CA . SER B 1 133 ? -1.677 6.98 0.341 1 85.5 133 SER B CA 1
ATOM 2464 C C . SER B 1 133 ? -0.969 8.32 0.531 1 85.5 133 SER B C 1
ATOM 2466 O O . SER B 1 133 ? -1.49 9.211 1.2 1 85.5 133 SER B O 1
ATOM 2468 N N . LYS B 1 134 ? 0.177 8.445 -0.059 1 84.12 134 LYS B N 1
ATOM 2469 C CA . LYS B 1 134 ? 0.927 9.695 0.023 1 84.12 134 LYS B CA 1
ATOM 2470 C C . LYS B 1 134 ? 0.175 10.836 -0.658 1 84.12 134 LYS B C 1
ATOM 2472 O O . LYS B 1 134 ? 0.15 11.961 -0.152 1 84.12 134 LYS B O 1
ATOM 2477 N N . ALA B 1 135 ? -0.405 10.477 -1.716 1 84.81 135 ALA B N 1
ATOM 2478 C CA . ALA B 1 135 ? -1.179 11.477 -2.445 1 84.81 135 ALA B CA 1
ATOM 2479 C C . ALA B 1 135 ? -2.393 11.93 -1.637 1 84.81 135 ALA B C 1
ATOM 2481 O O . ALA B 1 135 ? -2.703 13.125 -1.581 1 84.81 135 ALA B O 1
ATOM 2482 N N . ALA B 1 136 ? -3.01 11 -0.963 1 83.94 136 ALA B N 1
ATOM 2483 C CA . ALA B 1 136 ? -4.18 11.312 -0.147 1 83.94 136 ALA B CA 1
ATOM 2484 C C . ALA B 1 136 ? -3.791 12.148 1.067 1 83.94 136 ALA B C 1
ATOM 2486 O O . ALA B 1 136 ? -4.5 13.094 1.431 1 83.94 136 ALA B O 1
ATOM 2487 N N . ALA B 1 137 ? -2.682 11.836 1.612 1 83.38 137 ALA B N 1
ATOM 2488 C CA . ALA B 1 137 ? -2.199 12.594 2.766 1 83.38 137 ALA B CA 1
ATOM 2489 C C . ALA B 1 137 ? -1.856 14.031 2.377 1 83.38 137 ALA B C 1
ATOM 2491 O O . ALA B 1 137 ? -2.176 14.969 3.107 1 83.38 137 ALA B O 1
ATOM 2492 N N . ALA B 1 138 ? -1.26 14.141 1.24 1 83 138 ALA B N 1
ATOM 2493 C CA . ALA B 1 138 ? -0.905 15.469 0.763 1 83 138 ALA B CA 1
ATOM 2494 C C . ALA B 1 138 ? -2.152 16.312 0.489 1 83 138 ALA B C 1
ATOM 2496 O O . ALA B 1 138 ? -2.197 17.5 0.816 1 83 138 ALA B O 1
ATOM 2497 N N . ALA B 1 139 ? -3.111 15.656 -0.036 1 83.5 139 ALA B N 1
ATOM 2498 C CA . ALA B 1 139 ? -4.363 16.359 -0.32 1 83.5 139 ALA B CA 1
ATOM 2499 C C . ALA B 1 139 ? -5.055 16.781 0.97 1 83.5 139 ALA B C 1
ATOM 2501 O O . ALA B 1 139 ? -5.586 17.891 1.056 1 83.5 139 ALA B O 1
ATOM 2502 N N . ARG B 1 140 ? -5 16 1.942 1 82.81 140 ARG B N 1
ATOM 2503 C CA . ARG B 1 140 ? -5.605 16.312 3.232 1 82.81 140 ARG B CA 1
ATOM 2504 C C . ARG B 1 140 ? -4.863 17.453 3.928 1 82.81 140 ARG B C 1
ATOM 2506 O O . ARG B 1 140 ? -5.484 18.359 4.492 1 82.81 140 ARG B O 1
ATOM 2513 N N . SER B 1 141 ? -3.574 17.375 3.885 1 82.5 141 SER B N 1
ATOM 2514 C CA . SER B 1 141 ? -2.77 18.438 4.48 1 82.5 141 SER B CA 1
ATOM 2515 C C . SER B 1 141 ? -3.043 19.781 3.814 1 82.5 141 SER B C 1
ATOM 2517 O O . SER B 1 141 ? -3.139 20.797 4.492 1 82.5 141 SER B O 1
ATOM 2519 N N . GLU B 1 142 ? -3.17 19.688 2.543 1 83.62 142 GLU B N 1
ATOM 2520 C CA . GLU B 1 142 ? -3.475 20.906 1.806 1 83.62 142 GLU B CA 1
ATOM 2521 C C . GLU B 1 142 ? -4.859 21.438 2.164 1 83.62 142 GLU B C 1
ATOM 2523 O O . GLU B 1 142 ? -5.043 22.641 2.334 1 83.62 142 GLU B O 1
ATOM 2528 N N . ALA B 1 143 ? -5.73 20.516 2.281 1 86.44 143 ALA B N 1
ATOM 2529 C CA . ALA B 1 143 ? -7.086 20.922 2.656 1 86.44 143 ALA B CA 1
ATOM 2530 C C . ALA B 1 143 ? -7.109 21.531 4.051 1 86.44 143 ALA B C 1
ATOM 2532 O O . ALA B 1 143 ? -7.777 22.547 4.277 1 86.44 143 ALA B O 1
ATOM 2533 N N . GLU B 1 144 ? -6.387 21.031 4.941 1 83.19 144 GLU B N 1
ATOM 2534 C CA . GLU B 1 144 ? -6.305 21.562 6.305 1 83.19 144 GLU B CA 1
ATOM 2535 C C . GLU B 1 144 ? -5.621 22.922 6.332 1 83.19 144 GLU B C 1
ATOM 2537 O O . GLU B 1 144 ? -6.059 23.828 7.051 1 83.19 144 GLU B O 1
ATOM 2542 N N . ARG B 1 145 ? -4.625 23.094 5.582 1 83.5 145 ARG B N 1
ATOM 2543 C CA . ARG B 1 145 ? -3.939 24.375 5.473 1 83.5 145 ARG B CA 1
ATOM 2544 C C . ARG B 1 145 ? -4.871 25.453 4.914 1 83.5 145 ARG B C 1
ATOM 2546 O O . ARG B 1 145 ? -4.918 26.562 5.43 1 83.5 145 ARG B O 1
ATOM 2553 N N . CYS B 1 146 ? -5.594 24.984 3.963 1 88.94 146 CYS B N 1
ATOM 2554 C CA . CYS B 1 146 ? -6.539 25.906 3.357 1 88.94 146 CYS B CA 1
ATOM 2555 C C . CYS B 1 146 ? -7.629 26.312 4.348 1 88.94 146 CYS B C 1
ATOM 2557 O O . CYS B 1 146 ? -8.008 27.469 4.434 1 88.94 146 CYS B O 1
ATOM 2559 N N . ALA B 1 147 ? -8.086 25.391 5.176 1 89 147 ALA B N 1
ATOM 2560 C CA . ALA B 1 147 ? -9.109 25.656 6.184 1 89 147 ALA B CA 1
ATOM 2561 C C . ALA B 1 147 ? -8.578 26.578 7.277 1 89 147 ALA B C 1
ATOM 2563 O O . ALA B 1 147 ? -9.273 27.5 7.703 1 89 147 ALA B O 1
ATOM 2564 N N . ARG B 1 148 ? -7.402 26.422 7.652 1 84 148 ARG B N 1
ATOM 2565 C CA . ARG B 1 148 ? -6.781 27.281 8.656 1 84 148 ARG B CA 1
ATOM 2566 C C . ARG B 1 148 ? -6.605 28.703 8.125 1 84 148 ARG B C 1
ATOM 2568 O O . ARG B 1 148 ? -6.879 29.672 8.836 1 84 148 ARG B O 1
ATOM 2575 N N . GLU B 1 149 ? -6.102 28.703 6.938 1 86.94 149 GLU B N 1
ATOM 2576 C CA . GLU B 1 149 ? -5.922 30.016 6.316 1 86.94 149 GLU B CA 1
ATOM 2577 C C . GLU B 1 149 ? -7.258 30.734 6.164 1 86.94 149 GLU B C 1
ATOM 2579 O O . GLU B 1 149 ? -7.344 31.938 6.398 1 86.94 149 GLU B O 1
ATOM 2584 N N . ALA B 1 150 ? -8.242 29.906 5.836 1 91 150 ALA B N 1
ATOM 2585 C CA . ALA B 1 150 ? -9.578 30.484 5.715 1 91 150 ALA B CA 1
ATOM 2586 C C . ALA B 1 150 ? -10.102 30.969 7.066 1 91 150 ALA B C 1
ATOM 2588 O O . ALA B 1 150 ? -10.695 32.031 7.168 1 91 150 ALA B O 1
ATOM 2589 N N . CYS B 1 151 ? -9.828 30.328 8.086 1 88.38 151 CYS B N 1
ATOM 2590 C CA . CYS B 1 151 ? -10.242 30.688 9.43 1 88.38 151 CYS B CA 1
ATOM 2591 C C . CYS B 1 151 ? -9.508 31.938 9.914 1 88.38 151 CYS B C 1
ATOM 2593 O O . CYS B 1 151 ? -10.109 32.844 10.484 1 88.38 151 CYS B O 1
ATOM 2595 N N . LEU B 1 152 ? -8.227 31.969 9.617 1 87.62 152 LEU B N 1
ATOM 2596 C CA . LEU B 1 152 ? -7.426 33.125 9.984 1 87.62 152 LEU B CA 1
ATOM 2597 C C . LEU B 1 152 ? -7.887 34.375 9.227 1 87.62 152 LEU B C 1
ATOM 2599 O O . LEU B 1 152 ? -7.957 35.469 9.789 1 87.62 152 LEU B O 1
ATOM 2603 N N . ALA B 1 153 ? -8.188 34.094 8.008 1 90.06 153 ALA B N 1
ATOM 2604 C CA . ALA B 1 153 ? -8.672 35.188 7.203 1 90.06 153 ALA B CA 1
ATOM 2605 C C . ALA B 1 153 ? -10 35.719 7.742 1 90.06 153 ALA B C 1
ATOM 2607 O O . ALA B 1 153 ? -10.219 36.938 7.785 1 90.06 153 ALA B O 1
ATOM 2608 N N . LYS B 1 154 ? -10.82 34.906 8.242 1 90.19 154 LYS B N 1
ATOM 2609 C CA . LYS B 1 154 ? -12.086 35.312 8.852 1 90.19 154 LYS B CA 1
ATOM 2610 C C . LYS B 1 154 ? -11.844 36.062 10.156 1 90.19 154 LYS B C 1
ATOM 2612 O O . LYS B 1 154 ? -12.5 37.062 10.43 1 90.19 154 LYS B O 1
ATOM 2617 N N . LYS B 1 155 ? -10.922 35.656 10.906 1 85.69 155 LYS B N 1
ATOM 2618 C CA . LYS B 1 155 ? -10.578 36.312 12.164 1 85.69 155 LYS B CA 1
ATOM 2619 C C . LYS B 1 155 ? -9.992 37.688 11.914 1 85.69 155 LYS B C 1
ATOM 2621 O O . LYS B 1 155 ? -10.359 38.656 12.586 1 85.69 155 LYS B O 1
ATOM 2626 N N . ARG B 1 156 ? -9.078 37.75 11.008 1 88.12 156 ARG B N 1
ATOM 2627 C CA . ARG B 1 156 ? -8.484 39.031 10.648 1 88.12 156 ARG B CA 1
ATOM 2628 C C . ARG B 1 156 ? -9.555 40.031 10.156 1 88.12 156 ARG B C 1
ATOM 2630 O O . ARG B 1 156 ? -9.523 41.188 10.492 1 88.12 156 ARG B O 1
ATOM 2637 N N . ALA B 1 157 ? -10.477 39.438 9.422 1 90.38 157 ALA B N 1
ATOM 2638 C CA . ALA B 1 157 ? -11.57 40.281 8.922 1 90.38 157 ALA B CA 1
ATOM 2639 C C . ALA B 1 157 ? -12.453 40.781 10.062 1 90.38 157 ALA B C 1
ATOM 2641 O O . ALA B 1 157 ? -12.852 41.938 10.078 1 90.38 157 ALA B O 1
ATOM 2642 N N . LYS B 1 158 ? -12.648 39.969 11.047 1 89.5 158 LYS B N 1
ATOM 2643 C CA . LYS B 1 158 ? -13.445 40.375 12.211 1 89.5 158 LYS B CA 1
ATOM 2644 C C . LYS B 1 158 ? -12.727 41.406 13.055 1 89.5 158 LYS B C 1
ATOM 2646 O O . LYS B 1 158 ? -13.32 42.375 13.484 1 89.5 158 LYS B O 1
ATOM 2651 N N . GLU B 1 159 ? -11.414 41.125 13.273 1 88.19 159 GLU B N 1
ATOM 2652 C CA . GLU B 1 159 ? -10.602 42.062 14.047 1 88.19 159 GLU B CA 1
ATOM 2653 C C . GLU B 1 159 ? -10.516 43.438 13.344 1 88.19 159 GLU B C 1
ATOM 2655 O O . GLU B 1 159 ? -10.578 44.469 14 1 88.19 159 GLU B O 1
ATOM 2660 N N . ALA B 1 160 ? -10.406 43.406 12.047 1 90.56 160 ALA B N 1
ATOM 2661 C CA . ALA B 1 160 ? -10.359 44.656 11.281 1 90.56 160 ALA B CA 1
ATOM 2662 C C . ALA B 1 160 ? -11.688 45.406 11.367 1 90.56 160 ALA B C 1
ATOM 2664 O O . ALA B 1 160 ? -11.711 46.625 11.516 1 90.56 160 ALA B O 1
ATOM 2665 N N . LEU B 1 161 ? -12.805 44.688 11.406 1 89.62 161 LEU B N 1
ATOM 2666 C CA . LEU B 1 161 ? -14.125 45.312 11.531 1 89.62 161 LEU B CA 1
ATOM 2667 C C . LEU B 1 161 ? -14.328 45.875 12.922 1 89.62 161 LEU B C 1
ATOM 2669 O O . LEU B 1 161 ? -14.883 46.969 13.07 1 89.62 161 LEU B O 1
ATOM 2673 N N . GLU B 1 162 ? -13.781 45.219 13.938 1 89.12 162 GLU B N 1
ATOM 2674 C CA . GLU B 1 162 ? -13.875 45.688 15.312 1 89.12 162 GLU B CA 1
ATOM 2675 C C . GLU B 1 162 ? -13.031 46.938 15.508 1 89.12 162 GLU B C 1
ATOM 2677 O O . GLU B 1 162 ? -13.477 47.906 16.156 1 89.12 162 GLU B O 1
ATOM 2682 N N . THR B 1 163 ? -11.859 47 14.938 1 90.12 163 THR B N 1
ATOM 2683 C CA . THR B 1 163 ? -11 48.188 15.008 1 90.12 163 THR B CA 1
ATOM 2684 C C . THR B 1 163 ? -11.648 49.375 14.297 1 90.12 163 THR B C 1
ATOM 2686 O O . THR B 1 163 ? -11.602 50.5 14.789 1 90.12 163 THR B O 1
ATOM 2689 N N . LEU B 1 164 ? -12.383 49.156 13.203 1 89.81 164 LEU B N 1
ATOM 2690 C CA . LEU B 1 164 ? -13.062 50.219 12.461 1 89.81 164 LEU B CA 1
ATOM 2691 C C . LEU B 1 164 ? -14.227 50.781 13.266 1 89.81 164 LEU B C 1
ATOM 2693 O O . LEU B 1 164 ? -14.438 52 13.312 1 89.81 164 LEU B O 1
ATOM 2697 N N . LEU B 1 165 ? -14.859 49.938 13.977 1 91 165 LEU B N 1
ATOM 2698 C CA . LEU B 1 165 ? -15.992 50.375 14.789 1 91 165 LEU B CA 1
ATOM 2699 C C . LEU B 1 165 ? -15.516 51.188 15.984 1 91 165 LEU B C 1
ATOM 2701 O O . LEU B 1 165 ? -16.156 52.188 16.375 1 91 165 LEU B O 1
ATOM 2705 N N . GLU B 1 166 ? -14.375 50.875 16.516 1 89.5 166 GLU B N 1
ATOM 2706 C CA . GLU B 1 166 ? -13.797 51.625 17.625 1 89.5 166 GLU B CA 1
ATOM 2707 C C . GLU B 1 166 ? -13.336 53 17.172 1 89.5 166 GLU B C 1
ATOM 2709 O O . GLU B 1 166 ? -13.531 54 17.875 1 89.5 166 GLU B O 1
ATOM 2714 N N . ILE B 1 167 ? -12.852 53.094 15.945 1 89.81 167 ILE B N 1
ATOM 2715 C CA . ILE B 1 167 ? -12.383 54.375 15.398 1 89.81 167 ILE B CA 1
ATOM 2716 C C . ILE B 1 167 ? -13.578 55.281 15.102 1 89.81 167 ILE B C 1
ATOM 2718 O O . ILE B 1 167 ? -13.57 56.469 15.438 1 89.81 167 ILE B O 1
ATOM 2722 N N . VAL B 1 168 ? -14.633 54.719 14.711 1 90.56 168 VAL B N 1
ATOM 2723 C CA . VAL B 1 168 ? -15.828 55.469 14.375 1 90.56 168 VAL B CA 1
ATOM 2724 C C . VAL B 1 168 ? -16.516 55.938 15.656 1 90.56 168 VAL B C 1
ATOM 2726 O O . VAL B 1 168 ? -16.969 57.094 15.742 1 90.56 168 VAL B O 1
ATOM 2729 N N . ALA B 1 169 ? -16.422 55.156 16.719 1 90.44 169 ALA B N 1
ATOM 2730 C CA . ALA B 1 169 ? -17 55.531 18 1 90.44 169 ALA B CA 1
ATOM 2731 C C . ALA B 1 169 ? -16.219 56.656 18.672 1 90.44 169 ALA B C 1
ATOM 2733 O O . ALA B 1 169 ? -16.812 57.594 19.219 1 90.44 169 ALA B O 1
ATOM 2734 N N . LYS B 1 170 ? -14.992 56.688 18.516 1 87.88 170 LYS B N 1
ATOM 2735 C CA . LYS B 1 170 ? -14.141 57.719 19.094 1 87.88 170 LYS B CA 1
ATOM 2736 C C . LYS B 1 170 ? -14.297 59.062 18.359 1 87.88 170 LYS B C 1
ATOM 2738 O O . LYS B 1 170 ? -14.305 60.125 18.969 1 87.88 170 LYS B O 1
ATOM 2743 N N . GLU B 1 171 ? -14.523 58.938 17.094 1 86.69 171 GLU B N 1
ATOM 2744 C CA . GLU B 1 171 ? -14.719 60.156 16.297 1 86.69 171 GLU B CA 1
ATOM 2745 C C . GLU B 1 171 ? -16.062 60.812 16.594 1 86.69 171 GLU B C 1
ATOM 2747 O O . GLU B 1 171 ? -16.172 62.031 16.672 1 86.69 171 GLU B O 1
ATOM 2752 N N . LYS B 1 172 ? -17.031 60.094 17.031 1 87.81 172 LYS B N 1
ATOM 2753 C CA . LYS B 1 172 ? -18.344 60.625 17.359 1 87.81 172 LYS B CA 1
ATOM 2754 C C . LYS B 1 172 ? -18.359 61.25 18.75 1 87.81 172 LYS B C 1
ATOM 2756 O O . LYS B 1 172 ? -18.984 62.281 18.953 1 87.81 172 LYS B O 1
ATOM 2761 N N . GLU B 1 173 ? -17.578 60.75 19.609 1 85 173 GLU B N 1
ATOM 2762 C CA . GLU B 1 173 ? -17.453 61.281 20.953 1 85 173 GLU B CA 1
ATOM 2763 C C . GLU B 1 173 ? -16.641 62.562 20.953 1 85 173 GLU B C 1
ATOM 2765 O O . GLU B 1 173 ? -16.984 63.531 21.641 1 85 173 GLU B O 1
ATOM 2770 N N . GLY B 1 174 ? -15.68 62.594 20.125 1 81.44 174 GLY B N 1
ATOM 2771 C CA . GLY B 1 174 ? -14.906 63.812 19.984 1 81.44 174 GLY B CA 1
ATOM 2772 C C . GLY B 1 174 ? -15.703 64.938 19.375 1 81.44 174 GLY B C 1
ATOM 2773 O O . GLY B 1 174 ? -15.57 66.125 19.812 1 81.44 174 GLY B O 1
ATOM 2774 N N . HIS B 1 175 ? -16.609 64.688 18.562 1 83.56 175 HIS B N 1
ATOM 2775 C CA . HIS B 1 175 ? -17.453 65.75 17.953 1 83.56 175 HIS B CA 1
ATOM 2776 C C . HIS B 1 175 ? -18.5 66.25 18.938 1 83.56 175 HIS B C 1
ATOM 2778 O O . HIS B 1 175 ? -18.797 67.438 18.969 1 83.56 175 HIS B O 1
ATOM 2784 N N . LYS B 1 176 ? -18.969 65.438 19.844 1 83 176 LYS B N 1
ATOM 2785 C CA . LYS B 1 176 ? -19.938 65.875 20.859 1 83 176 LYS B CA 1
ATOM 2786 C C . LYS B 1 176 ? -19.297 66.812 21.891 1 83 176 LYS B C 1
ATOM 2788 O O . LYS B 1 176 ? -19.906 67.75 22.328 1 83 176 LYS B O 1
ATOM 2793 N N . GLU B 1 177 ? -18.078 66.562 22.141 1 77.88 177 GLU B N 1
ATOM 2794 C CA . GLU B 1 177 ? -17.359 67.375 23.109 1 77.88 177 GLU B CA 1
ATOM 2795 C C . GLU B 1 177 ? -17.016 68.75 22.547 1 77.88 177 GLU B C 1
ATOM 2797 O O . GLU B 1 177 ? -17.109 69.75 23.234 1 77.88 177 GLU B O 1
ATOM 2802 N N . GLN B 1 178 ? -16.75 68.812 21.328 1 79 178 GLN B N 1
ATOM 2803 C CA . GLN B 1 178 ? -16.453 70.062 20.672 1 79 178 GLN B CA 1
ATOM 2804 C C . GLN B 1 178 ? -17.719 70.938 20.547 1 79 178 GLN B C 1
ATOM 2806 O O . GLN B 1 178 ? -17.656 72.188 20.672 1 79 178 GLN B O 1
ATOM 2811 N N . GLN B 1 179 ? -18.844 70.375 20.328 1 76.12 179 GLN B N 1
ATOM 2812 C CA . GLN B 1 179 ? -20.094 71.062 20.203 1 76.12 179 GLN B CA 1
ATOM 2813 C C . GLN B 1 179 ? -20.562 71.625 21.562 1 76.12 179 GLN B C 1
ATOM 2815 O O . GLN B 1 179 ? -21.094 72.688 21.656 1 76.12 179 GLN B O 1
ATOM 2820 N N . LYS B 1 180 ? -20.234 71.062 22.656 1 75.75 180 LYS B N 1
ATOM 2821 C CA . LYS B 1 180 ? -20.562 71.562 23.984 1 75.75 180 LYS B CA 1
ATOM 2822 C C . LYS B 1 180 ? -19.656 72.688 24.406 1 75.75 180 LYS B C 1
ATOM 2824 O O . LYS B 1 180 ? -20.094 73.625 25.078 1 75.75 180 LYS B O 1
ATOM 2829 N N . GLY B 1 181 ? -18.531 72.625 23.953 1 70.5 181 GLY B N 1
ATOM 2830 C CA . GLY B 1 181 ? -17.625 73.688 24.25 1 70.5 181 GLY B CA 1
ATOM 2831 C C . GLY B 1 181 ? -17.969 75 23.516 1 70.5 181 GLY B C 1
ATOM 2832 O O . GLY B 1 181 ? -17.828 76.062 24.078 1 70.5 181 GLY B O 1
ATOM 2833 N N . ARG B 1 182 ? -18.516 75.062 22.438 1 77.62 182 ARG B N 1
ATOM 2834 C CA . ARG B 1 182 ? -18.891 76.25 21.688 1 77.62 182 ARG B CA 1
ATOM 2835 C C . ARG B 1 182 ? -20.156 76.875 22.25 1 77.62 182 ARG B C 1
ATOM 2837 O O . ARG B 1 182 ? -20.312 78.125 22.234 1 77.62 182 ARG B O 1
ATOM 2844 N N . ALA B 1 183 ? -21.047 76.188 22.844 1 74 183 ALA B N 1
ATOM 2845 C CA . ALA B 1 183 ? -22.297 76.75 23.391 1 74 183 ALA B CA 1
ATOM 2846 C C . ALA B 1 183 ? -22.031 77.5 24.703 1 74 183 ALA B C 1
ATOM 2848 O O . ALA B 1 183 ? -22.688 78.5 25 1 74 183 ALA B O 1
ATOM 2849 N N . SER B 1 184 ? -21.125 77.125 25.391 1 67.62 184 SER B N 1
ATOM 2850 C CA . SER B 1 184 ? -20.859 77.812 26.672 1 67.62 184 SER B CA 1
ATOM 2851 C C . SER B 1 184 ? -20.125 79.125 26.469 1 67.62 184 SER B C 1
ATOM 2853 O O . SER B 1 184 ? -20.156 80 27.359 1 67.62 184 SER B O 1
ATOM 2855 N N . GLY B 1 185 ? -19.578 79.375 25.422 1 63.5 185 GLY B N 1
ATOM 2856 C CA . GLY B 1 185 ? -18.875 80.625 25.203 1 63.5 185 GLY B CA 1
ATOM 2857 C C . GLY B 1 185 ? -19.781 81.75 24.734 1 63.5 185 GLY B C 1
ATOM 2858 O O . GLY B 1 185 ? -19.438 82.938 24.859 1 63.5 185 GLY B O 1
ATOM 2859 N N . ALA B 1 186 ? -20.859 81.688 24.219 1 63.41 186 ALA B N 1
ATOM 2860 C CA . ALA B 1 186 ? -21.688 82.75 23.688 1 63.41 186 ALA B CA 1
ATOM 2861 C C . ALA B 1 186 ? -22.453 83.438 24.797 1 63.41 186 ALA B C 1
ATOM 2863 O O . ALA B 1 186 ? -23.078 84.5 24.578 1 63.41 186 ALA B O 1
ATOM 2864 N N . GLY B 1 187 ? -22.469 82.938 25.906 1 57.09 187 GLY B N 1
ATOM 2865 C CA . GLY B 1 187 ? -23.281 83.625 26.891 1 57.09 187 GLY B CA 1
ATOM 2866 C C . GLY B 1 187 ? -22.594 84.875 27.484 1 57.09 187 GLY B C 1
ATOM 2867 O O . GLY B 1 187 ? -23.203 85.625 28.281 1 57.09 187 GLY B O 1
ATOM 2868 N N . ARG B 1 188 ? -21.328 85.062 27.391 1 53.97 188 ARG B N 1
ATOM 2869 C CA . ARG B 1 188 ? -20.797 86.125 28.219 1 53.97 188 ARG B CA 1
ATOM 2870 C C . ARG B 1 188 ? -20.844 87.5 27.5 1 53.97 188 ARG B C 1
ATOM 2872 O O . ARG B 1 188 ? -20.406 88.5 28.031 1 53.97 188 ARG B O 1
ATOM 2879 N N . LEU B 1 189 ? -21.25 87.562 26.266 1 52.16 189 LEU B N 1
ATOM 2880 C CA . LEU B 1 189 ? -21.016 88.938 25.75 1 52.16 189 LEU B CA 1
ATOM 2881 C C . LEU B 1 189 ? -22.188 89.812 26.062 1 52.16 189 LEU B C 1
ATOM 2883 O O . LEU B 1 189 ? -22.078 91.062 25.875 1 52.16 189 LEU B O 1
ATOM 2887 N N . HIS B 1 190 ? -23.297 89.438 26.375 1 48.38 190 HIS B N 1
ATOM 2888 C CA . HIS B 1 190 ? -24.234 90.562 26.281 1 48.38 190 HIS B CA 1
ATOM 2889 C C . HIS B 1 190 ? -24.203 91.438 27.547 1 48.38 190 HIS B C 1
ATOM 2891 O O . HIS B 1 190 ? -24.922 92.438 27.656 1 48.38 190 HIS B O 1
ATOM 2897 N N . VAL B 1 191 ? -23.641 90.938 28.562 1 41.25 191 VAL B N 1
ATOM 2898 C CA . VAL B 1 191 ? -24.062 91.812 29.641 1 41.25 191 VAL B CA 1
ATOM 2899 C C . VAL B 1 191 ? -23.188 93.062 29.688 1 41.25 191 VAL B C 1
ATOM 2901 O O . VAL B 1 191 ? -23.391 93.938 30.516 1 41.25 191 VAL B O 1
ATOM 2904 N N . ALA B 1 192 ? -22.438 93.562 28.578 1 33 192 ALA B N 1
ATOM 2905 C CA . ALA B 1 192 ? -22.141 94.938 28.922 1 33 192 ALA B CA 1
ATOM 2906 C C . ALA B 1 192 ? -23.297 95.875 28.547 1 33 192 ALA B C 1
ATOM 2908 O O . ALA B 1 192 ? -23.953 95.625 27.531 1 33 192 ALA B O 1
#

InterPro domains:
  IPR001841 Zinc finger, RING-type [PS50089] (49-95)
  IPR011011 Zinc finger, FYVE/PHD-type [SSF57903] (44-102)

Radius of gyration: 35.62 Å; Cα contacts (8 Å, |Δi|>4): 457; chains: 2; bounding box: 75×123×79 Å

Foldseek 3Di:
DPPPVQQDAFPPPRDRDPPNLFWFWADDPPDTGIHGLQVLPVVDAQQAALQQLHGDDPPDDPVQWAAAPPDRHIHGPVRDDDPDVVGDHDHHPCRVPVPDGQADAADPPPRDGDDSNVSSSVSSHVSRVVRVVVVVVVVVVVVVVVVVVVVVVVVVVVVVVVVVVVVVVVVVVVVVVVVVVVVVPPPPPPPD/DPPPVQFDAFPPPRDGPPPNLFWFWADDPPDTGIHGLQVLPVVDAQQAALQQLHGDDPPDDPVQWAAAPPDRHIHGPVRDDDPDVVGDHDHHPCRVPVPDGQADAADPPPRDGDDSNVSSSVSSHVSRVVRVVVNVVVVVVVVVVVVVVVVVVVVVVVVVVVVVVVVVVVVVVVVVVVVVVVVVPPPPPPPD